Protein AF-A0A5J4Q9H5-F1 (afdb_monomer_lite)

Radius of gyration: 32.53 Å; chains: 1; bounding box: 68×71×104 Å

Sequence (461 aa):
MRQYHINATLLGSYYLGEYFIIEAYRTISYWFKSKKDEALAAFNLYKKLNERIRIIWYEVNTNENSTDLLTRLNMGRIPLTNAELVKALFLSRNNGIDDKKQLEIATEWDIIEKELHNESLWYFITNEDPKLFPTRIELIFNLMANKQQGEREKLFTFFFFDKKIKGSKNKSDIWTDIQRYSQRLKEWYENIELYYKVGYLVASESQRLQELINSSENITKTDFQSSLDELIAKSIDFKKNNKGIDYCELSYENDYGLIKKLLLLFNVETVRQKQDETIRFPFDKHKQENWSLEHIHAQQSQGLSKKEQWGEWLNLHKESLLNLDKETNKELIQEIGDSVIVENLTGEKFSELFEKVTKVLSEEGSIEYTHSLSNMALLRQSDNSALNNSTFDVKRNKILEMDKTSDYIPVCTRRVFLKYYTPSQSNQLHFWGKADRDAYIEAMGTVLRNYLILISKEIKL

Foldseek 3Di:
DDDDDDDPPDDDDDDPPVVVVVVVVVVVVVVLVPDPDSVVVVVVVVCCCVPPDDDDDDDDDPVDDPVVVVCVVCVPDPPCALVNLLLCCLQPDPNPDDPVLSVVLVVLLVVLQVVCVPLQLVLQQALDDCVVPPRSLVVLLCLVLVPDPPDPPRNSSNVSLVVVSVPDPDNSVVSVVSSVSSVVSVVLCLDQLSSLLSSLCRLLVLDHSSVLVVVPPPDDPVVSSVVSLQSLLVLLQDDDPNHGDDLQPDFCVPCFSSLVSLQSNLLSLVQSVVVDSVDHDRSSLVSVFAKGKAQLFALDPPPVPDPVLLLVQLVLLLVVCCVVPCVVCVVLNVLSVVCNPPVVDDPVSSVVSSVVSSVVQEDPPPPVCRGTSLRIHIDGPVVCVSPRRHGNQSVLVVLVVCVVPPHDDRPLRPCLLVVVQADPVPDDNRYCDPRSSVSSVLSSCVSCVSSNVSSPDDSPD

Structure (mmCIF, N/CA/C/O backbone):
data_AF-A0A5J4Q9H5-F1
#
_entry.id   AF-A0A5J4Q9H5-F1
#
loop_
_atom_site.group_PDB
_atom_site.id
_atom_site.type_symbol
_atom_site.label_atom_id
_atom_site.label_alt_id
_atom_site.label_comp_id
_atom_site.label_asym_id
_atom_site.label_entity_id
_atom_site.label_seq_id
_atom_site.pdbx_PDB_ins_code
_atom_site.Cartn_x
_atom_site.Cartn_y
_atom_site.Cartn_z
_atom_site.occupancy
_atom_site.B_iso_or_equiv
_atom_site.auth_seq_id
_atom_site.auth_comp_id
_atom_site.auth_asym_id
_atom_site.auth_atom_id
_atom_site.pdbx_PDB_model_num
ATOM 1 N N . MET A 1 1 ? -1.293 -35.504 62.296 1.00 30.48 1 MET A N 1
ATOM 2 C CA . MET A 1 1 ? -0.760 -34.585 61.266 1.00 30.48 1 MET A CA 1
ATOM 3 C C . MET A 1 1 ? 0.723 -34.861 61.113 1.00 30.48 1 MET A C 1
ATOM 5 O O . MET A 1 1 ? 1.446 -34.677 62.080 1.00 30.48 1 MET A O 1
ATOM 9 N N . ARG A 1 2 ? 1.176 -35.356 59.956 1.00 23.11 2 ARG A N 1
ATOM 10 C CA . ARG A 1 2 ? 2.616 -35.430 59.670 1.00 23.11 2 ARG A CA 1
ATOM 11 C C . ARG A 1 2 ? 3.085 -34.012 59.334 1.00 23.11 2 ARG A C 1
ATOM 13 O O . ARG A 1 2 ? 2.645 -33.452 58.337 1.00 23.11 2 ARG A O 1
ATOM 20 N N . GLN A 1 3 ? 3.895 -33.419 60.206 1.00 25.31 3 GLN A N 1
ATOM 21 C CA . GLN A 1 3 ? 4.592 -32.163 59.935 1.00 25.31 3 GLN A CA 1
ATOM 22 C C . GLN A 1 3 ? 5.692 -32.441 58.910 1.00 25.31 3 GLN A C 1
ATOM 24 O O . GLN A 1 3 ? 6.621 -33.196 59.187 1.00 25.31 3 GLN A O 1
ATOM 29 N N .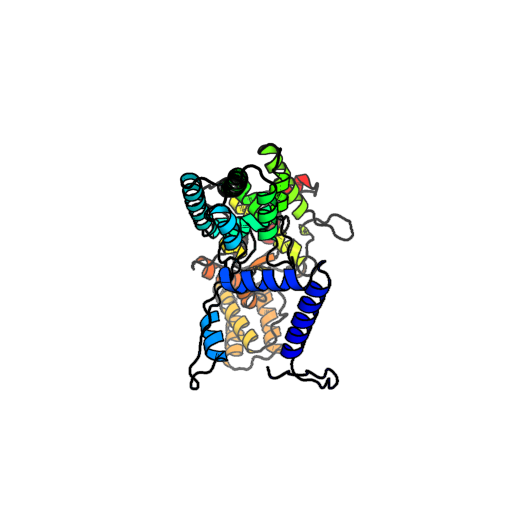 TYR A 1 4 ? 5.584 -31.841 57.728 1.00 29.64 4 TYR A N 1
ATOM 30 C CA . TYR A 1 4 ? 6.696 -31.768 56.789 1.00 29.64 4 TYR A CA 1
ATOM 31 C C . TYR A 1 4 ? 7.508 -30.514 57.120 1.00 29.64 4 TYR A C 1
ATOM 33 O O . TYR A 1 4 ? 7.041 -29.394 56.920 1.00 29.64 4 TYR A O 1
ATOM 41 N N . HIS A 1 5 ? 8.711 -30.703 57.662 1.00 31.00 5 HIS A N 1
ATOM 42 C CA . HIS A 1 5 ? 9.706 -29.641 57.780 1.00 31.00 5 HIS A CA 1
ATOM 43 C C . HIS A 1 5 ? 10.456 -29.522 56.452 1.00 31.00 5 HIS A C 1
ATOM 45 O O . HIS A 1 5 ? 11.206 -30.421 56.078 1.00 31.00 5 HIS A O 1
ATOM 51 N N . ILE A 1 6 ? 10.252 -28.415 55.739 1.00 39.75 6 ILE A N 1
ATOM 52 C CA . ILE A 1 6 ? 11.048 -28.071 54.559 1.00 39.75 6 ILE A CA 1
ATOM 53 C C . ILE A 1 6 ? 12.273 -27.295 55.057 1.00 39.75 6 ILE A C 1
ATOM 55 O O . ILE A 1 6 ? 12.158 -26.140 55.465 1.00 39.75 6 ILE A O 1
ATOM 59 N N . ASN A 1 7 ? 13.436 -27.951 55.076 1.00 31.94 7 ASN A N 1
ATOM 60 C CA . ASN A 1 7 ? 14.718 -27.325 55.407 1.00 31.94 7 ASN A CA 1
ATOM 61 C C . ASN A 1 7 ? 15.246 -26.547 54.192 1.00 31.94 7 ASN A C 1
ATOM 63 O O . ASN A 1 7 ? 15.482 -27.122 53.134 1.00 31.94 7 ASN A O 1
ATOM 67 N N . ALA A 1 8 ? 15.450 -25.241 54.355 1.00 41.00 8 ALA A N 1
ATOM 68 C CA . ALA A 1 8 ? 15.777 -24.298 53.283 1.00 41.00 8 ALA A CA 1
ATOM 69 C C . ALA A 1 8 ? 17.288 -24.152 52.992 1.00 41.00 8 ALA A C 1
ATOM 71 O O . ALA A 1 8 ? 17.732 -23.064 52.630 1.00 41.00 8 ALA A O 1
ATOM 72 N N . THR A 1 9 ? 18.093 -25.209 53.159 1.00 39.62 9 THR A N 1
ATOM 73 C CA . THR A 1 9 ? 19.568 -25.075 53.170 1.00 39.62 9 THR A CA 1
ATOM 74 C C . THR A 1 9 ? 20.324 -25.963 52.182 1.00 39.62 9 THR A C 1
ATOM 76 O O . THR A 1 9 ? 21.485 -26.281 52.416 1.00 39.62 9 THR A O 1
ATOM 79 N N . LEU A 1 10 ? 19.720 -26.334 51.052 1.00 38.84 10 LEU A N 1
ATOM 80 C CA . LEU A 1 10 ? 20.431 -26.983 49.943 1.00 38.84 10 LEU A CA 1
ATOM 81 C C . LEU A 1 10 ? 19.960 -26.386 48.611 1.00 38.84 10 LEU A C 1
ATOM 83 O O . LEU A 1 10 ? 19.045 -26.892 47.974 1.00 38.84 10 LEU A O 1
ATOM 87 N N . LEU A 1 11 ? 20.573 -25.271 48.207 1.00 47.09 11 LEU A N 1
ATOM 88 C CA . LEU A 1 11 ? 20.388 -24.685 46.879 1.00 47.09 11 LEU A CA 1
ATOM 89 C C . LEU A 1 11 ? 21.445 -25.254 45.929 1.00 47.09 11 LEU A C 1
ATOM 91 O O . LEU A 1 11 ? 22.575 -24.772 45.877 1.00 47.09 11 LEU A O 1
ATOM 95 N N . GLY A 1 12 ? 21.052 -26.285 45.181 1.00 36.12 12 GLY A N 1
ATOM 96 C CA . GLY A 1 12 ? 21.785 -26.830 44.043 1.00 36.12 12 GLY A CA 1
ATOM 97 C C . GLY A 1 12 ? 20.862 -26.946 42.830 1.00 36.12 12 GLY A C 1
ATOM 98 O O . GLY A 1 12 ? 20.001 -27.813 42.801 1.00 36.12 12 GLY A O 1
ATOM 99 N N . SER A 1 13 ? 21.032 -26.026 41.878 1.00 44.72 13 SER A N 1
ATOM 100 C CA . SER A 1 13 ? 20.726 -26.064 40.431 1.00 44.72 13 SER A CA 1
ATOM 101 C C . SER A 1 13 ? 19.618 -26.965 39.834 1.00 44.72 13 SER A C 1
ATOM 103 O O . SER A 1 13 ? 19.748 -27.338 38.670 1.00 44.72 13 SER A O 1
ATOM 105 N N . TYR A 1 14 ? 18.521 -27.282 40.520 1.00 46.88 14 TYR A N 1
ATOM 106 C CA . TYR A 1 14 ? 17.343 -27.902 39.902 1.00 46.88 14 TYR A CA 1
ATOM 107 C C . TYR A 1 14 ? 16.046 -27.299 40.467 1.00 46.88 14 TYR A C 1
ATOM 109 O O . TYR A 1 14 ? 15.962 -27.000 41.650 1.00 46.88 14 TYR A O 1
ATOM 117 N N . TYR A 1 15 ? 15.050 -27.143 39.584 1.00 56.56 15 TYR A N 1
ATOM 118 C CA . TYR A 1 15 ? 13.638 -26.799 39.834 1.00 56.56 15 TYR A CA 1
ATOM 119 C C . TYR A 1 15 ? 13.236 -25.314 39.918 1.00 56.56 15 TYR A C 1
ATOM 121 O O . TYR A 1 15 ? 12.848 -24.783 40.955 1.00 56.56 15 TYR A O 1
ATOM 129 N N . LEU A 1 16 ? 13.123 -24.684 38.742 1.00 51.22 16 LEU A N 1
ATOM 130 C CA . LEU A 1 16 ? 12.380 -23.427 38.542 1.00 51.22 16 LEU A CA 1
ATOM 131 C C . LEU A 1 16 ? 10.947 -23.483 39.131 1.00 51.22 16 LEU A C 1
ATOM 133 O O . LEU A 1 16 ? 10.441 -22.487 39.641 1.00 51.22 16 LEU A O 1
ATOM 137 N N . GLY A 1 17 ? 10.300 -24.656 39.105 1.00 52.19 17 GLY A N 1
ATOM 138 C CA . GLY A 1 17 ? 8.980 -24.871 39.710 1.00 52.19 17 GLY A CA 1
ATOM 139 C C . GLY A 1 17 ? 8.976 -24.794 41.241 1.00 52.19 17 GLY A C 1
ATOM 140 O O . GLY A 1 17 ? 8.061 -24.209 41.817 1.00 52.19 17 GLY A O 1
ATOM 141 N N . GLU A 1 18 ? 10.013 -25.308 41.907 1.00 72.12 18 GLU A N 1
ATOM 142 C CA . GLU A 1 18 ? 10.148 -25.204 43.366 1.00 72.12 18 GLU A CA 1
ATOM 143 C C . GLU A 1 18 ? 10.356 -23.753 43.794 1.00 72.12 18 GLU A C 1
ATOM 145 O O . GLU A 1 18 ? 9.743 -23.309 44.763 1.00 72.12 18 GLU A O 1
ATOM 150 N N . TYR A 1 19 ? 11.132 -22.984 43.024 1.00 76.75 19 TYR A N 1
ATOM 151 C CA . TYR A 1 19 ? 11.310 -21.553 43.262 1.00 76.75 19 TYR A CA 1
ATOM 152 C C . TYR A 1 19 ? 9.967 -20.805 43.283 1.00 76.75 19 TYR A C 1
ATOM 154 O O . TYR A 1 19 ? 9.671 -20.107 44.253 1.00 76.75 19 TYR A O 1
ATOM 162 N N . PHE A 1 20 ? 9.111 -20.995 42.271 1.00 71.38 20 PHE A N 1
ATOM 163 C CA . PHE A 1 20 ? 7.808 -20.321 42.225 1.00 71.38 20 PHE A CA 1
ATOM 164 C C . PHE A 1 20 ? 6.848 -20.782 43.326 1.00 71.38 20 PHE A C 1
ATOM 166 O O . PHE A 1 20 ? 6.087 -19.967 43.847 1.00 71.38 20 PHE A O 1
ATOM 173 N N . ILE A 1 21 ? 6.891 -22.057 43.722 1.00 80.69 21 ILE A N 1
ATOM 174 C CA . ILE A 1 21 ? 6.082 -22.566 44.840 1.00 80.69 21 ILE A CA 1
ATOM 175 C C . ILE A 1 21 ? 6.551 -21.953 46.167 1.00 80.69 21 ILE A C 1
ATOM 177 O O . ILE A 1 21 ? 5.723 -21.533 46.978 1.00 80.69 21 ILE A O 1
ATOM 181 N N . ILE A 1 22 ? 7.866 -21.846 46.378 1.00 84.12 22 ILE A N 1
ATOM 182 C CA . ILE A 1 22 ? 8.451 -21.211 47.564 1.00 84.12 22 ILE A CA 1
ATOM 183 C C . ILE A 1 22 ? 8.095 -19.721 47.606 1.00 84.12 22 ILE A C 1
ATOM 185 O O . ILE A 1 22 ? 7.689 -19.222 48.656 1.00 84.12 22 ILE A O 1
ATOM 189 N N . GLU A 1 23 ? 8.188 -19.012 46.481 1.00 86.81 23 GLU A N 1
ATOM 190 C CA . GLU A 1 23 ? 7.813 -17.596 46.401 1.00 86.81 23 GLU A CA 1
ATOM 191 C C . GLU A 1 23 ? 6.309 -17.374 46.604 1.00 86.81 23 GLU A C 1
ATOM 193 O O . GLU A 1 23 ? 5.908 -16.452 47.322 1.00 86.81 23 GLU A O 1
ATOM 198 N N . ALA A 1 24 ? 5.456 -18.256 46.074 1.00 80.69 24 ALA A N 1
ATOM 199 C CA . ALA A 1 24 ? 4.022 -18.226 46.348 1.00 80.69 24 ALA A CA 1
ATOM 200 C C . ALA A 1 24 ? 3.739 -18.431 47.846 1.00 80.69 24 ALA A C 1
ATOM 202 O O . ALA A 1 24 ? 2.994 -17.654 48.448 1.00 80.69 24 ALA A O 1
ATOM 203 N N . TYR A 1 25 ? 4.383 -19.417 48.480 1.00 87.69 25 TYR A N 1
ATOM 204 C CA . TYR A 1 25 ? 4.262 -19.658 49.919 1.00 87.69 25 TYR A CA 1
ATOM 205 C C . TYR A 1 25 ? 4.719 -18.455 50.752 1.00 87.69 25 TYR A C 1
ATOM 207 O O . TYR A 1 25 ? 4.019 -18.044 51.684 1.00 87.69 25 TYR A O 1
ATOM 215 N N . ARG A 1 26 ? 5.870 -17.860 50.412 1.00 90.31 26 ARG A N 1
ATOM 216 C CA . ARG A 1 26 ? 6.386 -16.648 51.066 1.00 90.31 26 ARG A CA 1
ATOM 217 C C . ARG A 1 26 ? 5.389 -15.506 50.945 1.00 90.31 26 ARG A C 1
ATOM 219 O O . ARG A 1 26 ? 5.021 -14.918 51.957 1.00 90.31 26 ARG A O 1
ATOM 226 N N . THR A 1 27 ? 4.894 -15.246 49.738 1.00 90.25 27 THR A N 1
ATOM 227 C CA . THR A 1 27 ? 3.923 -14.179 49.463 1.00 90.25 27 THR A CA 1
ATOM 228 C C . THR A 1 27 ? 2.637 -14.359 50.271 1.00 90.25 27 THR A C 1
ATOM 230 O O . THR A 1 27 ? 2.178 -13.419 50.920 1.00 90.25 27 THR A O 1
ATOM 233 N N . ILE A 1 28 ? 2.081 -15.575 50.297 1.00 86.69 28 ILE A N 1
ATOM 234 C CA . ILE A 1 28 ? 0.876 -15.896 51.075 1.00 86.69 28 ILE A CA 1
ATOM 235 C C . ILE A 1 28 ? 1.144 -15.721 52.575 1.00 86.69 28 ILE A C 1
ATOM 237 O O . ILE A 1 28 ? 0.342 -15.105 53.277 1.00 86.69 28 ILE A O 1
ATOM 241 N N . SER A 1 29 ? 2.295 -16.189 53.062 1.00 89.25 29 SER A N 1
ATOM 242 C CA . SER A 1 29 ? 2.686 -16.060 54.469 1.00 89.25 29 SER A CA 1
ATOM 243 C C . SER A 1 29 ? 2.845 -14.596 54.891 1.00 89.25 29 SER A C 1
ATOM 245 O O . SER A 1 29 ? 2.361 -14.200 55.950 1.00 89.25 29 SER A O 1
ATOM 247 N N . TYR A 1 30 ? 3.483 -13.764 54.064 1.00 92.81 30 TYR A N 1
ATOM 248 C CA . TYR A 1 30 ? 3.589 -12.326 54.318 1.00 92.81 30 TYR A CA 1
ATOM 249 C C . TYR A 1 30 ? 2.220 -11.642 54.294 1.00 92.81 30 TYR A C 1
ATOM 251 O O . TYR A 1 30 ? 1.939 -10.797 55.145 1.00 92.81 30 TYR A O 1
ATOM 259 N N . TRP A 1 31 ? 1.339 -12.033 53.370 1.00 93.62 31 TRP A N 1
ATOM 260 C CA . TRP A 1 31 ? -0.020 -11.506 53.316 1.00 93.62 31 TRP A CA 1
ATOM 261 C C . TRP A 1 31 ? -0.812 -11.822 54.590 1.00 93.62 31 TRP A C 1
ATOM 263 O O . TRP A 1 31 ? -1.478 -10.923 55.104 1.00 93.62 31 TRP A O 1
ATOM 273 N N . PHE A 1 32 ? -0.705 -13.039 55.132 1.00 91.31 32 PHE A N 1
ATOM 274 C CA . PHE A 1 32 ? -1.336 -13.419 56.401 1.00 91.31 32 PHE A CA 1
ATOM 275 C C . PHE A 1 32 ? -0.808 -12.600 57.580 1.00 91.31 32 PHE A C 1
ATOM 277 O O . PHE A 1 32 ? -1.600 -11.969 58.279 1.00 91.31 32 PHE A O 1
ATOM 284 N N . LYS A 1 33 ? 0.520 -12.497 57.718 1.00 90.81 33 LYS A N 1
ATOM 285 C CA . LYS A 1 33 ? 1.180 -11.694 58.765 1.00 90.81 33 LYS A CA 1
ATOM 286 C C . LYS A 1 33 ? 0.851 -10.200 58.691 1.00 90.81 33 LYS A C 1
ATOM 288 O O . LYS A 1 33 ? 0.925 -9.504 59.696 1.00 90.81 33 LYS A O 1
ATOM 293 N N . SER A 1 34 ? 0.488 -9.692 57.510 1.00 91.56 34 SER A N 1
ATOM 294 C CA . SER A 1 34 ? 0.074 -8.293 57.322 1.00 91.56 34 SER A CA 1
ATOM 295 C C . SER A 1 34 ? -1.350 -7.989 57.812 1.00 91.56 34 SER A C 1
ATOM 297 O O . SER A 1 34 ? -1.774 -6.831 57.789 1.00 91.56 34 SER A O 1
ATOM 299 N N . LYS A 1 35 ? -2.138 -9.002 58.205 1.00 91.81 35 LYS A N 1
ATOM 300 C CA . LYS A 1 35 ? -3.512 -8.808 58.690 1.00 91.81 35 LYS A CA 1
ATOM 301 C C . LYS A 1 35 ? -3.525 -8.522 60.185 1.00 91.81 35 LYS A C 1
ATOM 303 O O . LYS A 1 35 ? -2.739 -9.074 60.939 1.00 91.81 35 LYS A O 1
ATOM 308 N N . LYS A 1 36 ? -4.473 -7.679 60.615 1.00 87.06 36 LYS A N 1
ATOM 309 C CA . LYS A 1 36 ? -4.694 -7.366 62.039 1.00 87.06 36 LYS A CA 1
ATOM 310 C C . LYS A 1 36 ? -5.030 -8.606 62.875 1.00 87.06 36 LYS A C 1
ATOM 312 O O . LYS A 1 36 ? -4.696 -8.640 64.050 1.00 87.06 36 LYS A O 1
ATOM 317 N N . ASP A 1 37 ? -5.701 -9.579 62.266 1.00 91.88 37 ASP A N 1
ATOM 318 C CA . ASP A 1 37 ? -6.035 -10.869 62.863 1.00 91.88 37 ASP A CA 1
ATOM 319 C C . ASP A 1 37 ? -5.803 -11.963 61.813 1.00 91.88 37 ASP A C 1
ATOM 321 O O . ASP A 1 37 ? -6.541 -12.086 60.827 1.00 91.88 37 ASP A O 1
ATOM 325 N N . GLU A 1 38 ? -4.722 -12.713 62.003 1.00 89.25 38 GLU A N 1
ATOM 326 C CA . GLU A 1 38 ? -4.296 -13.783 61.105 1.00 89.25 38 GLU A CA 1
ATOM 327 C C . GLU A 1 38 ? -5.277 -14.966 61.122 1.00 89.25 38 GLU A C 1
ATOM 329 O O . GLU A 1 38 ? -5.588 -15.529 60.069 1.00 89.25 38 GLU A O 1
ATOM 334 N N . ALA A 1 39 ? -5.840 -15.295 62.290 1.00 87.56 39 ALA A N 1
ATOM 335 C CA . ALA A 1 39 ? -6.772 -16.407 62.451 1.00 87.56 39 ALA A CA 1
ATOM 336 C C . ALA A 1 39 ? -8.104 -16.123 61.744 1.00 87.56 39 ALA A C 1
ATOM 338 O O . ALA A 1 39 ? -8.620 -16.967 61.005 1.00 87.56 39 ALA A O 1
ATOM 339 N N . LEU A 1 40 ? -8.631 -14.904 61.891 1.00 90.50 40 LEU A N 1
ATOM 340 C CA . LEU A 1 40 ? -9.842 -14.480 61.191 1.00 90.50 40 LEU A CA 1
ATOM 341 C C . LEU A 1 40 ? -9.630 -14.421 59.670 1.00 90.50 40 LEU A C 1
ATOM 343 O O . LEU A 1 40 ? -10.515 -14.801 58.896 1.00 90.50 40 LEU A O 1
ATOM 347 N N . ALA A 1 41 ? -8.457 -13.974 59.212 1.00 89.12 41 ALA A N 1
ATOM 348 C CA . ALA A 1 41 ? -8.110 -13.984 57.793 1.00 89.12 41 ALA A CA 1
ATOM 349 C C . ALA A 1 41 ? -8.052 -15.413 57.227 1.00 89.12 41 ALA A C 1
ATOM 351 O O . ALA A 1 41 ? -8.580 -15.656 56.137 1.00 89.12 41 ALA A O 1
ATOM 352 N N . ALA A 1 42 ? -7.470 -16.358 57.973 1.00 88.44 42 ALA A N 1
ATOM 353 C CA . ALA A 1 42 ? -7.393 -17.766 57.585 1.00 88.44 42 ALA A CA 1
ATOM 354 C C . ALA A 1 42 ? -8.783 -18.400 57.498 1.00 88.44 42 ALA A C 1
ATOM 356 O O . ALA A 1 42 ? -9.107 -19.041 56.496 1.00 88.44 42 ALA A O 1
ATOM 357 N N . PHE A 1 43 ? -9.642 -18.139 58.485 1.00 89.62 43 PHE A N 1
ATOM 358 C CA . PHE A 1 43 ? -11.025 -18.611 58.482 1.00 89.62 43 PHE A CA 1
ATOM 359 C C . PHE A 1 43 ? -11.821 -18.072 57.282 1.00 89.62 43 PHE A C 1
ATOM 361 O O . PHE A 1 43 ? -12.517 -18.821 56.594 1.00 89.62 43 PHE A O 1
ATOM 368 N N . ASN A 1 44 ? -11.671 -16.784 56.963 1.00 89.19 44 ASN A N 1
ATOM 369 C CA . ASN A 1 44 ? -12.325 -16.173 55.805 1.00 89.19 44 ASN A CA 1
ATOM 370 C C . ASN A 1 44 ? -11.814 -16.730 54.470 1.00 89.19 44 ASN A C 1
ATOM 372 O O . ASN A 1 44 ? -12.603 -16.902 53.535 1.00 89.19 44 ASN A O 1
ATOM 376 N N . LEU A 1 45 ? -10.511 -17.009 54.364 1.00 87.31 45 LEU A N 1
ATOM 377 C CA . LEU A 1 45 ? -9.943 -17.636 53.174 1.00 87.31 45 LEU A CA 1
ATOM 378 C C . LEU A 1 45 ? -10.476 -19.061 53.006 1.00 87.31 45 LEU A C 1
ATOM 380 O O . LEU A 1 45 ? -10.932 -19.402 51.917 1.00 87.31 45 LEU A O 1
ATOM 384 N N . TYR A 1 46 ? -10.486 -19.853 54.081 1.00 88.38 46 TYR A N 1
ATOM 385 C CA . TYR A 1 46 ? -11.061 -21.197 54.090 1.00 88.38 46 TYR A CA 1
ATOM 386 C C . TYR A 1 46 ? -12.523 -21.182 53.634 1.00 88.38 46 TYR A C 1
ATOM 388 O O . TYR A 1 46 ? -12.898 -21.925 52.728 1.00 88.38 46 TYR A O 1
ATOM 396 N N . LYS A 1 47 ? -13.334 -20.272 54.186 1.00 91.25 47 LYS A N 1
ATOM 397 C CA . LYS A 1 47 ? -14.737 -20.121 53.795 1.00 91.25 47 LYS A CA 1
ATOM 398 C C . LYS A 1 47 ? -14.885 -19.806 52.304 1.00 91.25 47 LYS A C 1
ATOM 400 O O . LYS A 1 47 ? -15.694 -20.424 51.621 1.00 91.25 47 LYS A O 1
ATOM 405 N N . LYS A 1 48 ? -14.069 -18.892 51.764 1.00 87.56 48 LYS A N 1
ATOM 406 C CA . LYS A 1 48 ? -14.063 -18.587 50.321 1.00 87.56 48 LYS A CA 1
ATOM 407 C C . LYS A 1 48 ? -13.633 -19.785 49.473 1.00 87.56 48 LYS A C 1
ATOM 409 O O . LYS A 1 48 ? -14.265 -20.030 48.449 1.00 87.56 48 LYS A O 1
ATOM 414 N N . LEU A 1 49 ? -12.598 -20.517 49.885 1.00 86.50 49 LEU A N 1
ATOM 415 C CA . LEU A 1 49 ? -12.126 -21.715 49.187 1.00 86.50 49 LEU A CA 1
ATOM 416 C C . LEU A 1 49 ? -13.205 -22.797 49.136 1.00 86.50 49 LEU A C 1
ATOM 418 O O . LEU A 1 49 ? -13.416 -23.386 48.084 1.00 86.50 49 LEU A O 1
ATOM 422 N N . ASN A 1 50 ? -13.916 -23.009 50.242 1.00 86.69 50 ASN A N 1
ATOM 423 C CA . ASN A 1 50 ? -14.918 -24.063 50.343 1.00 86.69 50 ASN A CA 1
ATOM 424 C C . ASN A 1 50 ? -16.244 -23.700 49.648 1.00 86.69 50 ASN A C 1
ATOM 426 O O . ASN A 1 50 ? -16.865 -24.532 48.990 1.00 86.69 50 ASN A O 1
ATOM 430 N N . GLU A 1 51 ? -16.691 -22.449 49.784 1.00 89.56 51 GLU A N 1
ATOM 431 C CA . GLU A 1 51 ? -18.035 -22.046 49.349 1.00 89.56 51 GLU A CA 1
ATOM 432 C C . GLU A 1 51 ? -18.061 -21.364 47.977 1.00 89.56 51 GLU A C 1
ATOM 434 O O . GLU A 1 51 ? -19.089 -21.389 47.302 1.00 89.56 51 GLU A O 1
ATOM 439 N N . ARG A 1 52 ? -16.964 -20.714 47.564 1.00 82.19 52 ARG A N 1
ATOM 440 C CA . ARG A 1 52 ? -16.950 -19.833 46.379 1.00 82.19 52 ARG A CA 1
ATOM 441 C C . ARG A 1 52 ? -15.969 -20.246 45.294 1.00 82.19 52 ARG A C 1
ATOM 443 O O . ARG A 1 52 ? -16.109 -19.777 44.168 1.00 82.19 52 ARG A O 1
ATOM 450 N N . ILE A 1 53 ? -14.985 -21.084 45.611 1.00 82.25 53 ILE A N 1
ATOM 451 C CA . ILE A 1 53 ? -13.987 -21.540 44.645 1.00 82.25 53 ILE A CA 1
ATOM 452 C C . ILE A 1 53 ? -14.361 -22.948 44.187 1.00 82.25 53 ILE A C 1
ATOM 454 O O . ILE A 1 53 ? -14.642 -23.839 44.984 1.00 82.25 53 ILE A O 1
ATOM 458 N N . ARG A 1 54 ? -14.390 -23.141 42.870 1.00 82.38 54 ARG A N 1
ATOM 459 C CA . ARG A 1 54 ? -14.561 -24.446 42.230 1.00 82.38 54 ARG A CA 1
ATOM 460 C C . ARG A 1 54 ? -13.284 -24.752 41.462 1.00 82.38 54 ARG A C 1
ATOM 462 O O . ARG A 1 54 ? -12.786 -23.892 40.742 1.00 82.38 54 ARG A O 1
ATOM 469 N N . ILE A 1 55 ? -12.753 -25.955 41.647 1.00 80.00 55 ILE A N 1
ATOM 470 C CA . ILE A 1 55 ? -11.551 -26.429 40.960 1.00 80.00 55 ILE A CA 1
ATOM 471 C C . ILE A 1 55 ? -12.002 -27.424 39.899 1.00 80.00 55 ILE A C 1
ATOM 473 O O . ILE A 1 55 ? -12.755 -28.347 40.201 1.00 80.00 55 ILE A O 1
ATOM 477 N N . ILE A 1 56 ? -11.545 -27.227 38.665 1.00 74.75 56 ILE A N 1
ATOM 478 C CA . ILE A 1 56 ? -11.676 -28.232 37.612 1.00 74.75 56 ILE A CA 1
ATOM 479 C C . ILE A 1 56 ? -10.415 -29.086 37.682 1.00 74.75 56 ILE A C 1
ATOM 481 O O . ILE A 1 56 ? -9.321 -28.601 37.395 1.00 74.75 56 ILE A O 1
ATOM 485 N N . TRP A 1 57 ? -10.571 -30.331 38.120 1.00 81.94 57 TRP A N 1
ATOM 486 C CA . TRP A 1 57 ? -9.483 -31.291 38.252 1.00 81.94 57 TRP A CA 1
ATOM 487 C C . TRP A 1 57 ? -9.632 -32.371 37.184 1.00 81.94 57 TRP A C 1
ATOM 489 O O . TRP A 1 57 ? -10.639 -33.076 37.160 1.00 81.94 57 TRP A O 1
ATOM 499 N N . TYR A 1 58 ? -8.639 -32.485 36.305 1.00 69.44 58 TYR A N 1
ATOM 500 C CA . TYR A 1 58 ? -8.569 -33.553 35.312 1.00 69.44 58 TYR A CA 1
ATOM 501 C C . TYR A 1 58 ? -7.625 -34.633 35.825 1.00 69.44 58 TYR A C 1
ATOM 503 O O . TYR A 1 58 ? -6.410 -34.443 35.853 1.00 69.44 58 TYR A O 1
ATOM 511 N N . GLU A 1 59 ? -8.194 -35.752 36.259 1.00 77.38 59 GLU A N 1
ATOM 512 C CA . GLU A 1 59 ? -7.427 -36.932 36.637 1.00 77.38 59 GLU A CA 1
ATOM 513 C C . GLU A 1 59 ? -7.102 -37.746 35.381 1.00 77.38 59 GLU A C 1
ATOM 515 O O . GLU A 1 59 ? -7.986 -38.055 34.583 1.00 77.38 59 GLU A O 1
ATOM 520 N N . VAL A 1 60 ? -5.818 -38.042 35.182 1.00 77.75 60 VAL A N 1
ATOM 521 C CA . VAL A 1 60 ? -5.311 -38.744 33.997 1.00 77.75 60 VAL A CA 1
ATOM 522 C C . VAL A 1 60 ? -4.953 -40.173 34.397 1.00 77.75 60 VAL A C 1
ATOM 524 O O . VAL A 1 60 ? -4.330 -40.382 35.437 1.00 77.75 60 VAL A O 1
ATOM 527 N N . ASN A 1 61 ? -5.337 -41.160 33.582 1.00 75.94 61 ASN A N 1
ATOM 528 C CA . ASN A 1 61 ? -4.962 -42.556 33.816 1.00 75.94 61 ASN A CA 1
ATOM 529 C C . ASN A 1 61 ? -3.436 -42.725 33.764 1.00 75.94 61 ASN A C 1
ATOM 531 O O . ASN A 1 61 ? -2.764 -42.089 32.957 1.00 75.94 61 ASN A O 1
ATOM 535 N N . THR A 1 62 ? -2.888 -43.654 34.552 1.00 73.75 62 THR A N 1
ATOM 536 C CA . THR A 1 62 ? -1.433 -43.907 34.658 1.00 73.75 62 THR A CA 1
ATOM 537 C C . THR A 1 62 ? -0.744 -44.248 33.334 1.00 73.75 62 THR A C 1
ATOM 539 O O . THR A 1 62 ? 0.474 -44.145 33.235 1.00 73.75 62 THR A O 1
ATOM 542 N N . ASN A 1 63 ? -1.514 -44.664 32.327 1.00 76.81 63 ASN A N 1
ATOM 543 C CA . ASN A 1 63 ? -1.014 -45.063 31.013 1.00 76.81 63 ASN A CA 1
ATOM 544 C C . ASN A 1 63 ? -0.994 -43.908 29.998 1.00 76.81 63 ASN A C 1
ATOM 546 O O . ASN A 1 63 ? -0.570 -44.111 28.863 1.00 76.81 63 ASN A O 1
ATOM 550 N N . GLU A 1 64 ? -1.471 -42.718 30.368 1.00 73.38 64 GLU A N 1
ATOM 551 C CA . GLU A 1 64 ? -1.533 -41.553 29.489 1.00 73.38 64 GLU A CA 1
ATOM 552 C C . GLU A 1 64 ? -0.598 -40.444 29.996 1.00 73.38 64 GLU A C 1
ATOM 554 O O . GLU A 1 64 ? -0.578 -40.098 31.176 1.00 73.38 64 GLU A O 1
ATOM 559 N N . ASN A 1 65 ? 0.215 -39.882 29.096 1.00 77.06 65 ASN A N 1
ATOM 560 C CA . ASN A 1 65 ? 1.168 -38.829 29.438 1.00 77.06 65 ASN A CA 1
ATOM 561 C C . ASN A 1 65 ? 0.429 -37.506 29.694 1.00 77.06 65 ASN A C 1
ATOM 563 O O . ASN A 1 65 ? -0.119 -36.887 28.777 1.00 77.06 65 ASN A O 1
ATOM 567 N N . SER A 1 66 ? 0.458 -37.042 30.945 1.00 71.81 66 SER A N 1
ATOM 568 C CA . SER A 1 66 ? -0.178 -35.796 31.384 1.00 71.81 66 SER A CA 1
ATOM 569 C C . SER A 1 66 ? 0.301 -34.563 30.609 1.00 71.81 66 SER A C 1
ATOM 571 O O . SER A 1 66 ? -0.471 -33.627 30.407 1.00 71.81 66 SER A O 1
ATOM 573 N N . THR A 1 67 ? 1.553 -34.561 30.145 1.00 68.69 67 THR A N 1
ATOM 574 C CA . THR A 1 67 ? 2.147 -33.453 29.380 1.00 68.69 67 THR A CA 1
ATOM 575 C C . THR A 1 67 ? 1.552 -33.373 27.974 1.00 68.69 67 THR A C 1
ATOM 577 O O . THR A 1 67 ? 1.196 -32.289 27.506 1.00 68.69 67 THR A O 1
ATOM 580 N N . ASP A 1 68 ? 1.354 -34.521 27.324 1.00 74.81 68 ASP A N 1
ATOM 581 C CA . ASP A 1 68 ? 0.794 -34.606 25.970 1.00 74.81 68 ASP A CA 1
ATOM 582 C C . ASP A 1 68 ? -0.716 -34.323 25.975 1.00 74.81 68 ASP A C 1
ATOM 584 O O . ASP A 1 68 ? -1.244 -33.656 25.083 1.00 74.81 68 ASP A O 1
ATOM 588 N N . LEU A 1 69 ? -1.433 -34.767 27.016 1.00 74.44 69 LEU A N 1
ATOM 589 C CA . LEU A 1 69 ? -2.831 -34.394 27.246 1.00 74.44 69 LEU A CA 1
ATOM 590 C C . LEU A 1 69 ? -2.980 -32.881 27.466 1.00 74.44 69 LEU A C 1
ATOM 592 O O . LEU A 1 69 ? -3.822 -32.258 26.822 1.00 74.44 69 LEU A O 1
ATOM 596 N N . LEU A 1 70 ? -2.151 -32.276 28.325 1.00 70.38 70 LEU A N 1
ATOM 597 C CA . LEU A 1 70 ? -2.176 -30.833 28.580 1.00 70.38 70 LEU A CA 1
ATOM 598 C C . LEU A 1 70 ? -1.870 -30.030 27.309 1.00 70.38 70 LEU A C 1
ATOM 600 O O . LEU A 1 70 ? -2.503 -29.005 27.053 1.00 70.38 70 LEU A O 1
ATOM 604 N N . THR A 1 71 ? -0.926 -30.504 26.498 1.00 66.06 71 THR A N 1
ATOM 605 C CA . THR A 1 71 ? -0.575 -29.877 25.219 1.00 66.06 71 THR A CA 1
ATOM 606 C C . THR A 1 71 ? -1.742 -29.966 24.233 1.00 66.06 71 THR A C 1
ATOM 608 O O . THR A 1 71 ? -2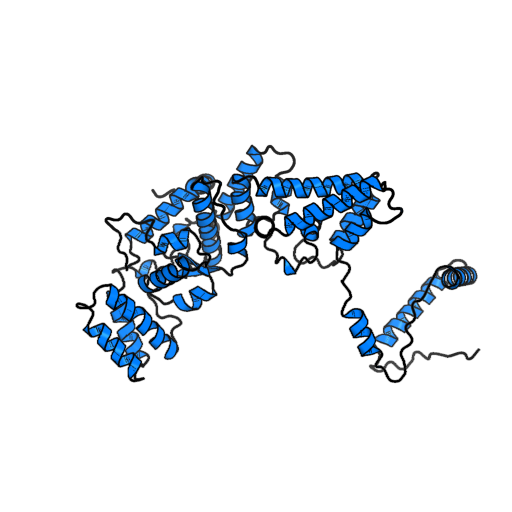.112 -28.948 23.658 1.00 66.06 71 THR A O 1
ATOM 611 N N . ARG A 1 72 ? -2.418 -31.120 24.120 1.00 74.44 72 ARG A N 1
ATOM 612 C CA . ARG A 1 72 ? -3.628 -31.282 23.286 1.00 74.44 72 ARG A CA 1
ATOM 613 C C . ARG A 1 72 ? -4.817 -30.445 23.771 1.00 74.44 72 ARG A C 1
ATOM 615 O O . ARG A 1 72 ? -5.509 -29.848 22.954 1.00 74.44 72 ARG A O 1
ATOM 622 N N . LEU A 1 73 ? -5.032 -30.350 25.085 1.00 69.81 73 LEU A N 1
ATOM 623 C CA . LEU A 1 73 ? -6.065 -29.492 25.684 1.00 69.81 73 LEU A CA 1
ATOM 624 C C . LEU A 1 73 ? -5.827 -28.009 25.373 1.00 69.81 73 LEU A C 1
ATOM 626 O O . LEU A 1 73 ? -6.775 -27.261 25.150 1.00 69.81 73 LEU A O 1
ATOM 630 N N . ASN A 1 74 ? -4.563 -27.580 25.342 1.00 60.19 74 ASN A N 1
ATOM 631 C CA . ASN A 1 74 ? -4.201 -26.200 25.026 1.00 60.19 74 ASN A CA 1
ATOM 632 C C . ASN A 1 74 ? -3.993 -25.943 23.521 1.00 60.19 74 ASN A C 1
ATOM 634 O O . ASN A 1 74 ? -4.007 -24.783 23.118 1.00 60.19 74 ASN A O 1
ATOM 638 N N . MET A 1 75 ? -3.866 -26.981 22.686 1.00 55.59 75 MET A N 1
ATOM 639 C CA . MET A 1 75 ? -3.697 -26.877 21.225 1.00 55.59 75 MET A CA 1
ATOM 640 C C . MET A 1 75 ? -4.882 -26.206 20.515 1.00 55.59 75 MET A C 1
ATOM 642 O O . MET A 1 75 ? -4.717 -25.724 19.400 1.00 55.59 75 MET A O 1
ATOM 646 N N . GLY A 1 76 ? -6.059 -26.158 21.146 1.00 54.47 76 GLY A N 1
ATOM 647 C CA . GLY A 1 76 ? -7.250 -25.469 20.633 1.00 54.47 76 GLY A CA 1
ATOM 648 C C . GLY A 1 76 ? -7.602 -24.181 21.377 1.00 54.47 76 GLY A C 1
ATOM 649 O O . GLY A 1 76 ? -8.695 -23.646 21.192 1.00 54.47 76 GLY A O 1
ATOM 650 N N . ARG A 1 77 ? -6.734 -23.695 22.275 1.00 54.91 77 ARG A N 1
ATOM 651 C CA . ARG A 1 77 ? -7.042 -22.517 23.089 1.00 54.91 77 ARG A CA 1
ATOM 652 C C . ARG A 1 77 ? -6.955 -21.274 22.207 1.00 54.91 77 ARG A C 1
ATOM 654 O O . ARG A 1 77 ? -5.860 -20.839 21.869 1.00 54.91 77 ARG A O 1
ATOM 661 N N . ILE A 1 78 ? -8.103 -20.698 21.859 1.00 55.97 78 ILE A N 1
ATOM 662 C CA . ILE A 1 78 ? -8.161 -19.369 21.245 1.00 55.97 78 ILE A CA 1
ATOM 663 C C . ILE A 1 78 ? -7.699 -18.384 22.327 1.00 55.97 78 ILE A C 1
ATOM 665 O O . ILE A 1 78 ? -8.372 -18.269 23.360 1.00 55.97 78 ILE A O 1
ATOM 669 N N . PRO A 1 79 ? -6.526 -17.742 22.183 1.00 61.47 79 PRO A N 1
ATOM 670 C CA . PRO A 1 79 ? -6.096 -16.748 23.150 1.00 61.47 79 PRO A CA 1
ATOM 671 C C . PRO A 1 79 ? -7.144 -15.635 23.179 1.00 61.47 79 PRO A C 1
ATOM 673 O O . PRO A 1 79 ? -7.598 -15.183 22.133 1.00 61.47 79 PRO A O 1
ATOM 676 N N . LEU A 1 80 ? -7.542 -15.211 24.380 1.00 73.06 80 LEU A N 1
ATOM 677 C CA . LEU A 1 80 ? -8.424 -14.060 24.554 1.00 73.06 80 LEU A CA 1
ATOM 678 C C . LEU A 1 80 ? -7.715 -12.826 23.984 1.00 73.06 80 LEU A C 1
ATOM 680 O O . LEU A 1 80 ? -6.791 -12.298 24.606 1.00 73.06 80 LEU A O 1
ATOM 684 N N . THR A 1 81 ? -8.108 -12.426 22.776 1.00 87.56 81 THR A N 1
ATOM 685 C CA . THR A 1 81 ? -7.585 -11.240 22.092 1.00 87.56 81 THR A CA 1
ATOM 686 C C . THR A 1 81 ? -8.079 -9.975 22.792 1.00 87.56 81 THR A C 1
ATOM 688 O O . THR A 1 81 ? -9.001 -10.024 23.618 1.00 87.56 81 THR A O 1
ATOM 691 N N . ASN A 1 82 ? -7.484 -8.816 22.480 1.00 92.81 82 ASN A N 1
ATOM 692 C CA . ASN A 1 82 ? -8.009 -7.563 23.021 1.00 92.81 82 ASN A CA 1
ATOM 693 C C . ASN A 1 82 ? -9.448 -7.356 22.552 1.00 92.81 82 ASN A C 1
ATOM 695 O O . ASN A 1 82 ? -10.278 -6.945 23.358 1.00 92.81 82 ASN A O 1
ATOM 699 N N . ALA A 1 83 ? -9.756 -7.685 21.293 1.00 94.12 83 ALA A N 1
ATOM 700 C CA . ALA A 1 83 ? -11.119 -7.616 20.785 1.00 94.12 83 ALA A CA 1
ATOM 701 C C . ALA A 1 83 ? -12.095 -8.473 21.603 1.00 94.12 83 ALA A C 1
ATOM 703 O O . ALA A 1 83 ? -13.092 -7.936 22.077 1.00 94.12 83 ALA A O 1
ATOM 704 N N . GLU A 1 84 ? -11.812 -9.754 21.852 1.00 90.69 84 GLU A N 1
ATOM 705 C CA . GLU A 1 84 ? -12.735 -10.613 22.615 1.00 90.69 84 GLU A CA 1
ATOM 706 C C . GLU A 1 84 ? -12.939 -10.126 24.059 1.00 90.69 84 GLU A C 1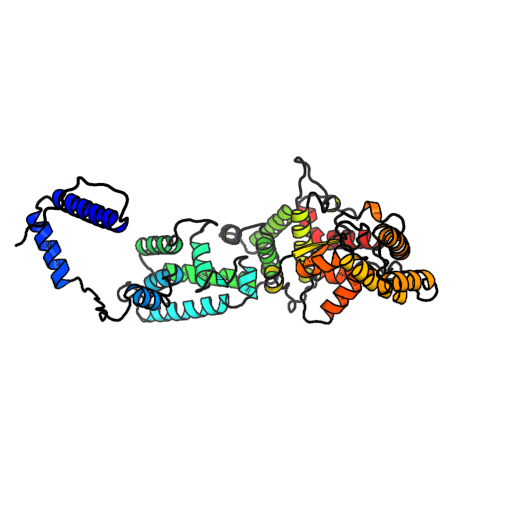
ATOM 708 O O . GLU A 1 84 ? -14.051 -10.154 24.594 1.00 90.69 84 GLU A O 1
ATOM 713 N N . LEU A 1 85 ? -11.886 -9.601 24.692 1.00 91.81 85 LEU A N 1
ATOM 714 C CA . LEU A 1 85 ? -11.996 -9.015 26.028 1.00 91.81 85 LEU A CA 1
ATOM 715 C C . LEU A 1 85 ? -12.807 -7.715 26.024 1.00 91.81 85 LEU A C 1
ATOM 717 O O . LEU A 1 85 ? -13.640 -7.516 26.909 1.00 91.81 85 LEU A O 1
ATOM 721 N N . VAL A 1 86 ? -12.613 -6.846 25.027 1.00 93.31 86 VAL A N 1
ATOM 722 C CA . VAL A 1 86 ? -13.421 -5.629 24.848 1.00 93.31 86 VAL A CA 1
ATOM 723 C C . VAL A 1 86 ? -14.881 -5.997 24.578 1.00 93.31 86 VAL A C 1
ATOM 725 O O . VAL A 1 86 ? -15.772 -5.431 25.209 1.00 93.31 86 VAL A O 1
ATOM 728 N N . LYS A 1 87 ? -15.144 -7.005 23.740 1.00 92.00 87 LYS A N 1
ATOM 729 C CA . LYS A 1 87 ? -16.488 -7.543 23.478 1.00 92.00 87 LYS A CA 1
ATOM 730 C C . LYS A 1 87 ? -17.178 -7.980 24.770 1.00 92.00 87 LYS A C 1
ATOM 732 O O . LYS A 1 87 ? -18.329 -7.617 25.019 1.00 92.00 87 LYS A O 1
ATOM 737 N N . ALA A 1 88 ? -16.460 -8.683 25.646 1.00 90.06 88 ALA A N 1
ATOM 738 C CA . ALA A 1 88 ? -16.983 -9.119 26.939 1.00 90.06 88 ALA A CA 1
ATOM 739 C C . ALA A 1 88 ? -17.380 -7.948 27.864 1.00 90.06 88 ALA A C 1
ATOM 741 O O . ALA A 1 88 ? -18.326 -8.080 28.648 1.00 90.06 88 ALA A O 1
ATOM 742 N N . LEU A 1 89 ? -16.727 -6.782 27.759 1.00 89.19 89 LEU A N 1
ATOM 743 C CA . LEU A 1 89 ? -17.121 -5.590 28.524 1.00 89.19 89 LEU A CA 1
ATOM 744 C C . LEU A 1 89 ? -18.530 -5.095 28.137 1.00 89.19 89 LEU A C 1
ATOM 746 O O . LEU A 1 89 ? -19.266 -4.610 29.003 1.00 89.19 89 LEU A O 1
ATOM 750 N N . PHE A 1 90 ? -18.932 -5.269 26.873 1.00 89.31 90 PHE A N 1
ATOM 751 C CA . PHE A 1 90 ? -20.227 -4.822 26.342 1.00 89.31 90 PHE A CA 1
ATOM 752 C C . PHE A 1 90 ? -21.325 -5.893 26.325 1.00 89.31 90 PHE A C 1
ATOM 754 O O . PHE A 1 90 ? -22.500 -5.533 26.329 1.00 89.31 90 PHE A O 1
ATOM 761 N N . LEU A 1 91 ? -20.977 -7.183 26.351 1.00 86.94 91 LEU A N 1
ATOM 762 C CA . LEU A 1 91 ? -21.950 -8.286 26.244 1.00 86.94 91 LEU A CA 1
ATOM 763 C C . LEU A 1 91 ? -22.081 -9.145 27.516 1.00 86.94 91 LEU A C 1
ATOM 765 O O . LEU A 1 91 ? -22.829 -10.122 27.539 1.00 86.94 91 LEU A O 1
ATOM 769 N N . SER A 1 92 ? -21.352 -8.827 28.590 1.00 80.94 92 SER A N 1
ATOM 770 C CA . SER A 1 92 ? -21.476 -9.565 29.853 1.00 80.94 92 SER A CA 1
ATOM 771 C C . SER A 1 92 ? -22.825 -9.322 30.540 1.00 80.94 92 SER A C 1
ATOM 773 O O . SER A 1 92 ? -23.292 -8.190 30.689 1.00 80.94 92 SER A O 1
ATOM 775 N N . ARG A 1 93 ? -23.433 -10.409 31.039 1.00 65.56 93 ARG A N 1
ATOM 776 C CA . ARG A 1 93 ? -24.624 -10.344 31.899 1.00 65.56 93 ARG A CA 1
ATOM 777 C C . ARG A 1 93 ? -24.270 -9.541 33.158 1.00 65.56 93 ARG A C 1
ATOM 779 O O . ARG A 1 93 ? -23.281 -9.856 33.815 1.00 65.56 93 ARG A O 1
ATOM 786 N N . ASN A 1 94 ? -25.072 -8.527 33.489 1.00 64.62 94 ASN A N 1
ATOM 787 C CA . ASN A 1 94 ? -24.861 -7.546 34.574 1.00 64.62 94 ASN A CA 1
ATOM 788 C C . ASN A 1 94 ? -23.893 -6.387 34.277 1.00 64.62 94 ASN A C 1
ATOM 790 O O . ASN A 1 94 ? -23.368 -5.767 35.203 1.00 64.62 94 ASN A O 1
ATOM 794 N N . ASN A 1 95 ? -23.671 -6.032 33.013 1.00 71.56 95 ASN A N 1
ATOM 795 C CA . ASN A 1 95 ? -22.873 -4.851 32.684 1.00 71.56 95 ASN A CA 1
ATOM 796 C C . ASN A 1 95 ? -23.644 -3.516 32.759 1.00 71.56 95 ASN A C 1
ATOM 798 O O . ASN A 1 95 ? -23.014 -2.472 32.581 1.00 71.56 95 ASN A O 1
ATOM 802 N N . GLY A 1 96 ? -24.946 -3.528 33.057 1.00 75.25 96 GLY A N 1
ATOM 803 C CA . GLY A 1 96 ? -25.783 -2.325 33.150 1.00 75.25 96 GLY A CA 1
ATOM 804 C C . GLY A 1 96 ? -26.275 -1.785 31.802 1.00 75.25 96 GLY A C 1
ATOM 805 O O . GLY A 1 96 ? -26.829 -0.691 31.769 1.00 75.25 96 GLY A O 1
ATOM 806 N N . ILE A 1 97 ? -26.066 -2.526 30.710 1.00 83.31 97 ILE A N 1
ATOM 807 C CA . ILE A 1 97 ? -26.652 -2.271 29.389 1.00 83.31 97 ILE A CA 1
ATOM 808 C C . ILE A 1 97 ? -27.902 -3.148 29.252 1.00 83.31 97 ILE A C 1
ATOM 810 O O . ILE A 1 97 ? -27.861 -4.322 29.615 1.00 83.31 97 ILE A O 1
ATOM 814 N N . ASP A 1 98 ? -28.994 -2.574 28.745 1.00 87.25 98 ASP A N 1
ATOM 815 C CA . ASP A 1 98 ? -30.247 -3.290 28.478 1.00 87.25 98 ASP A CA 1
ATOM 816 C C . ASP A 1 98 ? -30.079 -4.379 27.402 1.00 87.25 98 ASP A C 1
ATOM 818 O O . ASP A 1 98 ? -29.316 -4.198 26.449 1.00 87.25 98 ASP A O 1
ATOM 822 N N . ASP A 1 99 ? -30.824 -5.482 27.521 1.00 86.06 99 ASP A N 1
ATOM 823 C CA . ASP A 1 99 ? -30.722 -6.647 26.631 1.00 86.06 99 ASP A CA 1
ATOM 824 C C . ASP A 1 99 ? -30.939 -6.276 25.155 1.00 86.06 99 ASP A C 1
ATOM 826 O O . ASP A 1 99 ? -30.223 -6.764 24.274 1.00 86.06 99 ASP A O 1
ATOM 830 N N . LYS A 1 100 ? -31.875 -5.360 24.863 1.00 88.38 100 LYS A N 1
ATOM 831 C CA . LYS A 1 100 ? -32.102 -4.886 23.492 1.00 88.38 100 LYS A CA 1
ATOM 832 C C . LYS A 1 100 ? -30.868 -4.161 22.962 1.00 88.38 100 LYS A C 1
ATOM 834 O O . LYS A 1 100 ? -30.463 -4.383 21.822 1.00 88.38 100 LYS A O 1
ATOM 839 N N . LYS A 1 101 ? -30.240 -3.327 23.795 1.00 88.88 101 LYS A N 1
ATOM 840 C CA . LYS A 1 101 ? -29.039 -2.588 23.402 1.00 88.88 101 LYS A CA 1
ATOM 841 C C . LYS A 1 101 ? -27.829 -3.509 23.242 1.00 88.88 101 LYS A C 1
ATOM 843 O O . LYS A 1 101 ? -27.026 -3.289 22.343 1.00 88.88 101 LYS A O 1
ATOM 848 N N . GLN A 1 102 ? -27.710 -4.563 24.047 1.00 89.19 102 GLN A N 1
ATOM 849 C CA . GLN A 1 102 ? -26.676 -5.584 23.850 1.00 89.19 102 GLN A CA 1
ATOM 850 C C . GLN A 1 102 ? -26.836 -6.313 22.507 1.00 89.19 102 GLN A C 1
ATOM 852 O O . GLN A 1 102 ? -25.839 -6.565 21.832 1.00 89.19 102 GLN A O 1
ATOM 857 N N . LEU A 1 103 ? -28.073 -6.607 22.091 1.00 90.06 103 LEU A N 1
ATOM 858 C CA . LEU A 1 103 ? -28.347 -7.208 20.783 1.00 90.06 103 LEU A CA 1
ATOM 859 C C . LEU A 1 103 ? -27.985 -6.264 19.624 1.00 90.06 103 LEU A C 1
ATOM 861 O O . LEU A 1 103 ? -27.403 -6.706 18.631 1.00 90.06 103 LEU A O 1
ATOM 865 N N . GLU A 1 104 ? -28.282 -4.968 19.760 1.00 92.88 104 GLU A N 1
ATOM 866 C CA . GLU A 1 104 ? -27.843 -3.940 18.805 1.00 92.88 104 GLU A CA 1
ATOM 867 C C . GLU A 1 104 ? -26.311 -3.913 18.695 1.00 92.88 104 GLU A C 1
ATOM 869 O O . GLU A 1 104 ? -25.783 -4.017 17.592 1.00 92.88 104 GLU A O 1
ATOM 874 N N . ILE A 1 105 ? -25.598 -3.873 19.829 1.00 94.12 105 ILE A N 1
ATOM 875 C CA . ILE A 1 105 ? -24.126 -3.893 19.878 1.00 94.12 105 ILE A CA 1
ATOM 876 C C . ILE A 1 105 ? -23.564 -5.140 19.189 1.00 94.12 105 ILE A C 1
ATOM 878 O O . ILE A 1 105 ? -22.628 -5.037 18.400 1.00 94.12 105 ILE A O 1
ATOM 882 N N . ALA A 1 106 ? -24.125 -6.319 19.469 1.00 93.50 106 ALA A N 1
ATOM 883 C CA . ALA A 1 106 ? -23.685 -7.564 18.846 1.00 93.50 106 ALA A CA 1
ATOM 884 C C . ALA A 1 106 ? -23.874 -7.536 17.319 1.00 93.50 106 ALA A C 1
ATOM 886 O O . ALA A 1 106 ? -22.981 -7.940 16.582 1.00 93.50 106 ALA A O 1
ATOM 887 N N . THR A 1 107 ? -24.999 -6.994 16.848 1.00 94.75 107 THR A N 1
ATOM 888 C CA . THR A 1 107 ? -25.282 -6.860 15.412 1.00 94.75 107 THR A CA 1
ATOM 889 C C . THR A 1 107 ? -24.325 -5.870 14.742 1.00 94.75 107 THR A C 1
ATOM 891 O O . THR A 1 107 ? -23.775 -6.151 13.681 1.00 94.75 107 THR A O 1
ATOM 894 N N . GLU A 1 108 ? -24.100 -4.710 15.362 1.00 96.06 108 GLU A N 1
ATOM 895 C CA . GLU A 1 108 ? -23.187 -3.683 14.851 1.00 96.06 108 GLU A CA 1
ATOM 896 C C . GLU A 1 108 ? -21.735 -4.168 14.833 1.00 96.06 108 GLU A C 1
ATOM 898 O O . GLU A 1 108 ? -21.012 -3.892 13.878 1.00 96.06 108 GLU A O 1
ATOM 903 N N . TRP A 1 109 ? -21.323 -4.936 15.844 1.00 96.69 109 TRP A N 1
ATOM 904 C CA . TRP A 1 109 ? -20.022 -5.597 15.870 1.00 96.69 109 TRP A CA 1
ATOM 905 C C . TRP A 1 109 ? -19.829 -6.475 14.635 1.00 96.69 109 TRP A C 1
ATOM 907 O O . TRP A 1 109 ? -18.826 -6.340 13.938 1.00 96.69 109 TRP A O 1
ATOM 917 N N . ASP A 1 110 ? -20.791 -7.357 14.353 1.00 96.25 110 ASP A N 1
ATOM 918 C CA . ASP A 1 110 ? -20.702 -8.295 13.233 1.00 96.25 110 ASP A CA 1
ATOM 919 C C . ASP A 1 110 ? -20.676 -7.565 11.880 1.00 96.25 110 ASP A C 1
ATOM 921 O O . ASP A 1 110 ? -19.977 -7.990 10.958 1.00 96.25 110 ASP A O 1
ATOM 925 N N . ILE A 1 111 ? -21.386 -6.435 11.762 1.00 97.12 111 ILE A N 1
ATOM 926 C CA . ILE A 1 111 ? -21.331 -5.567 10.576 1.00 97.12 111 ILE A CA 1
ATOM 927 C C . ILE A 1 111 ? -19.925 -4.988 10.397 1.00 97.12 111 ILE A C 1
ATOM 929 O O . ILE A 1 111 ? -19.354 -5.130 9.317 1.00 97.12 111 ILE A O 1
ATOM 933 N N . ILE A 1 112 ? -19.356 -4.373 11.440 1.00 97.88 112 ILE A N 1
ATOM 934 C CA . ILE A 1 112 ? -18.017 -3.767 11.387 1.00 97.88 112 ILE A CA 1
ATOM 935 C C . ILE A 1 112 ? -16.961 -4.826 11.056 1.00 97.88 112 ILE A C 1
ATOM 937 O O . ILE A 1 112 ? -16.114 -4.615 10.190 1.00 97.88 112 ILE A O 1
ATOM 941 N N . GLU A 1 113 ? -17.031 -5.987 11.707 1.00 97.00 113 GLU A N 1
ATOM 942 C CA . GLU A 1 113 ? -16.108 -7.094 11.462 1.00 97.00 113 GLU A CA 1
ATOM 943 C C . GLU A 1 113 ? -16.178 -7.554 10.000 1.00 97.00 113 GLU A C 1
ATOM 945 O O . GLU A 1 113 ? -15.154 -7.645 9.320 1.00 97.00 113 GLU A O 1
ATOM 950 N N . LYS A 1 114 ? -17.392 -7.763 9.472 1.00 97.25 114 LYS A N 1
ATOM 951 C CA . LYS A 1 114 ? -17.607 -8.140 8.069 1.00 97.25 114 LYS A CA 1
ATOM 952 C C . LYS A 1 114 ? -17.081 -7.085 7.094 1.00 97.25 114 LYS A C 1
ATOM 954 O O . LYS A 1 114 ? -16.519 -7.446 6.062 1.00 97.25 114 LYS A O 1
ATOM 959 N N . GLU A 1 115 ? -17.264 -5.801 7.388 1.00 97.06 115 GLU A N 1
ATOM 960 C CA . GLU A 1 115 ? -16.742 -4.713 6.556 1.00 97.06 115 GLU A CA 1
ATOM 961 C C . GLU A 1 115 ? -15.212 -4.718 6.530 1.00 97.06 115 GLU A C 1
ATOM 963 O O . GLU A 1 115 ? -14.622 -4.668 5.453 1.00 97.06 115 GLU A O 1
ATOM 968 N N . LEU A 1 116 ? -14.560 -4.873 7.684 1.00 97.44 116 LEU A N 1
ATOM 969 C CA . LEU A 1 116 ? -13.100 -4.941 7.778 1.00 97.44 116 LEU A CA 1
ATOM 970 C C . LEU A 1 116 ? -12.512 -6.194 7.115 1.00 97.44 116 LEU A C 1
ATOM 972 O O . LEU A 1 116 ? -11.320 -6.218 6.802 1.00 97.44 116 LEU A O 1
ATOM 976 N N . HIS A 1 117 ? -13.324 -7.226 6.861 1.00 96.62 117 HIS A N 1
ATOM 977 C CA . HIS A 1 117 ? -12.930 -8.374 6.044 1.00 96.62 117 HIS A CA 1
ATOM 978 C C . HIS A 1 117 ? -12.736 -8.041 4.555 1.00 96.62 117 HIS A C 1
ATOM 980 O O . HIS A 1 117 ? -12.035 -8.780 3.861 1.00 96.62 117 HIS A O 1
ATOM 986 N N . ASN A 1 118 ? -13.273 -6.918 4.069 1.00 96.56 118 ASN A N 1
ATOM 987 C CA . ASN A 1 118 ? -12.982 -6.411 2.732 1.00 96.56 118 ASN A CA 1
ATOM 988 C C . ASN A 1 118 ? -11.507 -5.976 2.637 1.00 96.56 118 ASN A C 1
ATOM 990 O O . ASN A 1 118 ? -11.083 -5.035 3.307 1.00 96.56 118 ASN A O 1
ATOM 994 N N . GLU A 1 119 ? -10.722 -6.649 1.790 1.00 96.12 119 GLU A N 1
ATOM 995 C CA . GLU A 1 119 ? -9.287 -6.372 1.641 1.00 96.12 119 GLU A CA 1
ATOM 996 C C . GLU A 1 119 ? -9.001 -4.954 1.139 1.00 96.12 119 GLU A C 1
ATOM 998 O O . GLU A 1 119 ? -8.076 -4.311 1.627 1.00 96.12 119 GLU A O 1
ATOM 1003 N N . SER A 1 120 ? -9.822 -4.428 0.228 1.00 96.12 120 SER A N 1
ATOM 1004 C CA . SER A 1 120 ? -9.667 -3.063 -0.282 1.00 96.12 120 SER A CA 1
ATOM 1005 C C . SER A 1 120 ? -9.838 -2.024 0.829 1.00 96.12 120 SER A C 1
ATOM 1007 O O . SER A 1 120 ? -9.048 -1.083 0.903 1.00 96.12 120 SER A O 1
ATOM 1009 N N . LEU A 1 121 ? -10.806 -2.215 1.735 1.00 97.44 121 LEU A N 1
ATOM 1010 C CA . LEU A 1 121 ? -10.959 -1.355 2.914 1.00 97.44 121 LEU A CA 1
ATOM 1011 C C . LEU A 1 121 ? -9.791 -1.537 3.891 1.00 97.44 121 LEU A C 1
ATOM 1013 O O . LEU A 1 121 ? -9.215 -0.548 4.338 1.00 97.44 121 LEU A O 1
ATOM 1017 N N . TRP A 1 122 ? -9.420 -2.782 4.204 1.00 97.94 122 TRP A N 1
ATOM 1018 C CA . TRP A 1 122 ? -8.339 -3.090 5.144 1.00 97.94 122 TRP A CA 1
ATOM 1019 C C . TRP A 1 122 ? -7.017 -2.440 4.727 1.00 97.94 122 TRP A C 1
ATOM 1021 O O . TRP A 1 122 ? -6.415 -1.679 5.484 1.00 97.94 122 TRP A O 1
ATOM 1031 N N . TYR A 1 123 ? -6.595 -2.680 3.487 1.00 97.25 123 TYR A N 1
ATOM 1032 C CA . TYR A 1 123 ? -5.356 -2.131 2.953 1.00 97.25 123 TYR A CA 1
ATOM 1033 C C . TYR A 1 123 ? -5.455 -0.637 2.634 1.00 97.25 123 TYR A C 1
ATOM 1035 O O . TYR A 1 123 ? -4.426 0.007 2.467 1.00 97.25 123 TYR A O 1
ATOM 1043 N N . PHE A 1 124 ? -6.642 -0.034 2.599 1.00 97.75 124 PHE A N 1
ATOM 1044 C CA . PHE A 1 124 ? -6.765 1.424 2.606 1.00 97.75 124 PHE A CA 1
ATOM 1045 C C . PHE A 1 124 ? -6.389 2.010 3.981 1.00 97.75 124 PHE A C 1
ATOM 1047 O O . PHE A 1 124 ? -5.606 2.959 4.046 1.00 97.75 124 PHE A O 1
ATOM 1054 N N . ILE A 1 125 ? -6.877 1.417 5.078 1.00 96.75 125 ILE A N 1
ATOM 1055 C CA . ILE A 1 125 ? -6.705 1.959 6.439 1.00 96.75 125 ILE A CA 1
ATOM 1056 C C . ILE A 1 125 ? -5.402 1.537 7.139 1.00 96.75 125 ILE A C 1
ATOM 1058 O O . ILE A 1 125 ? -4.961 2.218 8.063 1.00 96.75 125 ILE A O 1
ATOM 1062 N N . THR A 1 126 ? -4.757 0.438 6.739 1.00 95.62 126 THR A N 1
ATOM 1063 C CA . THR A 1 126 ? -3.539 -0.049 7.411 1.00 95.62 126 THR A CA 1
ATOM 1064 C C . THR A 1 126 ? -2.525 -0.690 6.456 1.00 95.62 126 THR A C 1
ATOM 1066 O O . THR A 1 126 ? -2.844 -1.012 5.310 1.00 95.62 126 THR A O 1
ATOM 1069 N N . ASN A 1 127 ? -1.283 -0.841 6.929 1.00 94.62 127 ASN A N 1
ATOM 1070 C CA . ASN A 1 127 ? -0.228 -1.654 6.302 1.00 94.62 127 ASN A CA 1
ATOM 1071 C C . ASN A 1 127 ? -0.021 -2.994 7.034 1.00 94.62 127 ASN A C 1
ATOM 1073 O O . ASN A 1 127 ? 0.833 -3.781 6.642 1.00 94.62 127 ASN A O 1
ATOM 1077 N N . GLU A 1 128 ? -0.777 -3.246 8.105 1.00 93.50 128 GLU A N 1
ATOM 1078 C CA . GLU A 1 128 ? -0.678 -4.476 8.889 1.00 93.50 128 GLU A CA 1
ATOM 1079 C C . GLU A 1 128 ? -1.207 -5.691 8.113 1.00 93.50 128 GLU A C 1
ATOM 1081 O O . GLU A 1 128 ? -2.232 -5.610 7.426 1.00 93.50 128 GLU A O 1
ATOM 1086 N N . ASP A 1 129 ? -0.549 -6.841 8.279 1.00 92.56 129 ASP A N 1
ATOM 1087 C CA . ASP A 1 129 ? -1.018 -8.109 7.715 1.00 92.56 129 ASP A CA 1
ATOM 1088 C C . ASP A 1 129 ? -2.341 -8.518 8.399 1.00 92.56 129 ASP A C 1
ATOM 1090 O O . ASP A 1 129 ? -2.363 -8.690 9.626 1.00 92.56 129 ASP A O 1
ATOM 1094 N N . PRO A 1 130 ? -3.441 -8.723 7.642 1.00 93.19 130 PRO A N 1
ATOM 1095 C CA . PRO A 1 130 ? -4.706 -9.199 8.196 1.00 93.19 130 PRO A CA 1
ATOM 1096 C C . PRO A 1 130 ? -4.580 -10.467 9.053 1.00 93.19 130 PRO A C 1
ATOM 1098 O O . PRO A 1 130 ? -5.378 -10.669 9.964 1.00 93.19 130 PRO A O 1
ATOM 1101 N N . LYS A 1 131 ? -3.584 -11.329 8.800 1.00 91.69 131 LYS A N 1
ATOM 1102 C CA . LYS A 1 131 ? -3.344 -12.564 9.570 1.00 91.69 131 LYS A CA 1
ATOM 1103 C C . LYS A 1 131 ? -2.960 -12.302 11.026 1.00 91.69 131 LYS A C 1
ATOM 1105 O O . LYS A 1 131 ? -3.159 -13.177 11.866 1.00 91.69 131 LYS A O 1
ATOM 1110 N N . LEU A 1 132 ? -2.430 -11.118 11.336 1.00 90.38 132 LEU A N 1
ATOM 1111 C CA . LEU A 1 132 ? -2.120 -10.701 12.706 1.00 90.38 132 LEU A CA 1
ATOM 1112 C C . LEU A 1 132 ? -3.376 -10.301 13.496 1.00 90.38 132 LEU A C 1
ATOM 1114 O O . LEU A 1 132 ? -3.300 -10.128 14.712 1.00 90.38 132 LEU A O 1
ATOM 1118 N N . PHE A 1 133 ? -4.526 -10.191 12.825 1.00 92.56 133 PHE A N 1
ATOM 1119 C CA . PHE A 1 133 ? -5.796 -9.749 13.390 1.00 92.56 133 PHE A CA 1
ATOM 1120 C C . PHE A 1 133 ? -6.881 -10.822 13.200 1.00 92.56 133 PHE A C 1
ATOM 1122 O O . PHE A 1 133 ? -7.697 -10.713 12.284 1.00 92.56 133 PHE A O 1
ATOM 1129 N N . PRO A 1 134 ? -6.940 -11.848 14.078 1.00 89.31 134 PRO A N 1
ATOM 1130 C CA . PRO A 1 134 ? -8.006 -12.854 14.046 1.00 89.31 134 PRO A CA 1
ATOM 1131 C C . PRO A 1 134 ? -9.411 -12.251 14.145 1.00 89.31 134 PRO A C 1
ATOM 1133 O O . PRO A 1 134 ? -10.344 -12.786 13.557 1.00 89.31 134 PRO A O 1
ATOM 1136 N N . THR A 1 135 ? -9.535 -11.138 14.877 1.00 93.25 135 THR A N 1
ATOM 1137 C CA . THR A 1 135 ? -10.734 -10.300 14.942 1.00 93.25 135 THR A CA 1
ATOM 1138 C C . THR A 1 135 ? -10.350 -8.901 14.461 1.00 93.25 135 THR A C 1
ATOM 1140 O O . THR A 1 135 ? -9.630 -8.171 15.151 1.00 93.25 135 THR A O 1
ATOM 1143 N N . ARG A 1 136 ? -10.772 -8.529 13.255 1.00 95.69 136 ARG A N 1
ATOM 1144 C CA . ARG A 1 136 ? -10.294 -7.344 12.530 1.00 95.69 136 ARG A CA 1
ATOM 1145 C C . ARG A 1 136 ? -10.706 -6.027 13.180 1.00 95.69 136 ARG A C 1
ATOM 1147 O O . ARG A 1 136 ? -9.940 -5.065 13.114 1.00 95.69 136 ARG A O 1
ATOM 1154 N N . ILE A 1 137 ? -11.834 -5.980 13.891 1.00 97.00 137 ILE A N 1
ATOM 1155 C CA . ILE A 1 137 ? -12.247 -4.815 14.694 1.00 97.00 137 ILE A CA 1
ATOM 1156 C C . ILE A 1 137 ? -11.221 -4.429 15.774 1.00 97.00 137 ILE A C 1
ATOM 1158 O O . ILE A 1 137 ? -11.190 -3.275 16.204 1.00 97.00 137 ILE A O 1
ATOM 1162 N N . GLU A 1 138 ? -10.309 -5.336 16.160 1.00 96.44 138 GLU A N 1
ATOM 1163 C CA . GLU A 1 138 ? -9.183 -4.997 17.039 1.00 96.44 138 GLU A CA 1
ATOM 1164 C C . GLU A 1 138 ? -8.326 -3.854 16.470 1.00 96.44 138 GLU A C 1
ATOM 1166 O O . GLU A 1 138 ? -7.790 -3.058 17.240 1.00 96.44 138 GLU A O 1
ATOM 1171 N N . LEU A 1 139 ? -8.244 -3.706 15.141 1.00 96.31 139 LEU A N 1
ATOM 1172 C CA . LEU A 1 139 ? -7.569 -2.572 14.511 1.00 96.31 139 LEU A CA 1
ATOM 1173 C C . LEU A 1 139 ? -8.209 -1.239 14.918 1.00 96.31 139 LEU A C 1
ATOM 1175 O O . LEU A 1 139 ? -7.497 -0.324 15.328 1.00 96.31 139 LEU A O 1
ATOM 1179 N N . ILE A 1 140 ? -9.542 -1.141 14.874 1.00 96.94 140 ILE A N 1
ATOM 1180 C CA . ILE A 1 140 ? -10.272 0.065 15.293 1.00 96.94 140 ILE A CA 1
ATOM 1181 C C . ILE A 1 140 ? -9.997 0.356 16.768 1.00 96.94 140 ILE A C 1
ATOM 1183 O O . ILE A 1 140 ? -9.727 1.498 17.135 1.00 96.94 140 ILE A O 1
ATOM 1187 N N . PHE A 1 141 ? -9.997 -0.670 17.618 1.00 96.94 141 PHE A N 1
ATOM 1188 C CA . PHE A 1 141 ? -9.693 -0.494 19.036 1.00 96.94 141 PHE A CA 1
ATOM 1189 C C . PHE A 1 141 ? -8.258 -0.027 19.281 1.00 96.94 141 PHE A C 1
ATOM 1191 O O . PHE A 1 141 ? -8.044 0.863 20.104 1.00 96.94 141 PHE A O 1
ATOM 1198 N N . ASN A 1 142 ? -7.283 -0.587 18.561 1.00 95.81 142 ASN A N 1
ATOM 1199 C CA . ASN A 1 142 ? -5.880 -0.185 18.651 1.00 95.81 142 ASN A CA 1
ATOM 1200 C C . ASN A 1 142 ? -5.691 1.278 18.232 1.00 95.81 142 ASN A C 1
ATOM 1202 O O . ASN A 1 142 ? -4.975 2.014 18.914 1.00 95.81 142 ASN A O 1
ATOM 1206 N N . LEU A 1 143 ? -6.372 1.703 17.164 1.00 95.00 143 LEU A N 1
ATOM 1207 C CA . LEU A 1 143 ? -6.406 3.094 16.714 1.00 95.00 143 LEU A CA 1
ATOM 1208 C C . LEU A 1 143 ? -7.034 3.994 17.793 1.00 95.00 143 LEU A C 1
ATOM 1210 O O . LEU A 1 143 ? -6.394 4.909 18.304 1.00 95.00 143 LEU A O 1
ATOM 1214 N N . MET A 1 144 ? -8.237 3.683 18.279 1.00 95.12 144 MET A N 1
ATOM 1215 C CA . MET A 1 144 ? -8.885 4.469 19.342 1.00 95.12 144 MET A CA 1
ATOM 1216 C C . MET A 1 144 ? -8.054 4.573 20.631 1.00 95.12 144 MET A C 1
ATOM 1218 O O . MET A 1 144 ? -8.093 5.605 21.300 1.00 95.12 144 MET A O 1
ATOM 1222 N N . ALA A 1 145 ? -7.298 3.528 20.975 1.00 95.06 145 ALA A N 1
ATOM 1223 C CA . ALA A 1 145 ? -6.393 3.514 22.123 1.00 95.06 145 ALA A CA 1
ATOM 1224 C C . ALA A 1 145 ? -5.047 4.222 21.857 1.00 95.06 145 ALA A C 1
ATOM 1226 O O . ALA A 1 145 ? -4.241 4.354 22.777 1.00 95.06 145 ALA A O 1
ATOM 1227 N N . ASN A 1 146 ? -4.790 4.668 20.621 1.00 92.44 146 ASN A N 1
ATOM 1228 C CA . ASN A 1 146 ? -3.519 5.224 20.154 1.00 92.44 146 ASN A CA 1
ATOM 1229 C C . ASN A 1 146 ? -2.322 4.301 20.459 1.00 92.44 146 ASN A C 1
ATOM 1231 O O . ASN A 1 146 ? -1.261 4.740 20.923 1.00 92.44 146 ASN A O 1
ATOM 1235 N N . LYS A 1 147 ? -2.512 2.994 20.234 1.00 92.94 147 LYS A N 1
ATOM 1236 C CA . LYS A 1 147 ? -1.498 1.972 20.497 1.00 92.94 147 LYS A CA 1
ATOM 1237 C C . LYS A 1 147 ? -0.289 2.188 19.587 1.00 92.94 147 LYS A C 1
ATOM 1239 O O . LYS A 1 147 ? -0.408 2.175 18.365 1.00 92.94 147 LYS A O 1
ATOM 1244 N N . GLN A 1 148 ? 0.882 2.375 20.191 1.00 89.38 148 GLN A N 1
ATOM 1245 C CA . GLN A 1 148 ? 2.125 2.582 19.453 1.00 89.38 148 GLN A CA 1
ATOM 1246 C C . GLN A 1 148 ? 2.674 1.261 18.905 1.00 89.38 148 GLN A C 1
ATOM 1248 O O . GLN A 1 148 ? 2.497 0.192 19.495 1.00 89.38 148 GLN A O 1
ATOM 1253 N N . GLN A 1 149 ? 3.395 1.345 17.788 1.00 83.25 149 GLN A N 1
ATOM 1254 C CA . GLN A 1 149 ? 4.134 0.206 17.254 1.00 83.25 149 GLN A CA 1
ATOM 1255 C C . GLN A 1 149 ? 5.199 -0.238 18.270 1.00 83.25 149 GLN A C 1
ATOM 1257 O O . GLN A 1 149 ? 5.939 0.586 18.804 1.00 83.25 149 GLN A O 1
ATOM 1262 N N . GLY A 1 150 ? 5.262 -1.540 18.555 1.00 84.38 150 GLY A N 1
ATOM 1263 C CA . GLY A 1 150 ? 6.178 -2.091 19.558 1.00 84.38 150 GLY A CA 1
ATOM 1264 C C . GLY A 1 150 ? 5.709 -1.968 21.015 1.00 84.38 150 GLY A C 1
ATOM 1265 O O . GLY A 1 150 ? 6.507 -2.228 21.918 1.00 84.38 150 GLY A O 1
ATOM 1266 N N . GLU A 1 151 ? 4.444 -1.600 21.263 1.00 90.06 151 GLU A N 1
ATOM 1267 C CA . GLU A 1 151 ? 3.842 -1.654 22.603 1.00 90.06 151 GLU A CA 1
ATOM 1268 C C . GLU A 1 151 ? 4.030 -3.047 23.234 1.00 90.06 151 GLU A C 1
ATOM 1270 O O . GLU A 1 151 ? 3.708 -4.073 22.629 1.00 90.06 151 GLU A O 1
ATOM 1275 N N . ARG A 1 152 ? 4.572 -3.077 24.457 1.00 87.62 152 ARG A N 1
ATOM 1276 C CA . ARG A 1 152 ? 4.941 -4.309 25.170 1.00 87.62 152 ARG A CA 1
ATOM 1277 C C . ARG A 1 152 ? 3.761 -4.914 25.917 1.00 87.62 152 ARG A C 1
ATOM 1279 O O . ARG A 1 152 ? 3.724 -6.130 26.108 1.00 87.62 152 ARG A O 1
ATOM 1286 N N . GLU A 1 153 ? 2.824 -4.080 26.361 1.00 90.44 153 GLU A N 1
ATOM 1287 C CA . GLU A 1 153 ? 1.630 -4.535 27.058 1.00 90.44 153 GLU A CA 1
ATOM 1288 C C . GLU A 1 153 ? 0.659 -5.194 26.067 1.00 90.44 153 GLU A C 1
ATOM 1290 O O . GLU A 1 153 ? 0.015 -4.545 25.238 1.00 90.44 153 GLU A O 1
ATOM 1295 N N . LYS A 1 154 ? 0.545 -6.523 26.155 1.00 87.94 154 LYS A N 1
ATOM 1296 C CA . LYS A 1 154 ? -0.299 -7.324 25.260 1.00 87.94 154 LYS A CA 1
ATOM 1297 C C . LYS A 1 154 ? -1.774 -6.945 25.377 1.00 87.94 154 LYS A C 1
ATOM 1299 O O . LYS A 1 154 ? -2.472 -6.964 24.365 1.00 87.94 154 LYS A O 1
ATOM 1304 N N . LEU A 1 155 ? -2.227 -6.582 26.579 1.00 91.06 155 LEU A N 1
ATOM 1305 C CA . LEU A 1 155 ? -3.612 -6.214 26.880 1.00 91.06 155 LEU A CA 1
ATOM 1306 C C . LEU A 1 155 ? -3.847 -4.693 26.893 1.00 91.06 155 LEU A C 1
ATOM 1308 O O . LEU A 1 155 ? -4.823 -4.222 27.477 1.00 91.06 155 LEU A O 1
ATOM 1312 N N . PHE A 1 156 ? -2.959 -3.910 26.266 1.00 94.62 156 PHE A N 1
ATOM 1313 C CA . PHE A 1 156 ? -2.987 -2.442 26.301 1.00 94.62 156 PHE A CA 1
ATOM 1314 C C . PHE A 1 156 ? -4.356 -1.883 25.905 1.00 94.62 156 PHE A C 1
ATOM 1316 O O . PHE A 1 156 ? -4.952 -1.068 26.611 1.00 94.62 156 PHE A O 1
ATOM 1323 N N . THR A 1 157 ? -4.876 -2.380 24.786 1.00 95.44 157 THR A N 1
ATOM 1324 C CA . THR A 1 157 ? -6.146 -1.949 24.207 1.00 95.44 157 THR A CA 1
ATOM 1325 C C . THR A 1 157 ? -7.313 -2.312 25.116 1.00 95.44 157 THR A C 1
ATOM 1327 O O . THR A 1 157 ? -8.171 -1.473 25.383 1.00 95.44 157 THR A O 1
ATOM 1330 N N . PHE A 1 158 ? -7.317 -3.523 25.677 1.00 95.06 158 PHE A N 1
ATOM 1331 C CA . PHE A 1 158 ? -8.311 -3.907 26.673 1.00 95.06 158 PHE A CA 1
ATOM 1332 C C . PHE A 1 158 ? -8.281 -2.984 27.900 1.00 95.06 158 PHE A C 1
ATOM 1334 O O . PHE A 1 158 ? -9.328 -2.478 28.300 1.00 95.06 158 PHE A O 1
ATOM 1341 N N . PHE A 1 159 ? -7.104 -2.712 28.476 1.00 93.69 159 PHE A N 1
ATOM 1342 C CA . PHE A 1 159 ? -6.990 -1.841 29.650 1.00 93.69 159 PHE A CA 1
ATOM 1343 C C . PHE A 1 159 ? -7.448 -0.407 29.372 1.00 93.69 159 PHE A C 1
ATOM 1345 O O . PHE A 1 159 ? -8.056 0.221 30.243 1.00 93.69 159 PHE A O 1
ATOM 1352 N N . PHE A 1 160 ? -7.212 0.101 28.161 1.00 96.12 160 PHE A N 1
ATOM 1353 C CA . PHE A 1 160 ? -7.745 1.389 27.727 1.00 96.12 160 PHE A CA 1
ATOM 1354 C C . PHE A 1 160 ? -9.281 1.414 27.788 1.00 96.12 160 PHE A C 1
ATOM 1356 O O . PHE A 1 160 ? -9.859 2.298 28.430 1.00 96.12 160 PHE A O 1
ATOM 1363 N N . PHE A 1 161 ? -9.951 0.425 27.187 1.00 95.12 161 PHE A N 1
ATOM 1364 C CA . PHE A 1 161 ? -11.416 0.354 27.185 1.00 95.12 161 PHE A CA 1
ATOM 1365 C C . PHE A 1 161 ? -12.000 0.041 28.564 1.00 95.12 161 PHE A C 1
ATOM 1367 O O . PHE A 1 161 ? -12.997 0.652 28.942 1.00 95.12 161 PHE A O 1
ATOM 1374 N N . ASP A 1 162 ? -11.371 -0.832 29.351 1.00 92.56 162 ASP A N 1
ATOM 1375 C CA . ASP A 1 162 ? -11.772 -1.117 30.733 1.00 92.56 162 ASP A CA 1
ATOM 1376 C C . ASP A 1 162 ? -11.739 0.158 31.592 1.00 92.56 162 ASP A C 1
ATOM 1378 O O . ASP A 1 162 ? -12.709 0.472 32.288 1.00 92.56 162 ASP A O 1
ATOM 1382 N N . LYS A 1 163 ? -10.675 0.965 31.473 1.00 93.31 163 LYS A N 1
ATOM 1383 C CA . LYS A 1 163 ? -10.584 2.268 32.142 1.00 93.31 163 LYS A CA 1
ATOM 1384 C C . LYS A 1 163 ? -11.654 3.243 31.643 1.00 93.31 163 LYS A C 1
ATOM 1386 O O . LYS A 1 163 ? -12.300 3.892 32.468 1.00 93.31 163 LYS A O 1
ATOM 1391 N N . LYS A 1 164 ? -11.868 3.340 30.323 1.00 93.31 164 LYS A N 1
ATOM 1392 C CA . LYS A 1 164 ? -12.880 4.232 29.723 1.00 93.31 164 LYS A CA 1
ATOM 1393 C C . LYS A 1 164 ? -14.292 3.863 30.196 1.00 93.31 164 LYS A C 1
ATOM 1395 O O . LYS A 1 164 ? -15.055 4.739 30.592 1.00 93.31 164 LYS A O 1
ATOM 1400 N N . ILE A 1 165 ? -14.606 2.569 30.246 1.00 89.94 165 ILE A N 1
ATOM 1401 C CA . ILE A 1 165 ? -15.887 2.033 30.722 1.00 89.94 165 ILE A CA 1
ATOM 1402 C C . ILE A 1 165 ? -16.092 2.292 32.212 1.00 89.94 165 ILE A C 1
ATOM 1404 O O . ILE A 1 165 ? -17.168 2.741 32.598 1.00 89.94 165 ILE A O 1
ATOM 1408 N N . LYS A 1 166 ? -15.077 2.056 33.051 1.00 87.06 166 LYS A N 1
ATOM 1409 C CA . LYS A 1 166 ? -15.153 2.331 34.497 1.00 87.06 166 LYS A CA 1
ATOM 1410 C C . LYS A 1 166 ? -15.330 3.817 34.812 1.00 87.06 166 LYS A C 1
ATOM 1412 O O . LYS A 1 166 ? -15.925 4.147 35.833 1.00 87.06 166 LYS A O 1
ATOM 1417 N N . GLY A 1 167 ? -14.808 4.698 33.958 1.00 85.94 167 GLY A N 1
ATOM 1418 C CA . GLY A 1 167 ? -14.950 6.148 34.089 1.00 85.94 167 GLY A CA 1
ATOM 1419 C C . GLY A 1 167 ? -16.248 6.726 33.511 1.00 85.94 167 GLY A C 1
ATOM 1420 O O . GLY A 1 167 ? -16.560 7.880 33.796 1.00 85.94 167 GLY A O 1
ATOM 1421 N N . SER A 1 168 ? -17.002 5.965 32.711 1.00 85.38 168 SER A N 1
ATOM 1422 C CA . SER A 1 168 ? -18.229 6.450 32.068 1.00 85.38 168 SER A CA 1
ATOM 1423 C C . SER A 1 168 ? -19.477 6.159 32.901 1.00 85.38 168 SER A C 1
ATOM 1425 O O . SER A 1 168 ? -19.612 5.096 33.504 1.00 85.38 168 SER A O 1
ATOM 1427 N N . LYS A 1 169 ? -20.438 7.092 32.878 1.00 81.12 169 LYS A N 1
ATOM 1428 C CA . LYS A 1 169 ? -21.779 6.884 33.450 1.00 81.12 169 LYS A CA 1
ATOM 1429 C C . LYS A 1 169 ? -22.631 5.948 32.592 1.00 81.12 169 LYS A C 1
ATOM 1431 O O . LYS A 1 169 ? -23.444 5.209 33.136 1.00 81.12 169 LYS A O 1
ATOM 1436 N N . ASN A 1 170 ? -22.441 5.978 31.272 1.00 85.38 170 ASN A N 1
ATOM 1437 C CA . ASN A 1 170 ? -23.175 5.155 30.320 1.00 85.38 170 ASN A CA 1
ATOM 1438 C C . ASN A 1 170 ? -22.194 4.439 29.386 1.00 85.38 170 ASN A C 1
ATOM 1440 O O . ASN A 1 170 ? -21.471 5.051 28.600 1.00 85.38 170 ASN A O 1
ATOM 1444 N N . LYS A 1 171 ? -22.163 3.110 29.480 1.00 86.94 171 LYS A N 1
ATOM 1445 C CA . LYS A 1 171 ? -21.272 2.276 28.664 1.00 86.94 171 LYS A CA 1
ATOM 1446 C C . LYS A 1 171 ? -21.662 2.293 27.186 1.00 86.94 171 LYS A C 1
ATOM 1448 O O . LYS A 1 171 ? -20.787 2.175 26.335 1.00 86.94 171 LYS A O 1
ATOM 1453 N N . SER A 1 172 ? -22.946 2.488 26.887 1.00 86.88 172 SER A N 1
ATOM 1454 C CA . SER A 1 172 ? -23.471 2.524 25.516 1.00 86.88 172 SER A CA 1
ATOM 1455 C C . SER A 1 172 ? -22.917 3.702 24.707 1.00 86.88 172 SER A C 1
ATOM 1457 O O . SER A 1 172 ? -22.774 3.598 23.489 1.00 86.88 172 SER A O 1
ATOM 1459 N N . ASP A 1 173 ? -22.539 4.797 25.371 1.00 90.50 173 ASP A N 1
ATOM 1460 C CA . ASP A 1 173 ? -21.939 5.961 24.708 1.00 90.50 173 ASP A CA 1
ATOM 1461 C C . ASP A 1 173 ? -20.555 5.611 24.142 1.00 90.50 173 ASP A C 1
ATOM 1463 O O . ASP A 1 173 ? -20.209 6.009 23.036 1.00 90.50 173 ASP A O 1
ATOM 1467 N N . ILE A 1 174 ? -19.791 4.763 24.841 1.00 93.62 174 ILE A N 1
ATOM 1468 C CA . ILE A 1 174 ? -18.473 4.306 24.372 1.00 93.62 174 ILE A CA 1
ATOM 1469 C C . ILE A 1 174 ? -18.616 3.430 23.127 1.00 93.62 174 ILE A C 1
ATOM 1471 O O . ILE A 1 174 ? -17.785 3.507 22.225 1.00 93.62 174 ILE A O 1
ATOM 1475 N N . TRP A 1 175 ? -19.666 2.611 23.058 1.00 95.00 175 TRP A N 1
ATOM 1476 C CA . TRP A 1 175 ? -19.958 1.854 21.845 1.00 95.00 175 TRP A CA 1
ATOM 1477 C C . TRP A 1 175 ? -20.363 2.769 20.685 1.00 95.00 175 TRP A C 1
ATOM 1479 O O . TRP A 1 175 ? -19.899 2.592 19.562 1.00 95.00 175 TRP A O 1
ATOM 1489 N N . THR A 1 176 ? -21.148 3.808 20.971 1.00 94.12 176 THR A N 1
ATOM 1490 C CA . THR A 1 176 ? -21.497 4.834 19.978 1.00 94.12 176 THR A CA 1
ATOM 1491 C C . THR A 1 176 ? -20.241 5.522 19.426 1.00 94.12 176 THR A C 1
ATOM 1493 O O . THR A 1 176 ? -20.162 5.770 18.223 1.00 94.12 176 THR A O 1
ATOM 1496 N N . ASP A 1 177 ? -19.225 5.775 20.261 1.00 94.56 177 ASP A N 1
ATOM 1497 C CA . ASP A 1 177 ? -17.926 6.288 19.799 1.00 94.56 177 ASP A CA 1
ATOM 1498 C C . ASP A 1 177 ? -17.229 5.307 18.844 1.00 94.56 177 ASP A C 1
ATOM 1500 O O . ASP A 1 177 ? -16.722 5.730 17.807 1.00 94.56 177 ASP A O 1
ATOM 1504 N N . ILE A 1 178 ? -17.206 4.007 19.173 1.00 96.56 178 ILE A N 1
ATOM 1505 C CA . ILE A 1 178 ? -16.620 2.954 18.320 1.00 96.56 178 ILE A CA 1
ATOM 1506 C C . ILE A 1 178 ? -17.315 2.937 16.955 1.00 96.56 178 ILE A C 1
ATOM 1508 O O . ILE A 1 178 ? -16.655 2.946 15.914 1.00 96.56 178 ILE A O 1
ATOM 1512 N N . GLN A 1 179 ? -18.647 2.967 16.954 1.00 95.88 179 GLN A N 1
ATOM 1513 C CA . GLN A 1 179 ? -19.452 2.972 15.738 1.00 95.88 179 GLN A CA 1
ATOM 1514 C C . GLN A 1 179 ? -19.167 4.207 14.875 1.00 95.88 179 GLN A C 1
ATOM 1516 O O . GLN A 1 179 ? -18.914 4.070 13.678 1.00 95.88 179 GLN A O 1
ATOM 1521 N N . ARG A 1 180 ? -19.142 5.406 15.473 1.00 95.06 180 ARG A N 1
ATOM 1522 C CA . ARG A 1 180 ? -18.789 6.655 14.772 1.00 95.06 180 ARG A CA 1
ATOM 1523 C C . ARG A 1 180 ? -17.379 6.604 14.196 1.00 95.06 180 ARG A C 1
ATOM 1525 O O . ARG A 1 180 ? -17.148 7.085 13.090 1.00 95.06 180 ARG A O 1
ATOM 1532 N N . TYR A 1 181 ? -16.443 6.006 14.929 1.00 95.44 181 TYR A N 1
ATOM 1533 C CA . TYR A 1 181 ? -15.069 5.841 14.471 1.00 95.44 181 TYR A CA 1
ATOM 1534 C C . TYR A 1 181 ? -15.004 4.948 13.225 1.00 95.44 181 TYR A C 1
ATOM 1536 O O . TYR A 1 181 ? -14.372 5.328 12.240 1.00 95.44 181 TYR A O 1
ATOM 1544 N N . SER A 1 182 ? -15.710 3.810 13.237 1.00 96.81 182 SER A N 1
ATOM 1545 C CA . SER A 1 182 ? -15.821 2.902 12.085 1.00 96.81 182 SER A CA 1
ATOM 1546 C C . SER A 1 182 ? -16.488 3.577 10.884 1.00 96.81 182 SER A C 1
ATOM 1548 O O . SER A 1 182 ? -15.979 3.506 9.767 1.00 96.81 182 SER A O 1
ATOM 1550 N N . GLN A 1 183 ? -17.597 4.287 11.113 1.00 95.62 183 GLN A N 1
ATOM 1551 C CA . GLN A 1 183 ? -18.316 5.016 10.064 1.00 95.62 183 GLN A CA 1
ATOM 1552 C C . GLN A 1 183 ? -17.439 6.083 9.407 1.00 95.62 183 GLN A C 1
ATOM 1554 O O . GLN A 1 183 ? -17.406 6.153 8.185 1.00 95.62 183 GLN A O 1
ATOM 1559 N N . ARG A 1 184 ? -16.655 6.848 10.181 1.00 95.06 184 ARG A N 1
ATOM 1560 C CA . ARG A 1 184 ? -15.711 7.831 9.624 1.00 95.06 184 ARG A CA 1
ATOM 1561 C C . ARG A 1 184 ? -14.697 7.187 8.673 1.00 95.06 184 ARG A C 1
ATOM 1563 O O . ARG A 1 184 ? -14.445 7.727 7.601 1.00 95.06 184 ARG A O 1
ATOM 1570 N N . LEU A 1 185 ? -14.127 6.036 9.040 1.00 96.81 185 LEU A N 1
ATOM 1571 C CA . LEU A 1 185 ? -13.186 5.316 8.170 1.00 96.81 185 LEU A CA 1
ATOM 1572 C C . LEU A 1 185 ? -13.853 4.838 6.880 1.00 96.81 185 LEU A C 1
ATOM 1574 O O . LEU A 1 185 ? -13.272 4.958 5.801 1.00 96.81 185 LEU A O 1
ATOM 1578 N N . LYS A 1 186 ? -15.085 4.337 6.989 1.00 96.44 186 LYS A N 1
ATOM 1579 C CA . LYS A 1 186 ? -15.890 3.930 5.839 1.00 96.44 186 LYS A CA 1
ATOM 1580 C C . LYS A 1 186 ? -16.216 5.112 4.924 1.00 96.44 186 LYS A C 1
ATOM 1582 O O . LYS A 1 186 ? -16.041 4.996 3.719 1.00 96.44 186 LYS A O 1
ATOM 1587 N N . GLU A 1 187 ? -16.591 6.264 5.477 1.00 95.69 187 GLU A N 1
ATOM 1588 C CA . GLU A 1 187 ? -16.825 7.488 4.701 1.00 95.69 187 GLU A CA 1
ATOM 1589 C C . GLU A 1 187 ? -15.576 7.923 3.922 1.00 95.69 187 GLU A C 1
ATOM 1591 O O . GLU A 1 187 ? -15.677 8.332 2.765 1.00 95.69 187 GLU A O 1
ATOM 1596 N N . TRP A 1 188 ? -14.388 7.823 4.529 1.00 96.75 188 TRP A N 1
ATOM 1597 C CA . TRP A 1 188 ? -13.128 8.140 3.848 1.00 96.75 188 TRP A CA 1
ATOM 1598 C C . TRP A 1 188 ? -12.803 7.147 2.739 1.00 96.75 188 TRP A C 1
ATOM 1600 O O . TRP A 1 188 ? -12.302 7.548 1.694 1.00 96.75 188 TRP A O 1
ATOM 1610 N N . TYR A 1 189 ? -13.097 5.867 2.960 1.00 97.06 189 TYR A N 1
ATOM 1611 C CA . TYR A 1 189 ? -12.940 4.835 1.945 1.00 97.06 189 TYR A CA 1
ATOM 1612 C C . TYR A 1 189 ? -13.909 5.038 0.776 1.00 97.06 189 TYR A C 1
ATOM 1614 O O . TYR A 1 189 ? -13.532 4.869 -0.380 1.00 97.06 189 TYR A O 1
ATOM 1622 N N . GLU A 1 190 ? -15.164 5.391 1.045 1.00 94.88 190 GLU A N 1
ATOM 1623 C CA . GLU A 1 190 ? -16.186 5.570 0.013 1.00 94.88 190 GLU A CA 1
ATOM 1624 C C . GLU A 1 190 ? -15.968 6.852 -0.797 1.00 94.88 190 GLU A C 1
ATOM 1626 O O . GLU A 1 190 ? -16.162 6.835 -2.014 1.00 94.88 190 GLU A O 1
ATOM 1631 N N . ASN A 1 191 ? -15.503 7.932 -0.160 1.00 94.44 191 ASN A N 1
ATOM 1632 C CA . ASN A 1 191 ? -15.178 9.182 -0.835 1.00 94.44 191 ASN A CA 1
ATOM 1633 C C . ASN A 1 191 ? -13.918 9.041 -1.705 1.00 94.44 191 ASN A C 1
ATOM 1635 O O . ASN A 1 191 ? -12.825 8.815 -1.195 1.00 94.44 191 ASN A O 1
ATOM 1639 N N . ILE A 1 192 ? -14.064 9.237 -3.017 1.00 91.81 192 ILE A N 1
ATOM 1640 C CA . ILE A 1 192 ? -12.995 8.991 -3.991 1.00 91.81 192 ILE A CA 1
ATOM 1641 C C . ILE A 1 192 ? -11.732 9.836 -3.732 1.00 91.81 192 ILE A C 1
ATOM 1643 O O . ILE A 1 192 ? -10.625 9.308 -3.775 1.00 91.81 192 ILE A O 1
ATOM 1647 N N . GLU A 1 193 ? -11.876 11.117 -3.385 1.00 92.06 193 GLU A N 1
ATOM 1648 C CA . GLU A 1 193 ? -10.735 12.006 -3.124 1.00 92.06 193 GLU A CA 1
ATOM 1649 C C . GLU A 1 193 ? -10.000 11.615 -1.837 1.00 92.06 193 GLU A C 1
ATOM 1651 O O . GLU A 1 193 ? -8.771 11.520 -1.821 1.00 92.06 193 GLU A O 1
ATOM 1656 N N . LEU A 1 194 ? -10.741 11.332 -0.761 1.00 95.94 194 LEU A N 1
ATOM 1657 C CA . LEU A 1 194 ? -10.148 10.879 0.499 1.00 95.94 194 LEU A CA 1
ATOM 1658 C C . LEU A 1 194 ? -9.503 9.500 0.352 1.00 95.94 194 LEU A C 1
ATOM 1660 O O . LEU A 1 194 ? -8.416 9.295 0.889 1.00 95.94 194 LEU A O 1
ATOM 1664 N N . TYR A 1 195 ? -10.113 8.598 -0.421 1.00 97.00 195 TYR A N 1
ATOM 1665 C CA . TYR A 1 195 ? -9.574 7.273 -0.707 1.00 97.00 195 TYR A CA 1
ATOM 1666 C C . TYR A 1 195 ? -8.147 7.357 -1.258 1.00 97.00 195 TYR A C 1
ATOM 1668 O O . TYR A 1 195 ? -7.234 6.713 -0.738 1.00 97.00 195 TYR A O 1
ATOM 1676 N N . TYR A 1 196 ? -7.928 8.190 -2.278 1.00 97.12 196 TYR A N 1
ATOM 1677 C CA . TYR A 1 196 ? -6.608 8.343 -2.884 1.00 97.12 196 TYR A CA 1
ATOM 1678 C C . TYR A 1 196 ? -5.611 9.031 -1.948 1.00 97.12 196 TYR A C 1
ATOM 1680 O O . TYR A 1 196 ? -4.503 8.522 -1.761 1.00 97.12 196 TYR A O 1
ATOM 1688 N N . LYS A 1 197 ? -6.004 10.147 -1.320 1.00 97.56 197 LYS A N 1
ATOM 1689 C CA . LYS A 1 197 ? -5.104 10.951 -0.479 1.00 97.56 197 LYS A CA 1
ATOM 1690 C C . LYS A 1 197 ? -4.708 10.227 0.810 1.00 97.56 197 LYS A C 1
ATOM 1692 O O . LYS A 1 197 ? -3.520 10.058 1.088 1.00 97.56 197 LYS A O 1
ATOM 1697 N N . VAL A 1 198 ? -5.690 9.754 1.581 1.00 98.25 198 VAL A N 1
ATOM 1698 C CA . VAL A 1 198 ? -5.450 8.998 2.823 1.00 98.25 198 VAL A CA 1
ATOM 1699 C C . VAL A 1 198 ? -4.760 7.676 2.502 1.00 98.25 198 VAL A C 1
ATOM 1701 O O . VAL A 1 198 ? -3.766 7.338 3.143 1.00 98.25 198 VAL A O 1
ATOM 1704 N N . GLY A 1 199 ? -5.230 6.963 1.473 1.00 98.12 199 GLY A N 1
ATOM 1705 C CA . GLY A 1 199 ? -4.669 5.676 1.080 1.00 98.12 199 GLY A CA 1
ATOM 1706 C C . GLY A 1 199 ? -3.191 5.779 0.714 1.00 98.12 199 GLY A C 1
ATOM 1707 O O . GLY A 1 199 ? -2.395 4.970 1.189 1.00 98.12 199 GLY A O 1
ATOM 1708 N N . TYR A 1 200 ? -2.790 6.812 -0.039 1.00 98.50 200 TYR A N 1
ATOM 1709 C CA . TYR A 1 200 ? -1.381 7.082 -0.336 1.00 98.50 200 TYR A CA 1
ATOM 1710 C C . TYR A 1 200 ? -0.566 7.397 0.922 1.00 98.50 200 TYR A C 1
ATOM 1712 O O . TYR A 1 200 ? 0.520 6.841 1.105 1.00 98.50 200 TYR A O 1
ATOM 1720 N N . LEU A 1 201 ? -1.059 8.281 1.795 1.00 98.50 201 LEU A N 1
ATOM 1721 C CA . LEU A 1 201 ? -0.325 8.689 2.996 1.00 98.50 201 LEU A CA 1
ATOM 1722 C C . LEU A 1 201 ? -0.066 7.506 3.937 1.00 98.50 201 LEU A C 1
ATOM 1724 O O . LEU A 1 201 ? 1.043 7.385 4.460 1.00 98.50 201 LEU A O 1
ATOM 1728 N N . VAL A 1 202 ? -1.049 6.611 4.081 1.00 97.81 202 VAL A N 1
ATOM 1729 C CA . VAL A 1 202 ? -0.905 5.359 4.835 1.00 97.81 202 VAL A CA 1
ATOM 1730 C C . VAL A 1 202 ? 0.026 4.391 4.096 1.00 97.81 202 VAL A C 1
ATOM 1732 O O . VAL A 1 202 ? 0.966 3.872 4.692 1.00 97.81 202 VAL A O 1
ATOM 1735 N N . ALA A 1 203 ? -0.182 4.162 2.794 1.00 97.38 203 ALA A N 1
ATOM 1736 C CA . ALA A 1 203 ? 0.607 3.209 2.005 1.00 97.38 203 ALA A CA 1
ATOM 1737 C C . ALA A 1 203 ? 2.094 3.563 1.906 1.00 97.38 203 ALA A C 1
ATOM 1739 O O . ALA A 1 203 ? 2.940 2.678 1.889 1.00 97.38 203 ALA A O 1
ATOM 1740 N N . SER A 1 204 ? 2.408 4.855 1.847 1.00 96.31 204 SER A N 1
ATOM 1741 C CA . SER A 1 204 ? 3.780 5.364 1.788 1.00 96.31 204 SER A CA 1
ATOM 1742 C C . SER A 1 204 ? 4.445 5.509 3.160 1.00 96.31 204 SER A C 1
ATOM 1744 O O . SER A 1 204 ? 5.574 6.003 3.224 1.00 96.31 204 SER A O 1
ATOM 1746 N N . GLU A 1 205 ? 3.733 5.160 4.239 1.00 95.06 205 GLU A N 1
ATOM 1747 C CA . GLU A 1 205 ? 4.140 5.372 5.637 1.00 95.06 205 GLU A CA 1
ATOM 1748 C C . GLU A 1 205 ? 4.503 6.833 5.945 1.00 95.06 205 GLU A C 1
ATOM 1750 O O . GLU A 1 205 ? 5.257 7.136 6.868 1.00 95.06 205 GLU A O 1
ATOM 1755 N N . SER A 1 206 ? 3.972 7.771 5.157 1.00 95.31 206 SER A N 1
ATOM 1756 C CA . SER A 1 206 ? 4.248 9.193 5.343 1.00 95.31 206 SER A CA 1
ATOM 1757 C C . SER A 1 206 ? 3.468 9.767 6.518 1.00 95.31 206 SER A C 1
ATOM 1759 O O . SER A 1 206 ? 3.932 10.736 7.114 1.00 95.31 206 SER A O 1
ATOM 1761 N N . GLN A 1 207 ? 2.309 9.188 6.848 1.00 95.81 207 GLN A N 1
ATOM 1762 C CA . GLN A 1 207 ? 1.498 9.525 8.019 1.00 95.81 207 GLN A CA 1
ATOM 1763 C C . GLN A 1 207 ? 0.855 8.267 8.598 1.00 95.81 207 GLN A C 1
ATOM 1765 O O . GLN A 1 207 ? 0.469 7.356 7.860 1.00 95.81 207 GLN A O 1
ATOM 1770 N N . ARG A 1 208 ? 0.681 8.233 9.921 1.00 93.25 208 ARG A N 1
ATOM 1771 C CA . ARG A 1 208 ? -0.120 7.184 10.561 1.00 93.25 208 ARG A CA 1
ATOM 1772 C C . ARG A 1 208 ? -1.595 7.524 10.421 1.00 93.25 208 ARG A C 1
ATOM 1774 O O . ARG A 1 208 ? -1.985 8.673 10.606 1.00 93.25 208 ARG A O 1
ATOM 1781 N N . LEU A 1 209 ? -2.441 6.517 10.202 1.00 95.06 209 LEU A N 1
ATOM 1782 C CA . LEU A 1 209 ? -3.887 6.738 10.118 1.00 95.06 209 LEU A CA 1
ATOM 1783 C C . LEU A 1 209 ? -4.434 7.457 11.365 1.00 95.06 209 LEU A C 1
ATOM 1785 O O . LEU A 1 209 ? -5.291 8.327 11.247 1.00 95.06 209 LEU A O 1
ATOM 1789 N N . GLN A 1 210 ? -3.889 7.153 12.546 1.00 92.56 210 GLN A N 1
ATOM 1790 C CA . GLN A 1 210 ? -4.263 7.829 13.786 1.00 92.56 210 GLN A CA 1
ATOM 1791 C C . GLN A 1 210 ? -4.021 9.343 13.750 1.00 92.56 210 GLN A C 1
ATOM 1793 O O . GLN A 1 210 ? -4.832 10.113 14.257 1.00 92.56 210 GLN A O 1
ATOM 1798 N N . GLU A 1 211 ? -2.905 9.776 13.165 1.00 93.31 211 GLU A N 1
ATOM 1799 C CA . GLU A 1 211 ? -2.547 11.193 13.065 1.00 93.31 211 GLU A CA 1
ATOM 1800 C C . GLU A 1 211 ? -3.515 11.917 12.129 1.00 93.31 211 GLU A C 1
ATOM 1802 O O . GLU A 1 211 ? -3.989 12.998 12.468 1.00 93.31 211 GLU A O 1
ATOM 1807 N N . LEU A 1 212 ? -3.886 11.273 11.016 1.00 96.12 212 LEU A N 1
ATOM 1808 C CA . LEU A 1 212 ? -4.893 11.778 10.077 1.00 96.12 212 LEU A CA 1
ATOM 1809 C C . LEU A 1 212 ? -6.275 11.880 10.728 1.00 96.12 212 LEU A C 1
ATOM 1811 O O . LEU A 1 212 ? -7.016 12.836 10.522 1.00 96.12 212 LEU A O 1
ATOM 1815 N N . ILE A 1 213 ? -6.630 10.886 11.537 1.00 93.62 213 ILE A N 1
ATOM 1816 C CA . ILE A 1 213 ? -7.873 10.885 12.302 1.00 93.62 213 ILE A CA 1
ATOM 1817 C C . ILE A 1 213 ? -7.905 12.063 13.267 1.00 93.62 213 ILE A C 1
ATOM 1819 O O . ILE A 1 213 ? -8.879 12.811 13.254 1.00 93.62 213 ILE A O 1
ATOM 1823 N N . ASN A 1 214 ? -6.847 12.256 14.051 1.00 91.62 214 ASN A N 1
ATOM 1824 C CA . ASN A 1 214 ? -6.767 13.357 15.003 1.00 91.62 214 ASN A CA 1
ATOM 1825 C C . ASN A 1 214 ? -6.784 14.720 14.289 1.00 91.62 214 ASN A C 1
ATOM 1827 O O . ASN A 1 214 ? -7.432 15.645 14.768 1.00 91.62 214 ASN A O 1
ATOM 1831 N N . SER A 1 215 ? -6.113 14.852 13.136 1.00 92.06 215 SER A N 1
ATOM 1832 C CA . SER A 1 215 ? -6.109 16.104 12.367 1.00 92.06 215 SER A CA 1
ATOM 1833 C C . SER A 1 215 ? -7.452 16.410 11.705 1.00 92.06 215 SER A C 1
ATOM 1835 O O . SER A 1 215 ? -7.739 17.571 11.444 1.00 92.06 215 SER A O 1
ATOM 1837 N N . SER A 1 216 ? -8.298 15.401 11.476 1.00 92.81 216 SER A N 1
ATOM 1838 C CA . SER A 1 216 ? -9.654 15.586 10.944 1.00 92.81 216 SER A CA 1
ATOM 1839 C C . SER A 1 216 ? -10.671 16.109 11.965 1.00 92.81 216 SER A C 1
ATOM 1841 O O . SER A 1 216 ? -11.791 16.468 11.597 1.00 92.81 216 SER A O 1
ATOM 1843 N N . GLU A 1 217 ? -10.332 16.115 13.256 1.00 89.50 217 GLU A N 1
ATOM 1844 C CA . GLU A 1 217 ? -11.271 16.493 14.310 1.00 89.50 217 GLU A CA 1
ATOM 1845 C C . GLU A 1 217 ? -11.458 18.011 14.382 1.00 89.50 217 GLU A C 1
ATOM 1847 O O . GLU A 1 217 ? -10.501 18.779 14.397 1.00 89.50 217 GLU A O 1
ATOM 1852 N N . ASN A 1 218 ? -12.717 18.447 14.494 1.00 89.38 218 ASN A N 1
ATOM 1853 C CA . ASN A 1 218 ? -13.111 19.853 14.657 1.00 89.38 218 ASN A CA 1
ATOM 1854 C C . ASN A 1 218 ? -12.729 20.795 13.499 1.00 89.38 218 ASN A C 1
ATOM 1856 O O . ASN A 1 218 ? -12.719 22.011 13.689 1.00 89.38 218 ASN A O 1
ATOM 1860 N N . ILE A 1 219 ? -12.472 20.262 12.303 1.00 93.38 219 ILE A N 1
ATOM 1861 C CA . ILE A 1 219 ? -12.240 21.054 11.088 1.00 93.38 219 ILE A CA 1
ATOM 1862 C C . ILE A 1 219 ? -13.275 20.736 10.008 1.00 93.38 219 ILE A C 1
ATOM 1864 O O . ILE A 1 219 ? -13.994 19.735 10.080 1.00 93.38 219 ILE A O 1
ATOM 1868 N N . THR A 1 220 ? -13.391 21.605 9.002 1.00 92.06 220 THR A N 1
ATOM 1869 C CA . THR A 1 220 ? -14.309 21.350 7.889 1.00 92.06 220 THR A CA 1
ATOM 1870 C C . THR A 1 220 ? -13.763 20.257 6.966 1.00 92.06 220 THR A C 1
ATOM 1872 O O . THR A 1 220 ? -12.562 19.986 6.925 1.00 92.06 220 THR A O 1
ATOM 1875 N N . LYS A 1 221 ? -14.645 19.638 6.168 1.00 89.69 221 LYS A N 1
ATOM 1876 C CA . LYS A 1 221 ? -14.232 18.647 5.158 1.00 89.69 221 LYS A CA 1
ATOM 1877 C C . LYS A 1 221 ? -13.236 19.235 4.150 1.00 89.69 221 LYS A C 1
ATOM 1879 O O . LYS A 1 221 ? -12.329 18.528 3.722 1.00 89.69 221 LYS A O 1
ATOM 1884 N N . THR A 1 222 ? -13.401 20.507 3.791 1.00 92.75 222 THR A N 1
ATOM 1885 C CA . THR A 1 222 ? -12.514 21.216 2.861 1.00 92.75 222 THR A CA 1
ATOM 1886 C C . THR A 1 222 ? -11.143 21.449 3.483 1.00 92.75 222 THR A C 1
ATOM 1888 O O . THR A 1 222 ? -10.140 21.116 2.861 1.00 92.75 222 THR A O 1
ATOM 1891 N N . ASP A 1 223 ? -11.091 21.932 4.727 1.00 94.81 223 ASP A N 1
ATOM 1892 C CA . ASP A 1 223 ? -9.820 22.152 5.431 1.00 94.81 223 ASP A CA 1
ATOM 1893 C C . ASP A 1 223 ? -9.060 20.838 5.623 1.00 94.81 223 ASP A C 1
ATOM 1895 O O . ASP A 1 223 ? -7.844 20.789 5.441 1.00 94.81 223 ASP A O 1
ATOM 1899 N N . PHE A 1 224 ? -9.779 19.748 5.918 1.00 95.75 224 PHE A N 1
ATOM 1900 C CA . PHE A 1 224 ? -9.166 18.429 6.020 1.00 95.75 224 PHE A CA 1
ATOM 1901 C C . PHE A 1 224 ? -8.533 18.008 4.691 1.00 95.75 224 PHE A C 1
ATOM 1903 O O . PHE A 1 224 ? -7.366 17.622 4.666 1.00 95.75 224 PHE A O 1
ATOM 1910 N N . GLN A 1 225 ? -9.246 18.144 3.570 1.00 95.19 225 GLN A N 1
ATOM 1911 C CA . GLN A 1 225 ? -8.675 17.839 2.256 1.00 95.19 225 GLN A CA 1
ATOM 1912 C C . GLN A 1 225 ? -7.441 18.689 1.928 1.00 95.19 225 GLN A C 1
ATOM 1914 O O . GLN A 1 225 ? -6.461 18.129 1.439 1.00 95.19 225 GLN A O 1
ATOM 1919 N N . SER A 1 226 ? -7.456 19.987 2.243 1.00 95.12 226 SER A N 1
ATOM 1920 C CA . SER A 1 226 ? -6.294 20.867 2.063 1.00 95.12 226 SER A CA 1
ATOM 1921 C C . SER A 1 226 ? -5.102 20.412 2.910 1.00 95.12 226 SER A C 1
ATOM 1923 O O . SER A 1 226 ? -3.986 20.318 2.407 1.00 95.12 226 SER A O 1
ATOM 1925 N N . SER A 1 227 ? -5.333 20.036 4.173 1.00 96.69 227 SER A N 1
ATOM 1926 C CA . SER A 1 227 ? -4.269 19.505 5.036 1.00 96.69 227 SER A CA 1
ATOM 1927 C C . SER A 1 227 ? -3.677 18.191 4.511 1.00 96.69 227 SER A C 1
ATOM 1929 O O . SER A 1 227 ? -2.473 17.969 4.621 1.00 96.69 227 SER A O 1
ATOM 1931 N N . LEU A 1 228 ? -4.491 17.327 3.890 1.00 97.88 228 LEU A N 1
ATOM 1932 C CA . LEU A 1 228 ? -3.992 16.122 3.228 1.00 97.88 228 LEU A CA 1
ATOM 1933 C C . LEU A 1 228 ? -3.090 16.485 2.043 1.00 97.88 228 LEU A C 1
ATOM 1935 O O . LEU A 1 228 ? -2.043 15.864 1.879 1.00 97.88 228 LEU A O 1
ATOM 1939 N N . ASP A 1 229 ? -3.450 17.502 1.254 1.00 97.19 229 ASP A N 1
ATOM 1940 C CA . ASP A 1 229 ? -2.624 17.963 0.133 1.00 97.19 229 ASP A CA 1
ATOM 1941 C C . ASP A 1 229 ? -1.270 18.512 0.604 1.00 97.19 229 ASP A C 1
ATOM 1943 O O . ASP A 1 229 ? -0.236 18.186 0.018 1.00 97.19 229 ASP A O 1
ATOM 1947 N N . GLU A 1 230 ? -1.246 19.260 1.709 1.00 96.12 230 GLU A N 1
ATOM 1948 C CA . GLU A 1 230 ? -0.007 19.726 2.343 1.00 96.12 230 GLU A CA 1
ATOM 1949 C C . GLU A 1 230 ? 0.863 18.564 2.846 1.00 96.12 230 GLU A C 1
ATOM 1951 O O . GLU A 1 230 ? 2.082 18.566 2.656 1.00 96.12 230 GLU A O 1
ATOM 1956 N N . LEU A 1 231 ? 0.256 17.541 3.457 1.00 97.56 231 LEU A N 1
ATOM 1957 C CA . LEU A 1 231 ? 0.965 16.344 3.921 1.00 97.56 231 LEU A CA 1
ATOM 1958 C C . LEU A 1 231 ? 1.551 15.542 2.752 1.00 97.56 231 LEU A C 1
ATOM 1960 O O . LEU A 1 231 ? 2.687 15.064 2.843 1.00 97.56 231 LEU A O 1
ATOM 1964 N N . ILE A 1 232 ? 0.816 15.425 1.643 1.00 97.94 232 ILE A N 1
ATOM 1965 C CA . ILE A 1 232 ? 1.300 14.787 0.413 1.00 97.94 232 ILE A CA 1
ATOM 1966 C C . ILE A 1 232 ? 2.465 15.586 -0.166 1.00 97.94 232 ILE A C 1
ATOM 1968 O O . ILE A 1 232 ? 3.518 15.006 -0.436 1.00 97.94 232 ILE A O 1
ATOM 1972 N N . ALA A 1 233 ? 2.326 16.905 -0.289 1.00 95.88 233 ALA A N 1
ATOM 1973 C CA . ALA A 1 233 ? 3.384 17.770 -0.796 1.00 95.88 233 ALA A CA 1
ATOM 1974 C C . ALA A 1 233 ? 4.651 17.674 0.067 1.00 95.88 233 ALA A C 1
ATOM 1976 O O . ALA A 1 233 ? 5.747 17.442 -0.443 1.00 95.88 233 ALA A O 1
ATOM 1977 N N . LYS A 1 234 ? 4.503 17.711 1.395 1.00 94.44 234 LYS A N 1
ATOM 1978 C CA . LYS A 1 234 ? 5.607 17.507 2.340 1.00 94.44 234 LYS A CA 1
ATOM 1979 C C . LYS A 1 234 ? 6.262 16.131 2.196 1.00 94.44 234 LYS A C 1
ATOM 1981 O O . LYS A 1 234 ? 7.472 16.017 2.378 1.00 94.44 234 LYS A O 1
ATOM 1986 N N . SER A 1 235 ? 5.501 15.087 1.853 1.00 94.75 235 SER A N 1
ATOM 1987 C CA . SER A 1 235 ? 6.042 13.732 1.661 1.00 94.75 235 SER A CA 1
ATOM 1988 C C . SER A 1 235 ? 7.032 13.625 0.491 1.00 94.75 235 SER A C 1
ATOM 1990 O O . SER A 1 235 ? 7.867 12.717 0.494 1.00 94.75 235 SER A O 1
ATOM 1992 N N . ILE A 1 236 ? 6.964 14.565 -0.460 1.00 92.62 236 ILE A N 1
ATOM 1993 C CA . ILE A 1 236 ? 7.851 14.675 -1.629 1.00 92.62 236 ILE A CA 1
ATOM 1994 C C . ILE A 1 236 ? 8.756 15.926 -1.591 1.00 92.62 236 ILE A C 1
ATOM 1996 O O . ILE A 1 236 ? 9.487 16.221 -2.544 1.00 92.62 236 ILE A O 1
ATOM 2000 N N . ASP A 1 237 ? 8.771 16.653 -0.468 1.00 90.56 237 ASP A N 1
ATOM 2001 C CA . ASP A 1 237 ? 9.715 17.744 -0.201 1.00 90.56 237 ASP A CA 1
ATOM 2002 C C . ASP A 1 237 ? 11.087 17.186 0.211 1.00 90.56 237 ASP A C 1
ATOM 2004 O O . ASP A 1 237 ? 11.518 17.250 1.365 1.00 90.56 237 ASP A O 1
ATOM 2008 N N . PHE A 1 238 ? 11.765 16.563 -0.753 1.00 87.19 238 PHE A N 1
ATOM 2009 C CA . PHE A 1 238 ? 13.076 15.955 -0.546 1.00 87.19 238 PHE A CA 1
ATOM 2010 C C . PHE A 1 238 ? 14.156 16.997 -0.243 1.00 87.19 238 PHE A C 1
ATOM 2012 O O . PHE A 1 238 ? 14.260 18.024 -0.921 1.00 87.19 238 PHE A O 1
ATOM 2019 N N . LYS A 1 239 ? 14.985 16.698 0.764 1.00 80.88 239 LYS A N 1
ATOM 2020 C CA . LYS A 1 239 ? 16.094 17.541 1.223 1.00 80.88 239 LYS A CA 1
ATOM 2021 C C . LYS A 1 239 ? 17.364 16.716 1.352 1.00 80.88 239 LYS A C 1
ATOM 2023 O O . LYS A 1 239 ? 17.340 15.634 1.933 1.00 80.88 239 LYS A O 1
ATOM 2028 N N . LYS A 1 240 ? 18.482 17.267 0.885 1.00 73.56 240 LYS A N 1
ATOM 2029 C CA . LYS A 1 240 ? 19.826 16.698 1.025 1.00 73.56 240 LYS A CA 1
ATOM 2030 C C . LYS A 1 240 ? 20.734 17.746 1.656 1.00 73.56 240 LYS A C 1
ATOM 2032 O O . LYS A 1 240 ? 20.791 18.879 1.188 1.00 73.56 240 LYS A O 1
ATOM 2037 N N . ASN A 1 241 ? 21.412 17.403 2.753 1.00 72.94 241 ASN A N 1
ATOM 2038 C CA . ASN A 1 241 ? 22.266 18.336 3.508 1.00 72.94 241 ASN A CA 1
ATOM 2039 C C . ASN A 1 241 ? 21.565 19.668 3.861 1.00 72.94 241 ASN A C 1
ATOM 2041 O O . ASN A 1 241 ? 22.140 20.744 3.698 1.00 72.94 241 ASN A O 1
ATOM 2045 N N . ASN A 1 242 ? 20.305 19.599 4.310 1.00 72.62 242 ASN A N 1
ATOM 2046 C CA . ASN A 1 242 ? 19.444 20.751 4.628 1.00 72.62 242 ASN A CA 1
ATOM 2047 C C . ASN A 1 242 ? 19.142 21.703 3.454 1.00 72.62 242 ASN A C 1
ATOM 2049 O O . ASN A 1 242 ? 18.617 22.793 3.675 1.00 72.62 242 ASN A O 1
ATOM 2053 N N . LYS A 1 243 ? 19.417 21.295 2.211 1.00 74.19 243 LYS A N 1
ATOM 2054 C CA . LYS A 1 243 ? 19.003 22.001 0.994 1.00 74.19 243 LYS A CA 1
ATOM 2055 C C . LYS A 1 243 ? 17.903 21.210 0.295 1.00 74.19 243 LYS A C 1
ATOM 2057 O O . LYS A 1 243 ? 17.968 19.982 0.250 1.00 74.19 243 LYS A O 1
ATOM 2062 N N . GLY A 1 244 ? 16.886 21.901 -0.215 1.00 75.38 244 GLY A N 1
ATOM 2063 C CA . GLY A 1 244 ? 15.886 21.277 -1.081 1.00 75.38 244 GLY A CA 1
ATOM 2064 C C . GLY A 1 244 ? 16.558 20.754 -2.348 1.00 75.38 244 GLY A C 1
ATOM 2065 O O . GLY A 1 244 ? 17.412 21.443 -2.900 1.00 75.38 244 GLY A O 1
ATOM 2066 N N . ILE A 1 245 ? 16.196 19.542 -2.762 1.00 79.81 245 ILE A N 1
ATOM 2067 C CA . ILE A 1 245 ? 16.624 18.965 -4.041 1.00 79.81 245 ILE A CA 1
ATOM 2068 C C . ILE A 1 245 ? 15.411 18.782 -4.946 1.00 79.81 245 ILE A C 1
ATOM 2070 O O . ILE A 1 245 ? 14.310 18.468 -4.469 1.00 79.81 245 ILE A O 1
ATOM 2074 N N . ASP A 1 246 ? 15.599 18.980 -6.246 1.00 80.69 246 ASP A N 1
ATOM 2075 C CA . ASP A 1 246 ? 14.588 18.607 -7.231 1.00 80.69 246 ASP A CA 1
ATOM 2076 C C . ASP A 1 246 ? 14.422 17.077 -7.218 1.00 80.69 246 ASP A C 1
ATOM 2078 O O . ASP A 1 246 ? 15.377 16.327 -7.016 1.00 80.69 246 ASP A O 1
ATOM 2082 N N . TYR A 1 247 ? 13.198 16.592 -7.411 1.00 82.12 247 TYR A N 1
ATOM 2083 C CA . TYR A 1 247 ? 12.952 15.158 -7.522 1.00 82.12 247 TYR A CA 1
ATOM 2084 C C . TYR A 1 247 ? 13.662 14.550 -8.745 1.00 82.12 247 TYR A C 1
ATOM 2086 O O . TYR A 1 247 ? 13.995 13.366 -8.730 1.00 82.12 247 TYR A O 1
ATOM 2094 N N . CYS A 1 248 ? 13.966 15.357 -9.767 1.00 82.75 248 CYS A N 1
ATOM 2095 C CA . CYS A 1 248 ? 14.766 14.940 -10.920 1.00 82.75 248 CYS A CA 1
ATOM 2096 C C . CYS A 1 248 ? 16.217 14.574 -10.550 1.00 82.75 248 CYS A C 1
ATOM 2098 O O . CYS A 1 248 ? 16.870 13.844 -11.293 1.00 82.75 248 CYS A O 1
ATOM 2100 N N . GLU A 1 249 ? 16.720 15.053 -9.407 1.00 84.88 249 GLU A N 1
ATOM 2101 C CA . GLU A 1 249 ? 18.082 14.788 -8.919 1.00 84.88 249 GLU A CA 1
ATOM 2102 C C . GLU A 1 249 ? 18.190 13.495 -8.094 1.00 84.88 249 GLU A C 1
ATOM 2104 O O . GLU A 1 249 ? 19.283 13.128 -7.656 1.00 84.88 249 GLU A O 1
ATOM 2109 N N . LEU A 1 250 ? 17.073 12.797 -7.856 1.00 88.44 250 LEU A N 1
ATOM 2110 C CA . LEU A 1 250 ? 17.080 11.552 -7.095 1.00 88.44 250 LEU A CA 1
ATOM 2111 C C . LEU A 1 250 ? 17.830 10.447 -7.844 1.00 88.44 250 LEU A C 1
ATOM 2113 O O . LEU A 1 250 ? 17.641 10.229 -9.046 1.00 88.44 250 LEU A O 1
ATOM 2117 N N . SER A 1 251 ? 18.631 9.702 -7.086 1.00 88.75 251 SER A N 1
ATOM 2118 C CA . SER A 1 251 ? 19.458 8.607 -7.585 1.00 88.75 251 SER A CA 1
ATOM 2119 C C . SER A 1 251 ? 19.099 7.276 -6.927 1.00 88.75 251 SER A C 1
ATOM 2121 O O . SER A 1 251 ? 18.833 7.216 -5.727 1.00 88.75 251 SER A O 1
ATOM 2123 N N . TYR A 1 252 ? 19.133 6.188 -7.699 1.00 87.44 252 TYR A N 1
ATOM 2124 C CA . TYR A 1 252 ? 18.868 4.829 -7.215 1.00 87.44 252 TYR A CA 1
ATOM 2125 C C . TYR A 1 252 ? 19.712 4.467 -5.980 1.00 87.44 252 TYR A C 1
ATOM 2127 O O . TYR A 1 252 ? 19.198 3.887 -5.028 1.00 87.44 252 TYR A O 1
ATOM 2135 N N . GLU A 1 253 ? 20.995 4.837 -5.985 1.00 86.00 253 GLU A N 1
ATOM 2136 C CA . GLU A 1 253 ? 21.960 4.445 -4.951 1.00 86.00 253 GLU A CA 1
ATOM 2137 C C . GLU A 1 253 ? 21.725 5.144 -3.609 1.00 86.00 253 GLU A C 1
ATOM 2139 O O . GLU A 1 253 ? 21.831 4.517 -2.558 1.00 86.00 253 GLU A O 1
ATOM 2144 N N . ASN A 1 254 ? 21.400 6.440 -3.635 1.00 87.31 254 ASN A N 1
ATOM 2145 C CA . ASN A 1 254 ? 21.315 7.246 -2.416 1.00 87.31 254 ASN A CA 1
ATOM 2146 C C . ASN A 1 254 ? 19.876 7.462 -1.942 1.00 87.31 254 ASN A C 1
ATOM 2148 O O . ASN A 1 254 ? 19.648 7.703 -0.758 1.00 87.31 254 ASN A O 1
ATOM 2152 N N . ASP A 1 255 ? 18.905 7.382 -2.853 1.00 91.50 255 ASP A N 1
ATOM 2153 C CA . ASP A 1 255 ? 17.555 7.904 -2.642 1.00 91.50 255 ASP A CA 1
ATOM 2154 C C . ASP A 1 255 ? 16.466 6.843 -2.889 1.00 91.50 255 ASP A C 1
ATOM 2156 O O . ASP A 1 255 ? 15.301 7.174 -3.116 1.00 91.50 255 ASP A O 1
ATOM 2160 N N . TYR A 1 256 ? 16.821 5.555 -2.806 1.00 91.62 256 TYR A N 1
ATOM 2161 C CA . TYR A 1 256 ? 15.953 4.406 -3.108 1.00 91.62 256 TYR A CA 1
ATOM 2162 C C . TYR A 1 256 ? 14.543 4.509 -2.495 1.00 91.62 256 TYR A C 1
ATOM 2164 O O . TYR A 1 256 ? 13.529 4.356 -3.179 1.00 91.62 256 TYR A O 1
ATOM 2172 N N . GLY A 1 257 ? 14.456 4.809 -1.194 1.00 93.06 257 GLY A N 1
ATOM 2173 C CA . GLY A 1 257 ? 13.173 4.956 -0.497 1.00 93.06 257 GLY A CA 1
ATOM 2174 C C . GLY A 1 257 ? 12.357 6.169 -0.961 1.00 93.06 257 GLY A C 1
ATOM 2175 O O . GLY A 1 257 ? 11.130 6.091 -1.042 1.00 93.06 257 GLY A O 1
ATOM 2176 N N . LEU A 1 258 ? 13.027 7.272 -1.311 1.00 93.94 258 LEU A N 1
ATOM 2177 C CA . LEU A 1 258 ? 12.387 8.498 -1.799 1.00 93.94 258 LEU A CA 1
ATOM 2178 C C . LEU A 1 258 ? 11.814 8.293 -3.203 1.00 93.94 258 LEU A C 1
ATOM 2180 O O . LEU A 1 258 ? 10.668 8.663 -3.455 1.00 93.94 258 LEU A O 1
ATOM 2184 N N . ILE A 1 259 ? 12.565 7.623 -4.083 1.00 95.12 259 ILE A N 1
ATOM 2185 C CA . ILE A 1 259 ? 12.106 7.259 -5.428 1.00 95.12 259 ILE A CA 1
ATOM 2186 C C . ILE A 1 259 ? 10.893 6.330 -5.338 1.00 95.12 259 ILE A C 1
ATOM 2188 O O . ILE A 1 259 ? 9.882 6.593 -5.985 1.00 95.12 259 ILE A O 1
ATOM 2192 N N . LYS A 1 260 ? 10.933 5.286 -4.494 1.00 95.44 260 LYS A N 1
ATOM 2193 C CA . LYS A 1 260 ? 9.774 4.392 -4.303 1.00 95.44 260 LYS A CA 1
ATOM 2194 C C . LYS A 1 260 ? 8.522 5.157 -3.878 1.00 95.44 260 LYS A C 1
ATOM 2196 O O . LYS A 1 260 ? 7.445 4.916 -4.421 1.00 95.44 260 LYS A O 1
ATOM 2201 N N . LYS A 1 261 ? 8.667 6.084 -2.929 1.00 95.75 261 LYS A N 1
ATOM 2202 C CA . LYS A 1 261 ? 7.571 6.930 -2.446 1.00 95.75 261 LYS A CA 1
ATOM 2203 C C . LYS A 1 261 ? 7.005 7.822 -3.555 1.00 95.75 261 LYS A C 1
ATOM 2205 O O . LYS A 1 261 ? 5.792 7.845 -3.750 1.00 95.75 261 LYS A O 1
ATOM 2210 N N . LEU A 1 262 ? 7.872 8.502 -4.304 1.00 96.69 262 LEU A N 1
ATOM 2211 C CA . LEU A 1 262 ? 7.475 9.360 -5.421 1.00 96.69 262 LEU A CA 1
ATOM 2212 C C . LEU A 1 262 ? 6.748 8.569 -6.515 1.00 96.69 262 LEU A C 1
ATOM 2214 O O . LEU A 1 262 ? 5.687 8.981 -6.976 1.00 96.69 262 LEU A O 1
ATOM 2218 N N . LEU A 1 263 ? 7.288 7.411 -6.905 1.00 97.56 263 LEU A N 1
ATOM 2219 C CA . LEU A 1 263 ? 6.677 6.557 -7.922 1.00 97.56 263 LEU A CA 1
ATOM 2220 C C . LEU A 1 263 ? 5.328 5.995 -7.457 1.00 97.56 263 LEU A C 1
ATOM 2222 O O . LEU A 1 263 ? 4.414 5.874 -8.273 1.00 97.56 263 LEU A O 1
ATOM 2226 N N . LEU A 1 264 ? 5.165 5.682 -6.166 1.00 98.00 264 LEU A N 1
ATOM 2227 C CA . LEU A 1 264 ? 3.863 5.310 -5.612 1.00 98.00 264 LEU A CA 1
ATOM 2228 C C . LEU A 1 264 ? 2.864 6.462 -5.762 1.00 98.00 264 LEU A C 1
ATOM 2230 O O . LEU A 1 264 ? 1.782 6.243 -6.305 1.00 98.00 264 LEU A O 1
ATOM 2234 N N . LEU A 1 265 ? 3.236 7.685 -5.364 1.00 98.25 265 LEU A N 1
ATOM 2235 C CA . LEU A 1 265 ? 2.374 8.859 -5.532 1.00 98.25 265 LEU A CA 1
ATOM 2236 C C . LEU A 1 265 ? 1.987 9.057 -6.999 1.00 98.25 265 LEU A C 1
ATOM 2238 O O . LEU A 1 265 ? 0.812 9.231 -7.309 1.00 98.25 265 LEU A O 1
ATOM 2242 N N . PHE A 1 266 ? 2.961 8.967 -7.906 1.00 98.00 266 PHE A N 1
ATOM 2243 C CA . PHE A 1 266 ? 2.728 9.124 -9.336 1.00 98.00 266 PHE A CA 1
ATOM 2244 C C . PHE A 1 266 ? 1.737 8.090 -9.882 1.00 98.00 266 PHE A C 1
ATOM 2246 O O . PHE A 1 266 ? 0.864 8.436 -10.677 1.00 98.00 266 PHE A O 1
ATOM 2253 N N . ASN A 1 267 ? 1.819 6.837 -9.427 1.00 97.81 267 ASN A N 1
ATOM 2254 C CA . ASN A 1 267 ? 0.856 5.800 -9.789 1.00 97.81 267 ASN A CA 1
ATOM 2255 C C . ASN A 1 267 ? -0.547 6.090 -9.242 1.00 97.81 267 ASN A C 1
ATOM 2257 O O . ASN A 1 267 ? -1.518 5.973 -9.989 1.00 97.81 267 ASN A O 1
ATOM 2261 N N . VAL A 1 268 ? -0.659 6.477 -7.969 1.00 97.69 268 VAL A N 1
ATOM 2262 C CA . VAL A 1 268 ? -1.943 6.798 -7.324 1.00 97.69 268 VAL A CA 1
ATOM 2263 C C . VAL A 1 268 ? -2.620 7.972 -8.037 1.00 97.69 268 VAL A C 1
ATOM 2265 O O . VAL A 1 268 ? -3.765 7.852 -8.475 1.00 97.69 268 VAL A O 1
ATOM 2268 N N . GLU A 1 269 ? -1.893 9.070 -8.240 1.00 97.12 269 GLU A N 1
ATOM 2269 C CA . GLU A 1 269 ? -2.408 10.280 -8.885 1.00 97.12 269 GLU A CA 1
ATOM 2270 C C . GLU A 1 269 ? -2.744 10.069 -10.358 1.00 97.12 269 GLU A C 1
ATOM 2272 O O . GLU A 1 269 ? -3.745 10.589 -10.850 1.00 97.12 269 GLU A O 1
ATOM 2277 N N . THR A 1 270 ? -1.974 9.234 -11.057 1.00 96.38 270 THR A N 1
ATOM 2278 C CA . THR A 1 270 ? -2.283 8.853 -12.438 1.00 96.38 270 THR A CA 1
ATOM 2279 C C . THR A 1 270 ? -3.630 8.139 -12.552 1.00 96.38 270 THR A C 1
ATOM 2281 O O . THR A 1 270 ? -4.311 8.290 -13.568 1.00 96.38 270 THR A O 1
ATOM 2284 N N . VAL A 1 271 ? -4.027 7.343 -11.552 1.00 95.50 271 VAL A N 1
ATOM 2285 C CA . VAL A 1 271 ? -5.365 6.734 -11.532 1.00 95.50 271 VAL A CA 1
ATOM 2286 C C . VAL A 1 271 ? -6.413 7.770 -11.135 1.00 95.50 271 VAL A C 1
ATOM 2288 O O . VAL A 1 271 ? -7.405 7.903 -11.849 1.00 95.50 271 VAL A O 1
ATOM 2291 N N . ARG A 1 272 ? -6.175 8.550 -10.071 1.00 94.25 272 ARG A N 1
ATOM 2292 C CA . ARG A 1 272 ? -7.114 9.575 -9.585 1.00 94.25 272 ARG A CA 1
ATOM 2293 C C . ARG A 1 272 ? -7.511 10.571 -10.676 1.00 94.25 272 ARG A C 1
ATOM 2295 O O . ARG A 1 272 ? -8.692 10.843 -10.874 1.00 94.25 272 ARG A O 1
ATOM 2302 N N . GLN A 1 273 ? -6.539 11.074 -11.433 1.00 93.44 273 GLN A N 1
ATOM 2303 C CA . GLN A 1 273 ? -6.760 12.111 -12.445 1.00 93.44 273 GLN A CA 1
ATOM 2304 C C . GLN A 1 273 ? -7.462 11.617 -13.714 1.00 93.44 273 GLN A C 1
ATOM 2306 O O . GLN A 1 273 ? -7.856 12.438 -14.538 1.00 93.44 273 GLN A O 1
ATOM 2311 N N . LYS A 1 274 ? -7.684 10.304 -13.876 1.00 87.12 274 LYS A N 1
ATOM 2312 C CA . LYS A 1 274 ? -8.562 9.798 -14.944 1.00 87.12 274 LYS A CA 1
ATOM 2313 C C . LYS A 1 274 ? -10.028 10.172 -14.736 1.00 87.12 274 LYS A C 1
ATOM 2315 O O . LYS A 1 274 ? -10.781 10.093 -15.698 1.00 87.12 274 LYS A O 1
ATOM 2320 N N . GLN A 1 275 ? -10.415 10.546 -13.510 1.00 78.62 275 GLN A N 1
ATOM 2321 C CA . GLN A 1 275 ? -11.788 10.909 -13.139 1.00 78.62 275 GLN A CA 1
ATOM 2322 C C . GLN A 1 275 ? -12.825 9.810 -13.445 1.00 78.62 275 GLN A C 1
ATOM 2324 O O . GLN A 1 275 ? -14.011 10.090 -13.588 1.00 78.62 275 GLN A O 1
ATOM 2329 N N . ASP A 1 276 ? -12.386 8.552 -13.527 1.00 82.00 276 ASP A N 1
ATOM 2330 C CA . ASP A 1 276 ? -13.267 7.397 -13.676 1.00 82.00 276 ASP A CA 1
ATOM 2331 C C . ASP A 1 276 ? -13.566 6.814 -12.292 1.00 82.00 276 ASP A C 1
ATOM 2333 O O . ASP A 1 276 ? -12.722 6.154 -11.683 1.00 82.00 276 ASP A O 1
ATOM 2337 N N . GLU A 1 277 ? -14.774 7.066 -11.790 1.00 75.12 277 GLU A N 1
ATOM 2338 C CA . GLU A 1 277 ? -15.217 6.622 -10.462 1.00 75.12 277 GLU A CA 1
ATOM 2339 C C . GLU A 1 277 ? -15.305 5.093 -10.329 1.00 75.12 277 GLU A C 1
ATOM 2341 O O . GLU A 1 277 ? -15.328 4.568 -9.212 1.00 75.12 277 GLU A O 1
ATOM 2346 N N . THR A 1 278 ? -15.319 4.362 -11.449 1.00 82.12 278 THR A N 1
ATOM 2347 C CA . THR A 1 278 ? -15.346 2.893 -11.455 1.00 82.12 278 THR A CA 1
ATOM 2348 C C . THR A 1 278 ? -13.963 2.280 -11.243 1.00 82.12 278 THR A C 1
ATOM 2350 O O . THR A 1 278 ? -13.851 1.112 -10.865 1.00 82.12 278 THR A O 1
ATOM 2353 N N . ILE A 1 279 ? -12.900 3.065 -11.439 1.00 84.50 279 ILE A N 1
ATOM 2354 C CA . ILE A 1 279 ? -11.517 2.612 -11.330 1.00 84.50 279 ILE A CA 1
ATOM 2355 C C . ILE A 1 279 ? -10.901 3.211 -10.070 1.00 84.50 279 ILE A C 1
ATOM 2357 O O . ILE A 1 279 ? -10.727 4.421 -9.953 1.00 84.50 279 ILE A O 1
ATOM 2361 N N . ARG A 1 280 ? -10.506 2.342 -9.136 1.00 91.94 280 ARG A N 1
ATOM 2362 C CA . ARG A 1 280 ? -9.748 2.715 -7.934 1.00 91.94 280 ARG A CA 1
ATOM 2363 C C . ARG A 1 280 ? -8.321 2.205 -8.018 1.00 91.94 280 ARG A C 1
ATOM 2365 O O . ARG A 1 280 ? -8.073 1.122 -8.546 1.00 91.94 280 ARG A O 1
ATOM 2372 N N . PHE A 1 281 ? -7.378 2.962 -7.458 1.00 95.31 281 PHE A N 1
ATOM 2373 C CA . PHE A 1 281 ? -6.031 2.439 -7.239 1.00 95.31 281 PHE A CA 1
ATOM 2374 C C . PHE A 1 281 ? -6.117 1.271 -6.240 1.00 95.31 281 PHE A C 1
ATOM 2376 O O . PHE A 1 281 ? -6.632 1.479 -5.140 1.00 95.31 281 PHE A O 1
ATOM 2383 N N . PRO A 1 282 ? -5.664 0.056 -6.586 1.00 95.62 282 PRO A N 1
ATOM 2384 C CA . PRO A 1 282 ? -5.858 -1.121 -5.744 1.00 95.62 282 PRO A CA 1
ATOM 2385 C C . PRO A 1 282 ? -4.779 -1.186 -4.652 1.00 95.62 282 PRO A C 1
ATOM 2387 O O . PRO A 1 282 ? -3.739 -1.830 -4.817 1.00 95.62 282 PRO A O 1
ATOM 2390 N N . PHE A 1 283 ? -4.996 -0.480 -3.534 1.00 97.25 283 PHE A N 1
ATOM 2391 C CA . PHE A 1 283 ? -4.067 -0.496 -2.394 1.00 97.25 283 PHE A CA 1
ATOM 2392 C C . PHE A 1 283 ? -3.882 -1.899 -1.812 1.00 97.25 283 PHE A C 1
ATOM 2394 O O . PHE A 1 283 ? -2.789 -2.215 -1.360 1.00 97.25 283 PHE A O 1
ATOM 2401 N N . ASP A 1 284 ? -4.911 -2.740 -1.874 1.00 96.00 284 ASP A N 1
ATOM 2402 C CA . ASP A 1 284 ? -4.864 -4.166 -1.553 1.00 96.00 284 ASP A CA 1
ATOM 2403 C C . ASP A 1 284 ? -3.797 -4.891 -2.373 1.00 96.00 284 ASP A C 1
ATOM 2405 O O . ASP A 1 284 ? -2.838 -5.417 -1.810 1.00 96.00 284 ASP A O 1
ATOM 2409 N N . LYS A 1 285 ? -3.884 -4.819 -3.704 1.00 94.62 285 LYS A N 1
ATOM 2410 C CA . LYS A 1 285 ? -2.901 -5.460 -4.586 1.00 94.62 285 LYS A CA 1
ATOM 2411 C C . LYS A 1 285 ? -1.520 -4.826 -4.474 1.00 94.62 285 LYS A C 1
ATOM 2413 O O . LYS A 1 285 ? -0.522 -5.500 -4.682 1.00 94.62 285 LYS A O 1
ATOM 2418 N N . HIS A 1 286 ? -1.437 -3.530 -4.177 1.00 95.12 286 HIS A N 1
ATOM 2419 C CA . HIS A 1 286 ? -0.151 -2.866 -3.996 1.00 95.12 286 HIS A CA 1
ATOM 2420 C C . HIS A 1 286 ? 0.529 -3.285 -2.686 1.00 95.12 286 HIS A C 1
ATOM 2422 O O . HIS A 1 286 ? 1.701 -3.632 -2.701 1.00 95.12 286 HIS A O 1
ATOM 2428 N N . LYS A 1 287 ? -0.174 -3.283 -1.552 1.00 95.19 287 LYS A N 1
ATOM 2429 C CA . LYS A 1 287 ? 0.431 -3.548 -0.235 1.00 95.19 287 LYS A CA 1
ATOM 2430 C C . LYS A 1 287 ? 0.698 -5.026 0.042 1.00 95.19 287 LYS A C 1
ATOM 2432 O O . LYS A 1 287 ? 1.489 -5.333 0.926 1.00 95.19 287 LYS A O 1
ATOM 2437 N N . GLN A 1 288 ? 0.063 -5.931 -0.700 1.00 92.75 288 GLN A N 1
ATOM 2438 C CA . GLN A 1 288 ? 0.345 -7.369 -0.633 1.00 92.75 288 GLN A CA 1
ATOM 2439 C C . GLN A 1 288 ? 1.660 -7.763 -1.331 1.00 92.75 288 GLN A C 1
ATOM 2441 O O . GLN A 1 288 ? 2.124 -8.888 -1.167 1.00 92.75 288 GLN A O 1
ATOM 2446 N N . GLU A 1 289 ? 2.271 -6.851 -2.091 1.00 91.19 289 GLU A N 1
ATOM 2447 C CA . GLU A 1 289 ? 3.461 -7.117 -2.899 1.00 91.19 289 GLU A CA 1
ATOM 2448 C C . GLU A 1 289 ? 4.703 -6.410 -2.344 1.00 91.19 289 GLU A C 1
ATOM 2450 O O . GLU A 1 289 ? 4.646 -5.283 -1.846 1.00 91.19 289 GLU A O 1
ATOM 2455 N N . ASN A 1 290 ? 5.867 -7.038 -2.513 1.00 90.62 290 ASN A N 1
ATOM 2456 C CA . ASN A 1 290 ? 7.151 -6.419 -2.191 1.00 90.62 290 ASN A CA 1
ATOM 2457 C C . ASN A 1 290 ? 7.687 -5.663 -3.407 1.00 90.62 290 ASN A C 1
ATOM 2459 O O . ASN A 1 290 ? 8.244 -6.256 -4.331 1.00 90.62 290 ASN A O 1
ATOM 2463 N N . TRP A 1 291 ? 7.529 -4.340 -3.411 1.00 92.69 291 TRP A N 1
ATOM 2464 C CA . TRP A 1 291 ? 8.008 -3.501 -4.511 1.00 92.69 291 TRP A CA 1
ATOM 2465 C C . TRP A 1 291 ? 9.496 -3.191 -4.407 1.00 92.69 291 TRP A C 1
ATOM 2467 O O . TRP A 1 291 ? 10.017 -2.864 -3.339 1.00 92.69 291 TRP A O 1
ATOM 2477 N N . SER A 1 292 ? 10.152 -3.183 -5.556 1.00 92.25 292 SER A N 1
ATOM 2478 C CA . SER A 1 292 ? 11.539 -2.781 -5.753 1.00 92.25 292 SER A CA 1
ATOM 2479 C C . SER A 1 292 ? 11.637 -1.775 -6.902 1.00 92.25 292 SER A C 1
ATOM 2481 O O . SER A 1 292 ? 10.687 -1.619 -7.675 1.00 92.25 292 SER A O 1
ATOM 2483 N N . LEU A 1 293 ? 12.758 -1.061 -6.982 1.00 92.06 293 LEU A N 1
ATOM 2484 C CA . LEU A 1 293 ? 13.070 -0.223 -8.137 1.00 92.06 293 LEU A CA 1
ATOM 2485 C C . LEU A 1 293 ? 13.707 -1.073 -9.231 1.00 92.06 293 LEU A C 1
ATOM 2487 O O . LEU A 1 293 ? 14.704 -1.748 -8.984 1.00 92.06 293 LEU A O 1
ATOM 2491 N N . GLU A 1 294 ? 13.110 -1.018 -10.411 1.00 90.56 294 GLU A N 1
ATOM 2492 C CA . GLU A 1 294 ? 13.602 -1.617 -11.644 1.00 90.56 294 GLU A CA 1
ATOM 2493 C C . GLU A 1 294 ? 14.209 -0.522 -12.518 1.00 90.56 294 GLU A C 1
ATOM 2495 O O . GLU A 1 294 ? 13.560 0.500 -12.776 1.00 90.56 294 GLU A O 1
ATOM 2500 N N . HIS A 1 295 ? 15.424 -0.753 -13.014 1.00 89.31 295 HIS A N 1
ATOM 2501 C CA . HIS A 1 295 ? 16.009 0.070 -14.065 1.00 89.31 295 HIS A CA 1
ATOM 2502 C C . HIS A 1 295 ? 15.254 -0.183 -15.367 1.00 89.31 295 HIS A C 1
ATOM 2504 O O . HIS A 1 295 ? 15.279 -1.290 -15.889 1.00 89.31 295 HIS A O 1
ATOM 2510 N N . ILE A 1 296 ? 14.603 0.825 -15.940 1.00 88.44 296 ILE A N 1
ATOM 2511 C CA . ILE A 1 296 ? 13.821 0.661 -17.179 1.00 88.44 296 ILE A CA 1
ATOM 2512 C C . ILE A 1 296 ? 14.716 0.137 -18.312 1.00 88.44 296 ILE A C 1
ATOM 2514 O O . ILE A 1 296 ? 14.321 -0.741 -19.081 1.00 88.44 296 ILE A O 1
ATOM 2518 N N . HIS A 1 297 ? 15.953 0.624 -18.361 1.00 82.69 297 HIS A N 1
ATOM 2519 C CA . HIS A 1 297 ? 16.998 0.138 -19.243 1.00 82.69 297 HIS A CA 1
ATOM 2520 C C . HIS A 1 297 ? 18.298 -0.056 -18.459 1.00 82.69 297 HIS A C 1
ATOM 2522 O O . HIS A 1 297 ? 18.838 0.898 -17.895 1.00 82.69 297 HIS A O 1
ATOM 2528 N N . ALA A 1 298 ? 18.785 -1.297 -18.401 1.00 71.50 298 ALA A N 1
ATOM 2529 C CA . ALA A 1 298 ? 20.054 -1.628 -17.764 1.00 71.50 298 ALA A CA 1
ATOM 2530 C C . ALA A 1 298 ? 21.159 -1.773 -18.814 1.00 71.50 298 ALA A C 1
ATOM 2532 O O . ALA A 1 298 ? 20.942 -2.362 -19.870 1.00 71.50 298 ALA A O 1
ATOM 2533 N N . GLN A 1 299 ? 22.340 -1.236 -18.503 1.00 61.28 299 GLN A N 1
ATOM 2534 C CA . GLN A 1 299 ? 23.516 -1.262 -19.388 1.00 61.28 299 GLN A CA 1
ATOM 2535 C C . GLN A 1 299 ? 24.762 -1.842 -18.725 1.00 61.28 299 GLN A C 1
ATOM 2537 O O . GLN A 1 299 ? 25.842 -1.821 -19.305 1.00 61.28 299 GLN A O 1
ATOM 2542 N N . GLN A 1 300 ? 24.634 -2.343 -17.498 1.00 63.69 300 GLN A N 1
ATOM 2543 C CA . GLN A 1 300 ? 25.737 -2.971 -16.786 1.00 63.69 300 GLN A CA 1
ATOM 2544 C C . GLN A 1 300 ? 25.421 -4.440 -16.536 1.00 63.69 300 GLN A C 1
ATOM 2546 O O . GLN A 1 300 ? 24.296 -4.799 -16.203 1.00 63.69 300 GLN A O 1
ATOM 2551 N N . SER A 1 301 ? 26.437 -5.288 -16.654 1.00 56.69 301 SER A N 1
ATOM 2552 C CA . SER A 1 301 ? 26.352 -6.724 -16.372 1.00 56.69 301 SER A CA 1
ATOM 2553 C C . SER A 1 301 ? 26.455 -7.056 -14.873 1.00 56.69 301 SER A C 1
ATOM 2555 O O . SER A 1 301 ? 26.567 -8.229 -14.506 1.00 56.69 301 SER A O 1
ATOM 2557 N N . GLN A 1 302 ? 26.438 -6.048 -13.987 1.00 58.81 302 GLN A N 1
ATOM 2558 C CA . GLN A 1 302 ? 26.651 -6.227 -12.548 1.00 58.81 302 GLN A CA 1
ATOM 2559 C C . GLN A 1 302 ? 25.665 -7.251 -11.962 1.00 58.81 302 GLN A C 1
ATOM 2561 O O . GLN A 1 302 ? 24.454 -7.070 -11.984 1.00 58.81 302 GLN A O 1
ATOM 2566 N N . GLY A 1 303 ? 26.189 -8.354 -11.421 1.00 57.94 303 GLY A N 1
ATOM 2567 C CA . GLY A 1 303 ? 25.392 -9.442 -10.835 1.00 57.94 303 GLY A CA 1
ATOM 2568 C C . GLY A 1 303 ? 25.232 -10.687 -11.718 1.00 57.94 303 GLY A C 1
ATOM 2569 O O . GLY A 1 303 ? 24.855 -11.738 -11.198 1.00 57.94 303 GLY A O 1
ATOM 2570 N N . LEU A 1 304 ? 25.593 -10.627 -13.007 1.00 70.25 304 LEU A N 1
ATOM 2571 C CA . LEU A 1 304 ? 25.712 -11.806 -13.875 1.00 70.25 304 LEU A CA 1
ATOM 2572 C C . LEU A 1 304 ? 27.080 -12.468 -13.659 1.00 70.25 304 LEU A C 1
ATOM 2574 O O . LEU A 1 304 ? 28.054 -12.167 -14.345 1.00 70.25 304 LEU A O 1
ATOM 2578 N N . SER A 1 305 ? 27.164 -13.359 -12.671 1.00 69.38 305 SER A N 1
ATOM 2579 C CA . SER A 1 305 ? 28.430 -13.990 -12.250 1.00 69.38 305 SER A CA 1
ATOM 2580 C C . SER A 1 305 ? 28.518 -15.480 -12.575 1.00 69.38 305 SER A C 1
ATOM 2582 O O . SER A 1 305 ? 29.601 -16.058 -12.496 1.00 69.38 305 SER A O 1
ATOM 2584 N N . LYS A 1 306 ? 27.392 -16.106 -12.930 1.00 78.75 306 LYS A N 1
ATOM 2585 C CA . LYS A 1 306 ? 27.298 -17.543 -13.195 1.00 78.75 306 LYS A CA 1
ATOM 2586 C C . LYS A 1 306 ? 27.003 -17.821 -14.664 1.00 78.75 306 LYS A C 1
ATOM 2588 O O . LYS A 1 306 ? 26.255 -17.088 -15.308 1.00 78.75 306 LYS A O 1
ATOM 2593 N N . LYS A 1 307 ? 27.540 -18.932 -15.167 1.00 79.44 307 LYS A N 1
ATOM 2594 C CA . LYS A 1 307 ? 27.416 -19.351 -16.569 1.00 79.44 307 LYS A CA 1
ATOM 2595 C C . LYS A 1 307 ? 25.964 -19.588 -16.988 1.00 79.44 307 LYS A C 1
ATOM 2597 O O . LYS A 1 307 ? 25.595 -19.250 -18.108 1.00 79.44 307 LYS A O 1
ATOM 2602 N N . GLU A 1 308 ? 25.134 -20.107 -16.085 1.00 78.38 308 GLU A N 1
ATOM 2603 C CA . GLU A 1 308 ? 23.703 -20.302 -16.329 1.00 78.38 308 GLU A CA 1
ATOM 2604 C C . GLU A 1 308 ? 23.000 -18.962 -16.587 1.00 78.38 308 GLU A C 1
ATOM 2606 O O . GLU A 1 308 ? 22.236 -18.840 -17.542 1.00 78.38 308 GLU A O 1
ATOM 2611 N N . GLN A 1 309 ? 23.333 -17.933 -15.798 1.00 74.38 309 GLN A N 1
ATOM 2612 C CA . GLN A 1 309 ? 22.773 -16.586 -15.946 1.00 74.38 309 GLN A CA 1
ATOM 2613 C C . GLN A 1 309 ? 23.202 -15.941 -17.267 1.00 74.38 309 GLN A C 1
ATOM 2615 O O . GLN A 1 309 ? 22.412 -15.250 -17.903 1.00 74.38 309 GLN A O 1
ATOM 2620 N N . TRP A 1 310 ? 24.445 -16.172 -17.701 1.00 81.25 310 TRP A N 1
ATOM 2621 C CA . TRP A 1 310 ? 24.938 -15.688 -18.992 1.00 81.25 310 TRP A CA 1
ATOM 2622 C C . TRP A 1 310 ? 24.181 -16.316 -20.164 1.00 81.25 310 TRP A C 1
ATOM 2624 O O 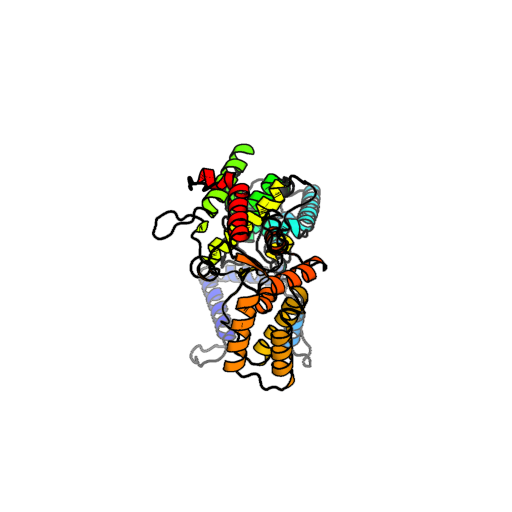. TRP A 1 310 ? 23.778 -15.607 -21.083 1.00 81.25 310 TRP A O 1
ATOM 2634 N N . GLY A 1 311 ? 23.969 -17.636 -20.128 1.00 80.56 311 GLY A N 1
ATOM 2635 C CA . GLY A 1 311 ? 23.228 -18.350 -21.168 1.00 80.56 311 GLY A CA 1
ATOM 2636 C C . GLY A 1 311 ? 21.767 -17.905 -21.252 1.00 80.56 311 GLY A C 1
ATOM 2637 O O . GLY A 1 311 ? 21.265 -17.643 -22.343 1.00 80.56 311 GLY A O 1
ATOM 2638 N N . GLU A 1 312 ? 21.102 -17.761 -20.104 1.00 79.81 312 GLU A N 1
ATOM 2639 C CA . GLU A 1 312 ? 19.732 -17.245 -20.026 1.00 79.81 312 GLU A CA 1
ATOM 2640 C C . GLU A 1 312 ? 19.633 -15.815 -20.572 1.00 79.81 312 GLU A C 1
ATOM 2642 O O . GLU A 1 312 ? 18.795 -15.541 -21.432 1.00 79.81 312 GLU A O 1
ATOM 2647 N N . TRP A 1 313 ? 20.542 -14.927 -20.157 1.00 81.44 313 TRP A N 1
ATOM 2648 C CA . TRP A 1 313 ? 20.591 -13.550 -20.644 1.00 81.44 313 TRP A CA 1
ATOM 2649 C C . TRP A 1 313 ? 20.755 -13.499 -22.167 1.00 81.44 313 TRP A C 1
ATOM 2651 O O . TRP A 1 313 ? 19.977 -12.833 -22.848 1.00 81.44 313 TRP A O 1
ATOM 2661 N N . LEU A 1 314 ? 21.715 -14.241 -22.724 1.00 83.62 314 LEU A N 1
ATOM 2662 C CA . LEU A 1 314 ? 21.957 -14.270 -24.167 1.00 83.62 314 LEU A CA 1
ATOM 2663 C C . LEU A 1 314 ? 20.752 -14.809 -24.950 1.00 83.62 314 LEU A C 1
ATOM 2665 O O . LEU A 1 314 ? 20.418 -14.262 -26.000 1.00 83.62 314 LEU A O 1
ATOM 2669 N N . ASN A 1 315 ? 20.069 -15.833 -24.433 1.00 83.06 315 ASN A N 1
ATOM 2670 C CA . ASN A 1 315 ? 18.858 -16.371 -25.055 1.00 83.06 315 ASN A CA 1
ATOM 2671 C C . ASN A 1 315 ? 17.712 -15.352 -25.072 1.00 83.06 315 ASN A C 1
ATOM 2673 O O . ASN A 1 315 ? 17.078 -15.181 -26.111 1.00 83.06 315 ASN A O 1
ATOM 2677 N N . LEU A 1 316 ? 17.477 -14.638 -23.966 1.00 80.50 316 LEU A N 1
ATOM 2678 C CA . LEU A 1 316 ? 16.455 -13.587 -23.907 1.00 80.50 316 LEU A CA 1
ATOM 2679 C C . LEU A 1 316 ? 16.727 -12.474 -24.930 1.00 80.50 316 LEU A C 1
ATOM 2681 O O . LEU A 1 316 ? 15.820 -12.038 -25.635 1.00 80.50 316 LEU A O 1
ATOM 2685 N N . HIS A 1 317 ? 17.985 -12.047 -25.057 1.00 82.12 317 HIS A N 1
ATOM 2686 C CA . HIS A 1 317 ? 18.361 -10.960 -25.964 1.00 82.12 317 HIS A CA 1
ATOM 2687 C C . HIS A 1 317 ? 18.434 -11.402 -27.431 1.00 82.12 317 HIS A C 1
ATOM 2689 O O . HIS A 1 317 ? 18.243 -10.582 -28.330 1.00 82.12 317 HIS A O 1
ATOM 2695 N N . LYS A 1 318 ? 18.650 -12.694 -27.699 1.00 83.81 318 LYS A N 1
ATOM 2696 C CA . LYS A 1 318 ? 18.560 -13.268 -29.047 1.00 83.81 318 LYS A CA 1
ATOM 2697 C C . LYS A 1 318 ? 17.166 -13.075 -29.650 1.00 83.81 318 LYS A C 1
ATOM 2699 O O . LYS A 1 318 ? 17.066 -12.697 -30.815 1.00 83.81 318 LYS A O 1
ATOM 2704 N N . GLU A 1 319 ? 16.110 -13.285 -28.862 1.00 80.62 319 GLU A N 1
ATOM 2705 C CA . GLU A 1 319 ? 14.726 -13.040 -29.294 1.00 80.62 319 GLU A CA 1
ATOM 2706 C C . GLU A 1 319 ? 14.491 -11.554 -29.614 1.00 80.62 319 GLU A C 1
ATOM 2708 O O . GLU A 1 319 ? 13.899 -11.224 -30.642 1.00 80.62 319 GLU A O 1
ATOM 2713 N N . SER A 1 320 ? 15.030 -10.638 -28.803 1.00 80.06 320 SER A N 1
ATOM 2714 C CA . SER A 1 320 ? 14.974 -9.195 -29.080 1.00 80.06 320 SER A CA 1
ATOM 2715 C C . SER A 1 320 ? 15.676 -8.809 -30.388 1.00 80.06 320 SER A C 1
ATOM 2717 O O . SER A 1 320 ? 15.124 -8.046 -31.179 1.00 80.06 320 SER A O 1
ATOM 2719 N N . LEU A 1 321 ? 16.861 -9.367 -30.666 1.00 82.12 321 LEU A N 1
ATOM 2720 C CA . LEU A 1 321 ? 17.586 -9.123 -31.922 1.00 82.12 321 LEU A CA 1
ATOM 2721 C C . LEU A 1 321 ? 16.824 -9.641 -33.150 1.00 82.12 321 LEU A C 1
ATOM 2723 O O . LEU A 1 321 ? 16.826 -8.985 -34.193 1.00 82.12 321 LEU A O 1
ATOM 2727 N N . LEU A 1 322 ? 16.162 -10.799 -33.023 1.00 82.56 322 LEU A N 1
ATOM 2728 C CA . LEU A 1 322 ? 15.309 -11.364 -34.073 1.00 82.56 322 LEU A CA 1
ATOM 2729 C C . LEU A 1 322 ? 14.124 -10.448 -34.400 1.00 82.56 322 LEU A C 1
ATOM 2731 O O . LEU A 1 322 ? 13.785 -10.299 -35.574 1.00 82.56 322 LEU A O 1
ATOM 2735 N N . ASN A 1 323 ? 13.515 -9.846 -33.376 1.00 79.12 323 ASN A N 1
ATOM 2736 C CA . ASN A 1 323 ? 12.360 -8.961 -33.522 1.00 79.12 323 ASN A CA 1
ATOM 2737 C C . ASN A 1 323 ? 12.725 -7.567 -34.048 1.00 79.12 323 ASN A C 1
ATOM 2739 O O . ASN A 1 323 ? 11.904 -6.959 -34.732 1.00 79.12 323 ASN A O 1
ATOM 2743 N N . LEU A 1 324 ? 13.926 -7.067 -33.738 1.00 79.19 324 LEU A N 1
ATOM 2744 C CA . LEU A 1 324 ? 14.400 -5.762 -34.202 1.00 79.19 324 LEU A CA 1
ATOM 2745 C C . LEU A 1 324 ? 14.701 -5.778 -35.708 1.00 79.19 324 LEU A C 1
ATOM 2747 O O . LEU A 1 324 ? 14.111 -5.019 -36.470 1.00 79.19 324 LEU A O 1
ATOM 2751 N N . ASP A 1 325 ? 15.632 -6.640 -36.123 1.00 79.69 325 ASP A N 1
ATOM 2752 C CA . ASP A 1 325 ? 15.971 -6.883 -37.527 1.00 79.69 325 ASP A CA 1
ATOM 2753 C C . ASP A 1 325 ? 16.818 -8.157 -37.628 1.00 79.69 325 ASP A C 1
ATOM 2755 O O . ASP A 1 325 ? 18.018 -8.171 -37.330 1.00 79.69 325 ASP A O 1
ATOM 2759 N N . LYS A 1 326 ? 16.180 -9.248 -38.053 1.00 79.75 326 LYS A N 1
ATOM 2760 C CA . LYS A 1 326 ? 16.822 -10.556 -38.185 1.00 79.75 326 LYS A CA 1
ATOM 2761 C C . LYS A 1 326 ? 17.961 -10.569 -39.204 1.00 79.75 326 LYS A C 1
ATOM 2763 O O . LYS A 1 326 ? 18.940 -11.279 -38.982 1.00 79.75 326 LYS A O 1
ATOM 2768 N N . GLU A 1 327 ? 17.829 -9.858 -40.322 1.00 79.12 327 GLU A N 1
ATOM 2769 C CA . GLU A 1 327 ? 18.809 -9.944 -41.409 1.00 79.12 327 GLU A CA 1
ATOM 2770 C C . GLU A 1 327 ? 20.064 -9.141 -41.069 1.00 79.12 327 GLU A C 1
ATOM 2772 O O . GLU A 1 327 ? 21.173 -9.645 -41.240 1.00 79.12 327 GLU A O 1
ATOM 2777 N N . THR A 1 328 ? 19.900 -7.954 -40.481 1.00 80.50 328 THR A N 1
ATOM 2778 C CA . THR A 1 328 ? 21.030 -7.120 -40.044 1.00 80.50 328 THR A CA 1
ATOM 2779 C C . THR A 1 328 ? 21.796 -7.745 -38.869 1.00 80.50 328 THR A C 1
ATOM 2781 O O . THR A 1 328 ? 23.018 -7.634 -38.802 1.00 80.50 328 THR A O 1
ATOM 2784 N N . ASN A 1 329 ? 21.114 -8.464 -37.968 1.00 84.88 329 ASN A N 1
ATOM 2785 C CA . ASN A 1 329 ? 21.728 -9.053 -36.768 1.00 84.88 329 ASN A CA 1
ATOM 2786 C C . ASN A 1 329 ? 22.087 -10.542 -36.901 1.00 84.88 329 ASN A C 1
ATOM 2788 O O . ASN A 1 329 ? 22.453 -11.181 -35.913 1.00 84.88 329 ASN A O 1
ATOM 2792 N N . LYS A 1 330 ? 21.980 -11.119 -38.103 1.00 85.38 330 LYS A N 1
ATOM 2793 C CA . LYS A 1 330 ? 22.099 -12.566 -38.339 1.00 85.38 330 LYS A CA 1
ATOM 2794 C C . LYS A 1 330 ? 23.402 -13.172 -37.812 1.00 85.38 330 LYS A C 1
ATOM 2796 O O . LYS A 1 330 ? 23.366 -14.233 -37.192 1.00 85.38 330 LYS A O 1
ATOM 2801 N N . GLU A 1 331 ? 24.527 -12.492 -38.028 1.00 86.19 331 GLU A N 1
ATOM 2802 C CA . GLU A 1 331 ? 25.848 -12.939 -37.565 1.00 86.19 331 GLU A CA 1
ATOM 2803 C C . GLU A 1 331 ? 25.927 -12.976 -36.035 1.00 86.19 331 GLU A C 1
ATOM 2805 O O . GLU A 1 331 ? 26.355 -13.976 -35.464 1.00 86.19 331 GLU A O 1
ATOM 2810 N N . LEU A 1 332 ? 25.429 -11.933 -35.361 1.00 86.56 332 LEU A N 1
ATOM 2811 C CA . LEU A 1 332 ? 25.397 -11.859 -33.900 1.00 86.56 332 LEU A CA 1
ATOM 2812 C C . LEU A 1 332 ? 24.449 -12.910 -33.301 1.00 86.56 332 LEU A C 1
ATOM 2814 O O . LEU A 1 332 ? 24.789 -13.567 -32.322 1.00 86.56 332 LEU A O 1
ATOM 2818 N N . ILE A 1 333 ? 23.280 -13.121 -33.914 1.00 87.50 333 ILE A N 1
ATOM 2819 C CA . ILE A 1 333 ? 22.307 -14.149 -33.506 1.00 87.50 333 ILE A CA 1
ATOM 2820 C C . ILE A 1 333 ? 22.914 -15.555 -33.611 1.00 87.50 333 ILE A C 1
ATOM 2822 O O . ILE A 1 333 ? 22.668 -16.402 -32.744 1.00 87.50 333 ILE A O 1
ATOM 2826 N N . GLN A 1 334 ? 23.694 -15.811 -34.665 1.00 86.00 334 GLN A N 1
ATOM 2827 C CA . GLN A 1 334 ? 24.399 -17.075 -34.851 1.00 86.00 334 GLN A CA 1
ATOM 2828 C C . GLN A 1 334 ? 25.533 -17.234 -33.829 1.00 86.00 334 GLN A C 1
ATOM 2830 O O . GLN A 1 334 ? 25.600 -18.267 -33.170 1.00 86.00 334 GLN A O 1
ATOM 2835 N N . GLU A 1 335 ? 26.344 -16.193 -33.612 1.00 85.56 335 GLU A N 1
ATOM 2836 C CA . GLU A 1 335 ? 27.427 -16.185 -32.617 1.00 85.56 335 GLU A CA 1
ATOM 2837 C C . GLU A 1 335 ? 26.899 -16.467 -31.198 1.00 85.56 335 GLU A C 1
ATOM 2839 O O . GLU A 1 335 ? 27.504 -17.234 -30.442 1.00 85.56 335 GLU A O 1
ATOM 2844 N N . ILE A 1 336 ? 25.733 -15.908 -30.850 1.00 85.75 336 ILE A N 1
ATOM 2845 C CA . ILE A 1 336 ? 25.025 -16.205 -29.600 1.00 85.75 336 ILE A CA 1
ATOM 2846 C C . ILE A 1 336 ? 24.592 -17.676 -29.555 1.00 85.75 336 ILE A C 1
ATOM 2848 O O . ILE A 1 336 ? 24.854 -18.362 -28.568 1.00 85.75 336 ILE A O 1
ATOM 2852 N N . GLY A 1 337 ? 23.941 -18.170 -30.615 1.00 83.19 337 GLY A N 1
ATOM 2853 C CA . GLY A 1 337 ? 23.460 -19.551 -30.689 1.00 83.19 337 GLY A CA 1
ATOM 2854 C C . GLY A 1 337 ? 24.577 -20.579 -30.510 1.00 83.19 337 GLY A C 1
ATOM 2855 O O . GLY A 1 337 ? 24.452 -21.484 -29.686 1.00 83.19 337 GLY A O 1
ATOM 2856 N N . ASP A 1 338 ? 25.689 -20.390 -31.215 1.00 82.56 338 ASP A N 1
ATOM 2857 C CA . ASP A 1 338 ? 26.845 -21.284 -31.156 1.00 82.56 338 ASP A CA 1
ATOM 2858 C C . ASP A 1 338 ? 27.515 -21.241 -29.769 1.00 82.56 338 ASP A C 1
ATOM 2860 O O . ASP A 1 338 ? 27.928 -22.270 -29.233 1.00 82.56 338 ASP A O 1
ATOM 2864 N N . SER A 1 339 ? 27.557 -20.068 -29.129 1.00 77.81 339 SER A N 1
ATOM 2865 C CA . SER A 1 339 ? 28.164 -19.902 -27.799 1.00 77.81 339 SER A CA 1
ATOM 2866 C C . SER A 1 339 ? 27.341 -20.538 -26.671 1.00 77.81 339 SER A C 1
ATOM 2868 O O . SER A 1 339 ? 27.915 -21.054 -25.710 1.00 77.81 339 SER A O 1
ATOM 2870 N N . VAL A 1 340 ? 26.007 -20.521 -26.776 1.00 74.25 340 VAL A N 1
ATOM 2871 C CA . VAL A 1 340 ? 25.102 -21.099 -25.765 1.00 74.25 340 VAL A CA 1
ATOM 2872 C C . VAL A 1 340 ? 25.020 -22.627 -25.881 1.00 74.25 340 VAL A C 1
ATOM 2874 O O . VAL A 1 340 ? 24.948 -23.309 -24.862 1.00 74.25 340 VAL A O 1
ATOM 2877 N N . ILE A 1 341 ? 25.072 -23.182 -27.098 1.00 69.06 341 ILE A N 1
ATOM 2878 C CA . ILE A 1 341 ? 24.911 -24.627 -27.347 1.00 69.06 341 ILE A CA 1
ATOM 2879 C C . ILE A 1 341 ? 26.175 -25.429 -26.999 1.00 69.06 341 ILE A C 1
ATOM 2881 O O . ILE A 1 341 ? 26.074 -26.557 -26.524 1.00 69.06 341 ILE A O 1
ATOM 2885 N N . VAL A 1 342 ? 27.368 -24.874 -27.227 1.00 60.59 342 VAL A N 1
ATOM 2886 C CA . VAL A 1 342 ? 28.631 -25.641 -27.174 1.00 60.59 342 VAL A CA 1
ATOM 2887 C C . VAL A 1 342 ? 29.230 -25.713 -25.755 1.00 60.59 342 VAL A C 1
ATOM 2889 O O . VAL A 1 342 ? 30.335 -26.205 -25.572 1.00 60.59 342 VAL A O 1
ATOM 2892 N N . GLU A 1 343 ? 28.546 -25.201 -24.726 1.00 63.34 343 GLU A N 1
ATOM 2893 C CA . GLU A 1 343 ? 29.110 -25.012 -23.374 1.00 63.34 343 GLU A CA 1
ATOM 2894 C C . GLU A 1 343 ? 30.452 -24.234 -23.354 1.00 63.34 343 GLU A C 1
ATOM 2896 O O . GLU A 1 343 ? 31.132 -24.188 -22.330 1.00 63.34 343 GLU A O 1
ATOM 2901 N N . ASN A 1 344 ? 30.818 -23.537 -24.433 1.00 67.25 344 ASN A N 1
ATOM 2902 C CA . ASN A 1 344 ? 32.051 -22.745 -24.545 1.00 67.25 344 ASN A CA 1
ATOM 2903 C C . ASN A 1 344 ? 31.903 -21.310 -24.010 1.00 67.25 344 ASN A C 1
ATOM 2905 O O . ASN A 1 344 ? 32.751 -20.453 -24.253 1.00 67.25 344 ASN A O 1
ATOM 2909 N N . LEU A 1 345 ? 30.824 -21.031 -23.277 1.00 77.31 345 LEU A N 1
ATOM 2910 C CA . LEU A 1 345 ? 30.557 -19.712 -22.721 1.00 77.31 345 LEU A CA 1
ATOM 2911 C C . LEU A 1 345 ? 31.511 -19.404 -21.553 1.00 77.31 345 LEU A C 1
ATOM 2913 O O . LEU A 1 345 ? 31.284 -19.827 -20.417 1.00 77.31 345 LEU A O 1
ATOM 2917 N N . THR A 1 346 ? 32.593 -18.687 -21.853 1.00 82.75 346 THR A N 1
ATOM 2918 C CA . THR A 1 346 ? 33.523 -18.106 -20.873 1.00 82.75 346 THR A CA 1
ATOM 2919 C C . THR A 1 346 ? 33.099 -16.685 -20.502 1.00 82.75 346 THR A C 1
ATOM 2921 O O . THR A 1 346 ? 32.362 -16.039 -21.246 1.00 82.75 346 THR A O 1
ATOM 2924 N N . GLY A 1 347 ? 33.585 -16.167 -19.370 1.00 80.62 347 GLY A N 1
ATOM 2925 C CA . GLY A 1 347 ? 33.277 -14.792 -18.953 1.00 80.62 347 GLY A CA 1
ATOM 2926 C C . GLY A 1 347 ? 33.762 -13.737 -19.954 1.00 80.62 347 GLY A C 1
ATOM 2927 O O . GLY A 1 347 ? 33.069 -12.749 -20.187 1.00 80.62 347 GLY A O 1
ATOM 2928 N N . GLU A 1 348 ? 34.906 -13.976 -20.603 1.00 83.81 348 GLU A N 1
ATOM 2929 C CA . GLU A 1 348 ? 35.436 -13.115 -21.670 1.00 83.81 348 GLU A CA 1
ATOM 2930 C C . GLU A 1 348 ? 34.512 -13.125 -22.890 1.00 83.81 348 GLU A C 1
ATOM 2932 O O . GLU A 1 348 ? 34.092 -12.066 -23.353 1.00 83.81 348 GLU A O 1
ATOM 2937 N N . LYS A 1 349 ? 34.105 -14.317 -23.352 1.00 84.44 349 LYS A N 1
ATOM 2938 C CA . LYS A 1 349 ? 33.199 -14.447 -24.499 1.00 84.44 349 LYS A CA 1
ATOM 2939 C C . LYS A 1 349 ? 31.829 -13.837 -24.217 1.00 84.44 349 LYS A C 1
ATOM 2941 O O . LYS A 1 349 ? 31.263 -13.169 -25.079 1.00 84.44 349 LYS A O 1
ATOM 2946 N N . PHE A 1 350 ? 31.309 -14.038 -23.007 1.00 84.69 350 PHE A N 1
ATOM 2947 C CA . PHE A 1 350 ? 30.087 -13.383 -22.561 1.00 84.69 350 PHE A CA 1
ATOM 2948 C C . PHE A 1 350 ? 30.236 -11.860 -22.572 1.00 84.69 350 PHE A C 1
ATOM 2950 O O . PHE A 1 350 ? 29.358 -11.190 -23.096 1.00 84.69 350 PHE A O 1
ATOM 2957 N N . SER A 1 351 ? 31.344 -11.314 -22.064 1.00 83.38 351 SER A N 1
ATOM 2958 C CA . SER A 1 351 ? 31.579 -9.863 -22.048 1.00 83.38 351 SER A CA 1
ATOM 2959 C C . SER A 1 351 ? 31.632 -9.276 -23.463 1.00 83.38 351 SER A C 1
ATOM 2961 O O . SER A 1 351 ? 31.007 -8.252 -23.721 1.00 83.38 351 SER A O 1
ATOM 2963 N N . GLU A 1 352 ? 32.291 -9.950 -24.412 1.00 86.38 352 GLU A N 1
ATOM 2964 C CA . GLU A 1 352 ? 32.291 -9.537 -25.824 1.00 86.38 352 GLU A CA 1
ATOM 2965 C C . GLU A 1 352 ? 30.879 -9.507 -26.424 1.00 86.38 352 GLU A C 1
ATOM 2967 O O . GLU A 1 352 ? 30.495 -8.542 -27.087 1.00 86.38 352 GLU A O 1
ATOM 2972 N N . LEU A 1 353 ? 30.105 -10.577 -26.212 1.00 85.62 353 LEU A N 1
ATOM 2973 C CA . LEU A 1 353 ? 28.735 -10.676 -26.711 1.00 85.62 353 LEU A CA 1
ATOM 2974 C C . LEU A 1 353 ? 27.822 -9.652 -26.036 1.00 85.62 353 LEU A C 1
ATOM 2976 O O . LEU A 1 353 ? 27.009 -9.033 -26.713 1.00 85.62 353 LEU A O 1
ATOM 2980 N N . PHE A 1 354 ? 27.984 -9.434 -24.733 1.00 82.88 354 PHE A N 1
ATOM 2981 C CA . PHE A 1 354 ? 27.245 -8.442 -23.961 1.00 82.88 354 PHE A CA 1
ATOM 2982 C C . PHE A 1 354 ? 27.444 -7.036 -24.533 1.00 82.88 354 PHE A C 1
ATOM 2984 O O . PHE A 1 354 ? 26.460 -6.347 -24.791 1.00 82.88 354 PHE A O 1
ATOM 2991 N N . GLU A 1 355 ? 28.687 -6.632 -24.805 1.00 81.69 355 GLU A N 1
ATOM 2992 C CA . GLU A 1 355 ? 28.996 -5.330 -25.411 1.00 81.69 355 GLU A CA 1
ATOM 2993 C C . GLU A 1 355 ? 28.386 -5.194 -26.813 1.00 81.69 355 GLU A C 1
ATOM 2995 O O . GLU A 1 355 ? 27.734 -4.193 -27.120 1.00 81.69 355 GLU A O 1
ATOM 3000 N N . LYS A 1 356 ? 28.524 -6.224 -27.662 1.00 85.38 356 LYS A N 1
ATOM 3001 C CA . LYS A 1 356 ? 27.930 -6.235 -29.012 1.00 85.38 356 LYS A CA 1
ATOM 3002 C C . LYS A 1 356 ? 26.405 -6.102 -28.965 1.00 85.38 356 LYS A C 1
ATOM 3004 O O . LYS A 1 356 ? 25.842 -5.273 -29.675 1.00 85.38 356 LYS A O 1
ATOM 3009 N N . VAL A 1 357 ? 25.743 -6.900 -28.127 1.00 82.69 357 VAL A N 1
ATOM 3010 C CA . VAL A 1 357 ? 24.282 -6.900 -27.961 1.00 82.69 357 VAL A CA 1
ATOM 3011 C C . VAL A 1 357 ? 23.804 -5.565 -27.398 1.00 82.69 357 VAL A C 1
ATOM 3013 O O . VAL A 1 357 ? 22.867 -4.976 -27.932 1.00 82.69 357 VAL A O 1
ATOM 3016 N N . THR A 1 358 ? 24.468 -5.051 -26.361 1.00 77.88 358 THR A N 1
ATOM 3017 C CA . THR A 1 358 ? 24.106 -3.778 -25.724 1.00 77.88 358 THR A CA 1
ATOM 3018 C C . THR A 1 358 ? 24.249 -2.621 -26.702 1.00 77.88 358 THR A C 1
ATOM 3020 O O . THR A 1 358 ? 23.359 -1.778 -26.759 1.00 77.88 358 THR A O 1
ATOM 3023 N N . LYS A 1 359 ? 25.297 -2.610 -27.534 1.00 81.25 359 LYS A N 1
ATOM 3024 C CA . LYS A 1 359 ? 25.488 -1.595 -28.578 1.00 81.25 359 LYS A CA 1
ATOM 3025 C C . LYS A 1 359 ? 24.367 -1.590 -29.620 1.00 81.25 359 LYS A C 1
ATOM 3027 O O . LYS A 1 359 ? 23.989 -0.525 -30.089 1.00 81.25 359 LYS A O 1
ATOM 3032 N N . VAL A 1 360 ? 23.844 -2.759 -29.991 1.00 80.75 360 VAL A N 1
ATOM 3033 C CA . VAL A 1 360 ? 22.726 -2.866 -30.947 1.00 80.75 360 VAL A CA 1
ATOM 3034 C C . VAL A 1 360 ? 21.396 -2.473 -30.303 1.00 80.75 360 VAL A C 1
ATOM 3036 O O . VAL A 1 360 ? 20.545 -1.894 -30.969 1.00 80.75 360 VAL A O 1
ATOM 3039 N N . LEU A 1 361 ? 21.214 -2.787 -29.017 1.00 76.31 361 LEU A N 1
ATOM 3040 C CA . LEU A 1 361 ? 19.959 -2.618 -28.275 1.00 76.31 361 LEU A CA 1
ATOM 3041 C C . LEU A 1 361 ? 19.911 -1.350 -27.397 1.00 76.31 361 LEU A C 1
ATOM 3043 O O . LEU A 1 361 ? 19.016 -1.223 -26.559 1.00 76.31 361 LEU A O 1
ATOM 3047 N N . SER A 1 362 ? 20.830 -0.398 -27.597 1.00 72.31 362 SER A N 1
ATOM 3048 C CA . SER A 1 362 ? 20.893 0.868 -26.851 1.00 72.31 362 SER A CA 1
ATOM 3049 C C . SER A 1 362 ? 21.127 2.081 -27.753 1.00 72.31 362 SER A C 1
ATOM 3051 O O . SER A 1 362 ? 21.837 1.987 -28.749 1.00 72.31 362 SER A O 1
ATOM 3053 N N . GLU A 1 363 ? 20.589 3.242 -27.366 1.00 69.06 363 GLU A N 1
ATOM 3054 C CA . GLU A 1 363 ? 20.963 4.533 -27.968 1.00 69.06 363 GLU A CA 1
ATOM 3055 C C . GLU A 1 363 ? 22.342 5.010 -27.469 1.00 69.06 363 GLU A C 1
ATOM 3057 O O . GLU A 1 363 ? 22.715 4.765 -26.320 1.00 69.06 363 GLU A O 1
ATOM 3062 N N . GLU A 1 364 ? 23.088 5.753 -28.295 1.00 58.66 364 GLU A N 1
ATOM 3063 C CA . GLU A 1 364 ? 24.353 6.384 -27.887 1.00 58.66 364 GLU A CA 1
ATOM 3064 C C . GLU A 1 364 ? 24.140 7.415 -26.752 1.00 58.66 364 GLU A C 1
ATOM 3066 O O . GLU A 1 364 ? 23.247 8.259 -26.818 1.00 58.66 364 GLU A O 1
ATOM 3071 N N . GLY A 1 365 ? 24.976 7.378 -25.702 1.00 55.84 365 GLY A N 1
ATOM 3072 C CA . GLY A 1 365 ? 24.958 8.360 -24.595 1.00 55.84 365 GLY A CA 1
ATOM 3073 C C . GLY A 1 365 ? 24.024 8.039 -23.414 1.00 55.84 365 GLY A C 1
ATOM 3074 O O . GLY A 1 365 ? 23.853 8.843 -22.502 1.00 55.84 365 GLY A O 1
ATOM 3075 N N . SER A 1 366 ? 23.432 6.851 -23.388 1.00 56.50 366 SER A N 1
ATOM 3076 C CA . SER A 1 366 ? 22.514 6.338 -22.356 1.00 56.50 366 SER A CA 1
ATOM 3077 C C . SER A 1 366 ? 23.121 6.090 -20.961 1.00 56.50 366 SER A C 1
ATOM 3079 O O . SER A 1 366 ? 22.383 6.057 -19.976 1.00 56.50 366 SER A O 1
ATOM 3081 N N . ILE A 1 367 ? 24.447 5.944 -20.854 1.00 55.53 367 ILE A N 1
ATOM 3082 C CA . ILE A 1 367 ? 25.144 5.526 -19.619 1.00 55.53 367 ILE A CA 1
ATOM 3083 C C . ILE A 1 367 ? 25.003 6.571 -18.497 1.00 55.53 367 ILE A C 1
ATOM 3085 O O . ILE A 1 367 ? 24.870 6.209 -17.326 1.00 55.53 367 ILE A O 1
ATOM 3089 N N . GLU A 1 368 ? 24.962 7.860 -18.850 1.00 56.75 368 GLU A N 1
ATOM 3090 C CA . GLU A 1 368 ? 24.978 8.996 -17.912 1.00 56.75 368 GLU A CA 1
ATOM 3091 C C . GLU A 1 368 ? 23.730 9.061 -17.006 1.00 56.75 368 GLU A C 1
ATOM 3093 O O . GLU A 1 368 ? 23.772 9.623 -15.914 1.00 56.75 368 GLU A O 1
ATOM 3098 N N . TYR A 1 369 ? 22.631 8.410 -17.405 1.00 61.28 369 TYR A N 1
ATOM 3099 C CA . TYR A 1 369 ? 21.331 8.496 -16.725 1.00 61.28 369 TYR A CA 1
ATOM 3100 C C . TYR A 1 369 ? 20.884 7.194 -16.061 1.00 61.28 369 TYR A C 1
ATOM 3102 O O . TYR A 1 369 ? 19.774 7.137 -15.524 1.00 61.28 369 TYR A O 1
ATOM 3110 N N . THR A 1 370 ? 21.737 6.164 -16.068 1.00 70.44 370 THR A N 1
ATOM 3111 C CA . THR A 1 370 ? 21.396 4.795 -15.650 1.00 70.44 370 THR A CA 1
ATOM 3112 C C . THR A 1 370 ? 20.726 4.753 -14.276 1.00 70.44 370 THR A C 1
ATOM 3114 O O . THR A 1 370 ? 19.704 4.093 -14.115 1.00 70.44 370 THR A O 1
ATOM 3117 N N . HIS A 1 371 ? 21.244 5.506 -13.303 1.00 78.31 371 HIS A N 1
ATOM 3118 C CA . HIS A 1 371 ? 20.747 5.514 -11.922 1.00 78.31 371 HIS A CA 1
ATOM 3119 C C . HIS A 1 371 ? 19.791 6.673 -11.605 1.00 78.31 371 HIS A C 1
ATOM 3121 O O . HIS A 1 371 ? 19.426 6.848 -10.444 1.00 78.31 371 HIS A O 1
ATOM 3127 N N . SER A 1 372 ? 19.395 7.473 -12.598 1.00 85.44 372 SER A N 1
ATOM 3128 C CA . SER A 1 372 ? 18.487 8.609 -12.396 1.00 85.44 372 SER A CA 1
ATOM 3129 C C . SER A 1 372 ? 17.025 8.165 -12.309 1.00 85.44 372 SER A C 1
ATOM 3131 O O . SER A 1 372 ? 16.648 7.142 -12.883 1.00 85.44 372 SER A O 1
ATOM 3133 N N . LEU A 1 373 ? 16.175 8.971 -11.665 1.00 89.44 373 LEU A N 1
ATOM 3134 C CA . LEU A 1 373 ? 14.722 8.752 -11.598 1.00 89.44 373 LEU A CA 1
ATOM 3135 C C . LEU A 1 373 ? 14.074 8.478 -12.970 1.00 89.44 373 LEU A C 1
ATOM 3137 O O . LEU A 1 373 ? 13.172 7.647 -13.067 1.00 89.44 373 LEU A O 1
ATOM 3141 N N . SER A 1 374 ? 14.545 9.141 -14.030 1.00 90.06 374 SER A N 1
ATOM 3142 C CA . SER A 1 374 ? 14.005 8.990 -15.392 1.00 90.06 374 SER A CA 1
ATOM 3143 C C . SER A 1 374 ? 14.185 7.583 -15.986 1.00 90.06 374 SER A C 1
ATOM 3145 O O . SER A 1 374 ? 13.572 7.246 -16.999 1.00 90.06 374 SER A O 1
ATOM 3147 N N . ASN A 1 375 ? 15.006 6.748 -15.343 1.00 90.81 375 ASN A N 1
ATOM 3148 C CA . ASN A 1 375 ? 15.237 5.354 -15.694 1.00 90.81 375 ASN A CA 1
ATOM 3149 C C . ASN A 1 375 ? 14.708 4.380 -14.623 1.00 90.81 375 ASN A C 1
ATOM 3151 O O . ASN A 1 375 ? 15.153 3.239 -14.579 1.00 90.81 375 ASN A O 1
ATOM 3155 N N . MET A 1 376 ? 13.779 4.802 -13.755 1.00 93.31 376 MET A N 1
ATOM 3156 C CA . MET A 1 376 ? 13.250 3.972 -12.664 1.00 93.31 376 MET A CA 1
ATOM 3157 C C . MET A 1 376 ? 11.751 3.700 -12.803 1.00 93.31 376 MET A C 1
ATOM 3159 O O . MET A 1 376 ? 10.944 4.602 -13.050 1.00 93.31 376 MET A O 1
ATOM 3163 N N . ALA A 1 377 ? 11.365 2.454 -12.542 1.00 94.75 377 ALA A N 1
ATOM 3164 C CA . ALA A 1 377 ? 9.976 2.031 -12.411 1.00 94.75 377 ALA A CA 1
ATOM 3165 C C . ALA A 1 377 ? 9.776 1.140 -11.175 1.00 94.75 377 ALA A C 1
ATOM 3167 O O . ALA A 1 377 ? 10.725 0.580 -10.628 1.00 94.75 377 ALA A O 1
ATOM 3168 N N . LEU A 1 378 ? 8.526 1.007 -10.720 1.00 94.69 378 LEU A N 1
ATOM 3169 C CA . LEU A 1 378 ? 8.177 0.064 -9.654 1.00 94.69 378 LEU A CA 1
ATOM 3170 C C . LEU A 1 378 ? 7.908 -1.314 -10.251 1.00 94.69 378 LEU A C 1
ATOM 3172 O O . LEU A 1 378 ? 7.020 -1.451 -11.095 1.00 94.69 378 LEU A O 1
ATOM 3176 N N . LEU A 1 379 ? 8.610 -2.331 -9.757 1.00 92.31 379 LEU A N 1
ATOM 3177 C CA . LEU A 1 379 ? 8.374 -3.727 -10.117 1.00 92.31 379 LEU A CA 1
ATOM 3178 C C . LEU A 1 379 ? 8.440 -4.630 -8.882 1.00 92.31 379 LEU A C 1
ATOM 3180 O O . LEU A 1 379 ? 9.138 -4.324 -7.908 1.00 92.31 379 LEU A O 1
ATOM 3184 N N . ARG A 1 380 ? 7.691 -5.736 -8.895 1.00 90.25 380 ARG A N 1
ATOM 3185 C CA . ARG A 1 380 ? 7.722 -6.728 -7.815 1.00 90.25 380 ARG A CA 1
ATOM 3186 C C . ARG A 1 380 ? 9.131 -7.298 -7.693 1.00 90.25 380 ARG A C 1
ATOM 3188 O O . ARG A 1 380 ? 9.795 -7.543 -8.695 1.00 90.25 380 ARG A O 1
ATOM 3195 N N . GLN A 1 381 ? 9.588 -7.521 -6.467 1.00 86.12 381 GLN A N 1
ATOM 3196 C CA . GLN A 1 381 ? 10.944 -7.998 -6.198 1.00 86.12 381 GLN A CA 1
ATOM 3197 C C . GLN A 1 381 ? 11.226 -9.369 -6.834 1.00 86.12 381 GLN A C 1
ATOM 3199 O O . GLN A 1 381 ? 12.341 -9.600 -7.301 1.00 86.12 381 GLN A O 1
ATOM 3204 N N . SER A 1 382 ? 10.223 -10.255 -6.884 1.00 82.25 382 SER A N 1
ATOM 3205 C CA . SER A 1 382 ? 10.318 -11.549 -7.572 1.00 82.25 382 SER A CA 1
ATOM 3206 C C . SER A 1 382 ? 10.655 -11.375 -9.051 1.00 82.25 382 SER A C 1
ATOM 3208 O O . SER A 1 382 ? 11.550 -12.045 -9.559 1.00 82.25 382 SER A O 1
ATOM 3210 N N . ASP A 1 383 ? 9.996 -10.425 -9.711 1.00 80.44 383 ASP A N 1
ATOM 3211 C CA . ASP A 1 383 ? 10.105 -10.217 -11.155 1.00 80.44 383 ASP A CA 1
ATOM 3212 C C . ASP A 1 383 ? 11.370 -9.420 -11.503 1.00 80.44 383 ASP A C 1
ATOM 3214 O O . ASP A 1 383 ? 12.054 -9.734 -12.475 1.00 80.44 383 ASP A O 1
ATOM 3218 N N . ASN A 1 384 ? 11.740 -8.449 -10.659 1.00 76.94 384 ASN A N 1
ATOM 3219 C CA . ASN A 1 384 ? 12.976 -7.676 -10.800 1.00 76.94 384 ASN A CA 1
ATOM 3220 C C . ASN A 1 384 ? 14.218 -8.575 -10.696 1.00 76.94 384 ASN A C 1
ATOM 3222 O O . ASN A 1 384 ? 15.166 -8.418 -11.456 1.00 76.94 384 ASN A O 1
ATOM 3226 N N . SER A 1 385 ? 14.208 -9.599 -9.834 1.00 67.62 385 SER A N 1
ATOM 3227 C CA . SER A 1 385 ? 15.361 -10.506 -9.702 1.00 67.62 385 SER A CA 1
ATOM 3228 C C . SER A 1 385 ? 15.769 -11.195 -11.016 1.00 67.62 385 SER A C 1
ATOM 3230 O O . SER A 1 385 ? 16.956 -11.446 -11.223 1.00 67.62 385 SER A O 1
ATOM 3232 N N . ALA A 1 386 ? 14.809 -11.438 -11.916 1.00 62.50 386 ALA A N 1
ATOM 3233 C CA . ALA A 1 386 ? 15.046 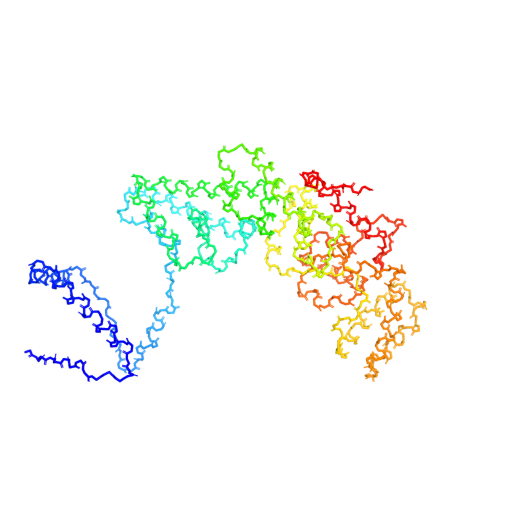-11.998 -13.245 1.00 62.50 386 ALA A CA 1
ATOM 3234 C C . ALA A 1 386 ? 15.356 -10.922 -14.304 1.00 62.50 386 ALA A C 1
ATOM 3236 O O . ALA A 1 386 ? 16.040 -11.200 -15.287 1.00 62.50 386 ALA A O 1
ATOM 3237 N N . LEU A 1 387 ? 14.863 -9.693 -14.117 1.00 70.19 387 LEU A N 1
ATOM 3238 C CA . LEU A 1 387 ? 14.916 -8.636 -15.126 1.00 70.19 387 LEU A CA 1
ATOM 3239 C C . LEU A 1 387 ? 16.029 -7.609 -14.932 1.00 70.19 387 LEU A C 1
ATOM 3241 O O . LEU A 1 387 ? 16.436 -7.032 -15.935 1.00 70.19 387 LEU A O 1
ATOM 3245 N N . ASN A 1 388 ? 16.554 -7.412 -13.722 1.00 69.12 388 ASN A N 1
ATOM 3246 C CA . ASN A 1 388 ? 17.395 -6.269 -13.338 1.00 69.12 388 ASN A CA 1
ATOM 3247 C C . ASN A 1 388 ? 18.480 -5.901 -14.377 1.00 69.12 388 ASN A C 1
ATOM 3249 O O . ASN A 1 388 ? 18.622 -4.740 -14.752 1.00 69.12 388 ASN A O 1
ATOM 3253 N N . ASN A 1 389 ? 19.158 -6.898 -14.958 1.00 72.88 389 ASN A N 1
ATOM 3254 C CA . ASN A 1 389 ? 20.265 -6.710 -15.911 1.00 72.88 389 ASN A CA 1
ATOM 3255 C C . ASN A 1 389 ? 19.877 -6.801 -17.397 1.00 72.88 389 ASN A C 1
ATOM 3257 O O . ASN A 1 389 ? 20.747 -6.934 -18.256 1.00 72.88 389 ASN A O 1
ATOM 3261 N N . SER A 1 390 ? 18.586 -6.790 -17.719 1.00 76.75 390 SER A N 1
ATOM 3262 C CA . SER A 1 390 ? 18.094 -6.931 -19.093 1.00 76.75 390 SER A CA 1
ATOM 3263 C C . SER A 1 390 ? 17.918 -5.584 -19.799 1.00 76.75 390 SER A C 1
ATOM 3265 O O . SER A 1 390 ? 17.691 -4.547 -19.166 1.00 76.75 390 SER A O 1
ATOM 3267 N N . THR A 1 391 ? 17.975 -5.598 -21.130 1.00 78.69 391 THR A N 1
ATOM 3268 C CA . THR A 1 391 ? 17.637 -4.424 -21.945 1.00 78.69 391 THR A CA 1
ATOM 3269 C C . THR A 1 391 ? 16.143 -4.094 -21.860 1.00 78.69 391 THR A C 1
ATOM 3271 O O . THR A 1 391 ? 15.320 -4.883 -21.386 1.00 78.69 391 THR A O 1
ATOM 3274 N N . PHE A 1 392 ? 15.784 -2.901 -22.340 1.00 85.25 392 PHE A N 1
ATOM 3275 C CA . PHE A 1 392 ? 14.400 -2.425 -22.333 1.00 85.25 392 PHE A CA 1
ATOM 3276 C C . PHE A 1 392 ? 13.452 -3.366 -23.091 1.00 85.25 392 PHE A C 1
ATOM 3278 O O . PHE A 1 392 ? 12.372 -3.659 -22.586 1.00 85.25 392 PHE A O 1
ATOM 3285 N N . ASP A 1 393 ? 13.846 -3.864 -24.268 1.00 81.94 393 ASP A N 1
ATOM 3286 C CA . ASP A 1 393 ? 12.991 -4.727 -25.093 1.00 81.94 393 ASP A CA 1
ATOM 3287 C C . ASP A 1 393 ? 12.633 -6.045 -24.386 1.00 81.94 393 ASP A C 1
ATOM 3289 O O . ASP A 1 393 ? 11.464 -6.430 -24.325 1.00 81.94 393 ASP A O 1
ATOM 3293 N N . VAL A 1 394 ? 13.618 -6.688 -23.750 1.00 82.44 394 VAL A N 1
ATOM 3294 C CA . VAL A 1 394 ? 13.402 -7.906 -22.953 1.00 82.44 394 VAL A CA 1
ATOM 3295 C C . VAL A 1 394 ? 12.425 -7.635 -21.807 1.00 82.44 394 VAL A C 1
ATOM 3297 O O . VAL A 1 394 ? 11.449 -8.369 -21.626 1.00 82.44 394 VAL A O 1
ATOM 3300 N N . LYS A 1 395 ? 12.634 -6.541 -21.063 1.00 88.19 395 LYS A N 1
ATOM 3301 C CA . LYS A 1 395 ? 11.743 -6.128 -19.967 1.00 88.19 395 LYS A CA 1
ATOM 3302 C C . LYS A 1 395 ? 10.334 -5.838 -20.474 1.00 88.19 395 LYS A C 1
ATOM 3304 O O . LYS A 1 395 ? 9.357 -6.286 -19.878 1.00 88.19 395 LYS A O 1
ATOM 3309 N N . ARG A 1 396 ? 10.211 -5.154 -21.611 1.00 89.44 396 ARG A N 1
ATOM 3310 C CA . ARG A 1 396 ? 8.932 -4.855 -22.255 1.00 89.44 396 ARG A CA 1
ATOM 3311 C C . ARG A 1 396 ? 8.165 -6.125 -22.611 1.00 89.44 396 ARG A C 1
ATOM 3313 O O . ARG A 1 396 ? 6.973 -6.194 -22.323 1.00 89.44 396 ARG A O 1
ATOM 3320 N N . ASN A 1 397 ? 8.825 -7.124 -23.195 1.00 86.56 397 ASN A N 1
ATOM 3321 C CA . ASN A 1 397 ? 8.186 -8.400 -23.521 1.00 86.56 397 ASN A CA 1
ATOM 3322 C C . ASN A 1 397 ? 7.676 -9.104 -22.261 1.00 86.56 397 ASN A C 1
ATOM 3324 O O . ASN A 1 397 ? 6.532 -9.558 -22.240 1.00 86.56 397 ASN A O 1
ATOM 3328 N N . LYS A 1 398 ? 8.454 -9.089 -21.173 1.00 87.25 398 LYS A N 1
ATOM 3329 C CA . LYS A 1 398 ? 8.007 -9.654 -19.896 1.00 87.25 398 LYS A CA 1
ATOM 3330 C C . LYS A 1 398 ? 6.794 -8.922 -19.317 1.00 87.25 398 LYS A C 1
ATOM 3332 O O . LYS A 1 398 ? 5.838 -9.559 -18.885 1.00 87.25 398 LYS A O 1
ATOM 3337 N N . ILE A 1 399 ? 6.798 -7.592 -19.353 1.00 90.56 399 ILE A N 1
ATOM 3338 C CA 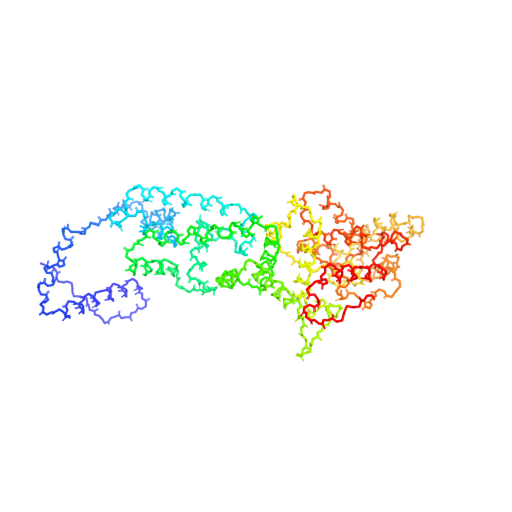. ILE A 1 399 ? 5.661 -6.780 -18.902 1.00 90.56 399 ILE A CA 1
ATOM 3339 C C . ILE A 1 399 ? 4.425 -7.033 -19.774 1.00 90.56 399 ILE A C 1
ATOM 3341 O O . ILE A 1 399 ? 3.323 -7.101 -19.244 1.00 90.56 399 ILE A O 1
ATOM 3345 N N . LEU A 1 400 ? 4.587 -7.235 -21.085 1.00 90.06 400 LEU A N 1
ATOM 3346 C CA . LEU A 1 400 ? 3.494 -7.622 -21.983 1.00 90.06 400 LEU A CA 1
ATOM 3347 C C . LEU A 1 400 ? 2.928 -9.011 -21.670 1.00 90.06 400 LEU A C 1
ATOM 3349 O O . LEU A 1 400 ? 1.729 -9.220 -21.828 1.00 90.06 400 LEU A O 1
ATOM 3353 N N . GLU A 1 401 ? 3.758 -9.969 -21.256 1.00 89.50 401 GLU A N 1
ATOM 3354 C CA . GLU A 1 401 ? 3.279 -11.271 -20.774 1.00 89.50 401 GLU A CA 1
ATOM 3355 C C . GLU A 1 401 ? 2.464 -11.118 -19.491 1.00 89.50 401 GLU A C 1
ATOM 3357 O O . GLU A 1 401 ? 1.357 -11.644 -19.416 1.00 89.50 401 GLU A O 1
ATOM 3362 N N . MET A 1 402 ? 2.975 -10.348 -18.526 1.00 89.12 402 MET A N 1
ATOM 3363 C CA . MET A 1 402 ? 2.286 -10.063 -17.264 1.00 89.12 402 MET A CA 1
ATOM 3364 C C . MET A 1 402 ? 0.972 -9.292 -17.472 1.00 89.12 402 MET A C 1
ATOM 3366 O O . MET A 1 402 ? 0.008 -9.490 -16.744 1.00 89.12 402 MET A O 1
ATOM 3370 N N . ASP A 1 403 ? 0.912 -8.404 -18.468 1.00 89.44 403 ASP A N 1
ATOM 3371 C CA . ASP A 1 403 ? -0.299 -7.631 -18.786 1.00 89.44 403 ASP A CA 1
ATOM 3372 C C . ASP A 1 403 ? -1.356 -8.488 -19.506 1.00 89.44 403 ASP A C 1
ATOM 3374 O O . ASP A 1 403 ? -2.546 -8.177 -19.473 1.00 89.44 403 ASP A O 1
ATOM 3378 N N . LYS A 1 404 ? -0.936 -9.588 -20.152 1.00 89.81 404 LYS A N 1
ATOM 3379 C CA . LYS A 1 404 ? -1.842 -10.607 -20.713 1.00 89.81 404 LYS A CA 1
ATOM 3380 C C . LYS A 1 404 ? -2.372 -11.560 -19.641 1.00 89.81 404 LYS A C 1
ATOM 3382 O O . LYS A 1 404 ? -3.453 -12.124 -19.821 1.00 89.81 404 LYS A O 1
ATOM 3387 N N . THR A 1 405 ? -1.618 -11.786 -18.569 1.00 87.38 405 THR A N 1
ATOM 3388 C CA . THR A 1 405 ? -2.080 -12.523 -17.388 1.00 87.38 405 THR A CA 1
ATOM 3389 C C . THR A 1 405 ? -2.848 -11.582 -16.451 1.00 87.38 405 THR A C 1
ATOM 3391 O O . THR A 1 405 ? -3.041 -10.402 -16.725 1.00 87.38 405 THR A O 1
ATOM 3394 N N . SER A 1 406 ? -3.380 -12.099 -15.341 1.00 76.38 406 SER A N 1
ATOM 3395 C CA . SER A 1 406 ? -4.108 -11.280 -14.353 1.00 76.38 406 SER A CA 1
ATOM 3396 C C . SER A 1 406 ? -3.186 -10.616 -13.319 1.00 76.38 406 SER A C 1
ATOM 3398 O O . SER A 1 406 ? -3.642 -10.268 -12.224 1.00 76.38 406 SER A O 1
ATOM 3400 N N . ASP A 1 407 ? -1.901 -10.452 -13.643 1.00 84.88 407 ASP A N 1
ATOM 3401 C CA . ASP A 1 407 ? -0.909 -9.923 -12.713 1.00 84.88 407 ASP A CA 1
ATOM 3402 C C . ASP A 1 407 ? -1.086 -8.414 -12.521 1.00 84.88 407 ASP A C 1
ATOM 3404 O O . ASP A 1 407 ? -1.370 -7.650 -13.446 1.00 84.88 407 ASP A O 1
ATOM 3408 N N . TYR A 1 408 ? -0.932 -7.947 -11.280 1.00 90.44 408 TYR A N 1
ATOM 3409 C CA . TYR A 1 408 ? -1.035 -6.519 -11.003 1.00 90.44 408 TYR A CA 1
ATOM 3410 C C . TYR A 1 408 ? 0.284 -5.806 -11.304 1.00 90.44 408 TYR A C 1
ATOM 3412 O O . TYR A 1 408 ? 1.270 -5.973 -10.579 1.00 90.44 408 TYR A O 1
ATOM 3420 N N . ILE A 1 409 ? 0.245 -4.961 -12.337 1.00 93.06 409 ILE A N 1
ATOM 3421 C CA . ILE A 1 409 ? 1.319 -4.051 -12.743 1.00 93.06 409 ILE A CA 1
ATOM 3422 C C . ILE A 1 409 ? 0.895 -2.610 -12.414 1.00 93.06 409 ILE A C 1
ATOM 3424 O O . ILE A 1 409 ? -0.197 -2.192 -12.826 1.00 93.06 409 ILE A O 1
ATOM 3428 N N . PRO A 1 410 ? 1.736 -1.812 -11.725 1.00 94.69 410 PRO A N 1
ATOM 3429 C CA . PRO A 1 410 ? 1.450 -0.403 -11.490 1.00 94.69 410 PRO A CA 1
ATOM 3430 C C . PRO A 1 410 ? 1.220 0.333 -12.816 1.00 94.69 410 PRO A C 1
ATOM 3432 O O . PRO A 1 410 ? 1.944 0.125 -13.793 1.00 94.69 410 PRO A O 1
ATOM 3435 N N . VAL A 1 411 ? 0.207 1.200 -12.863 1.00 94.94 411 VAL A N 1
ATOM 3436 C CA . VAL A 1 411 ? -0.233 1.852 -14.107 1.00 94.94 411 VAL A CA 1
ATOM 3437 C C . VAL A 1 411 ? 0.894 2.617 -14.805 1.00 94.94 411 VAL A C 1
ATOM 3439 O O . VAL A 1 411 ? 0.985 2.569 -16.031 1.00 94.94 411 VAL A O 1
ATOM 3442 N N . CYS A 1 412 ? 1.765 3.286 -14.051 1.00 96.50 412 CYS A N 1
ATOM 3443 C CA . CYS A 1 412 ? 2.881 4.043 -14.607 1.00 96.50 412 CYS A CA 1
ATOM 3444 C C . CYS A 1 412 ? 3.991 3.119 -15.108 1.00 96.50 412 CYS A C 1
ATOM 3446 O O . CYS A 1 412 ? 4.515 3.361 -16.189 1.00 96.50 412 CYS A O 1
ATOM 3448 N N . THR A 1 413 ? 4.277 2.015 -14.407 1.00 95.50 413 THR A N 1
ATOM 3449 C CA . THR A 1 413 ? 5.205 0.980 -14.893 1.00 95.50 413 THR A CA 1
ATOM 3450 C C . THR A 1 413 ? 4.714 0.408 -16.220 1.00 95.50 413 THR A C 1
ATOM 3452 O O . THR A 1 413 ? 5.455 0.389 -17.199 1.00 95.50 413 THR A O 1
ATOM 3455 N N . ARG A 1 414 ? 3.431 0.032 -16.305 1.00 94.75 414 ARG A N 1
ATOM 3456 C CA . ARG A 1 414 ? 2.836 -0.442 -17.562 1.00 94.75 414 ARG A CA 1
ATOM 3457 C C . ARG A 1 414 ? 2.970 0.604 -18.675 1.00 94.75 414 ARG A C 1
ATOM 3459 O O . ARG A 1 414 ? 3.358 0.276 -19.790 1.00 94.75 414 ARG A O 1
ATOM 3466 N N . ARG A 1 415 ? 2.686 1.874 -18.378 1.00 95.44 415 ARG A N 1
ATOM 3467 C CA . ARG A 1 415 ? 2.782 2.984 -19.343 1.00 95.44 415 ARG A CA 1
ATOM 3468 C C . ARG A 1 415 ? 4.202 3.239 -19.846 1.00 95.44 415 ARG A C 1
ATOM 3470 O O . ARG A 1 415 ? 4.348 3.527 -21.030 1.00 95.44 415 ARG A O 1
ATOM 3477 N N . VAL A 1 416 ? 5.215 3.106 -18.989 1.00 95.06 416 VAL A N 1
ATOM 3478 C CA . VAL A 1 416 ? 6.635 3.197 -19.370 1.00 95.06 416 VAL A CA 1
ATOM 3479 C C . VAL A 1 416 ? 6.962 2.156 -20.440 1.00 95.06 416 VAL A C 1
ATOM 3481 O O . VAL A 1 416 ? 7.367 2.509 -21.546 1.00 95.06 416 VAL A O 1
ATOM 3484 N N . PHE A 1 417 ? 6.713 0.875 -20.153 1.00 92.94 417 PHE A N 1
ATOM 3485 C CA . PHE A 1 417 ? 7.079 -0.213 -21.066 1.00 92.94 417 PHE A CA 1
ATOM 3486 C C . PHE A 1 417 ? 6.206 -0.263 -22.327 1.00 92.94 417 PHE A C 1
ATOM 3488 O O . PHE A 1 417 ? 6.630 -0.768 -23.365 1.00 92.94 417 PHE A O 1
ATOM 3495 N N . LEU A 1 418 ? 5.010 0.324 -22.285 1.00 92.69 418 LEU A N 1
ATOM 3496 C CA . LEU A 1 418 ? 4.153 0.493 -23.457 1.00 92.69 418 LEU A CA 1
ATOM 3497 C C . LEU A 1 418 ? 4.321 1.843 -24.173 1.00 92.69 418 LEU A C 1
ATOM 3499 O O . LEU A 1 418 ? 3.571 2.108 -25.110 1.00 92.69 418 LEU A O 1
ATOM 3503 N N . LYS A 1 419 ? 5.282 2.682 -23.765 1.00 91.88 419 LYS A N 1
ATOM 3504 C CA . LYS A 1 419 ? 5.603 3.960 -24.425 1.00 91.88 419 LYS A CA 1
ATOM 3505 C C . LYS A 1 419 ? 4.443 4.963 -24.484 1.00 91.88 419 LYS A C 1
ATOM 3507 O O . LYS A 1 419 ? 4.277 5.673 -25.467 1.00 91.88 419 LYS A O 1
ATOM 3512 N N . TYR A 1 420 ? 3.642 5.045 -23.422 1.00 93.81 420 TYR A N 1
ATOM 3513 C CA . TYR A 1 420 ? 2.487 5.957 -23.363 1.00 93.81 420 TYR A CA 1
ATOM 3514 C C . TYR A 1 420 ? 2.867 7.431 -23.189 1.00 93.81 420 TYR A C 1
ATOM 3516 O O . TYR A 1 420 ? 2.039 8.297 -23.458 1.00 93.81 420 TYR A O 1
ATOM 3524 N N . TYR A 1 421 ? 4.065 7.714 -22.678 1.00 93.94 421 TYR A N 1
ATOM 3525 C CA . TYR A 1 421 ? 4.513 9.083 -22.417 1.00 93.94 421 TYR A CA 1
ATOM 3526 C C . TYR A 1 421 ? 5.131 9.736 -23.658 1.00 93.94 421 TYR A C 1
ATOM 3528 O O . TYR A 1 421 ? 5.017 10.943 -23.838 1.00 93.94 421 TYR A O 1
ATOM 3536 N N . THR A 1 422 ? 5.735 8.939 -24.540 1.00 92.06 422 THR A N 1
ATOM 3537 C CA . THR A 1 422 ? 6.486 9.429 -25.699 1.00 92.06 422 THR A CA 1
ATOM 3538 C C . THR A 1 422 ? 5.580 9.578 -26.925 1.00 92.06 422 THR A C 1
ATOM 3540 O O . THR A 1 422 ? 4.920 8.609 -27.315 1.00 92.06 422 THR A O 1
ATOM 3543 N N . PRO A 1 423 ? 5.565 10.744 -27.599 1.00 88.06 423 PRO A N 1
ATOM 3544 C CA . PRO A 1 423 ? 4.816 10.925 -28.838 1.00 88.06 423 PRO A CA 1
ATOM 3545 C C . PRO A 1 423 ? 5.259 9.956 -29.937 1.00 88.06 423 PRO A C 1
ATOM 3547 O O . PRO A 1 423 ? 6.447 9.687 -30.099 1.00 88.06 423 PRO A O 1
ATOM 3550 N N . SER A 1 424 ? 4.313 9.500 -30.764 1.00 85.06 424 SER A N 1
ATOM 3551 C CA . SER A 1 424 ? 4.538 8.490 -31.812 1.00 85.06 424 SER A CA 1
ATOM 3552 C C . SER A 1 424 ? 5.692 8.806 -32.773 1.00 85.06 424 SER A C 1
ATOM 3554 O O . SER A 1 424 ? 6.332 7.889 -33.270 1.00 85.06 424 SER A O 1
ATOM 3556 N N . GLN A 1 425 ? 5.961 10.088 -33.038 1.00 83.19 425 GLN A N 1
ATOM 3557 C CA . GLN A 1 425 ? 7.015 10.539 -33.959 1.00 83.19 425 GLN A CA 1
ATOM 3558 C C . GLN A 1 425 ? 8.431 10.293 -33.417 1.00 83.19 425 GLN A C 1
ATOM 3560 O O . GLN A 1 425 ? 9.356 10.105 -34.199 1.00 83.19 425 GLN A O 1
ATOM 3565 N N . SER A 1 426 ? 8.581 10.272 -32.091 1.00 79.62 426 SER A N 1
ATOM 3566 C CA . SER A 1 426 ? 9.849 10.048 -31.386 1.00 79.62 426 SER A CA 1
ATOM 3567 C C . SER A 1 426 ? 9.885 8.683 -30.692 1.00 79.62 426 SER A C 1
ATOM 3569 O O . SER A 1 426 ? 10.790 8.408 -29.909 1.00 79.62 426 SER A O 1
ATOM 3571 N N . ASN A 1 427 ? 8.876 7.839 -30.929 1.00 80.38 427 ASN A N 1
ATOM 3572 C CA . ASN A 1 427 ? 8.690 6.585 -30.218 1.00 80.38 427 ASN A CA 1
ATOM 3573 C C . ASN A 1 427 ? 9.534 5.476 -30.851 1.00 80.38 427 ASN A C 1
ATOM 3575 O O . ASN A 1 427 ? 9.235 4.981 -31.939 1.00 80.38 427 ASN A O 1
ATOM 3579 N N . GLN A 1 428 ? 10.573 5.068 -30.133 1.00 79.31 428 GLN A N 1
ATOM 3580 C CA . GLN A 1 428 ? 11.375 3.906 -30.470 1.00 79.31 428 GLN A CA 1
ATOM 3581 C C . GLN A 1 428 ? 10.949 2.723 -29.601 1.00 79.31 428 GLN A C 1
ATOM 3583 O O . GLN A 1 428 ? 11.260 2.660 -28.414 1.00 79.31 428 GLN A O 1
ATOM 3588 N N . LEU A 1 429 ? 10.230 1.763 -30.185 1.00 79.50 429 LEU A N 1
ATOM 3589 C CA . LEU A 1 429 ? 9.605 0.675 -29.421 1.00 79.50 429 LEU A CA 1
ATOM 3590 C C . LEU A 1 429 ? 10.601 -0.231 -28.682 1.00 79.50 429 LEU A C 1
ATOM 3592 O O . LEU A 1 429 ? 10.247 -0.773 -27.638 1.00 79.50 429 LEU A O 1
ATOM 3596 N N . HIS A 1 430 ? 11.815 -0.386 -29.211 1.00 77.75 430 HIS A N 1
ATOM 3597 C CA . HIS A 1 430 ? 12.823 -1.314 -28.689 1.00 77.75 430 HIS A CA 1
ATOM 3598 C C . HIS A 1 430 ? 13.825 -0.664 -27.721 1.00 77.75 430 HIS A C 1
ATOM 3600 O O . HIS A 1 430 ? 14.544 -1.368 -27.015 1.00 77.75 430 HIS A O 1
ATOM 3606 N N . PHE A 1 431 ? 13.858 0.667 -27.641 1.00 82.12 431 PHE A N 1
ATOM 3607 C CA . PHE A 1 431 ? 14.893 1.414 -26.921 1.00 82.12 431 PHE A CA 1
ATOM 3608 C C . PHE A 1 431 ? 14.270 2.326 -25.877 1.00 82.12 431 PHE A C 1
ATOM 3610 O O . PHE A 1 431 ? 13.201 2.859 -26.121 1.00 82.12 431 PHE A O 1
ATOM 3617 N N . TRP A 1 432 ? 14.922 2.546 -24.734 1.00 87.19 432 TRP A N 1
ATOM 3618 C CA . TRP A 1 432 ? 14.527 3.592 -23.779 1.00 87.19 432 TRP A CA 1
ATOM 3619 C C . TRP A 1 432 ? 15.468 4.788 -23.918 1.00 87.19 432 TRP A C 1
ATOM 3621 O O . TRP A 1 432 ? 16.539 4.846 -23.307 1.00 87.19 432 TRP A O 1
ATOM 3631 N N . GLY A 1 433 ? 15.077 5.711 -24.787 1.00 84.38 433 GLY A N 1
ATOM 3632 C CA . GLY A 1 433 ? 15.909 6.801 -25.254 1.00 84.38 433 GLY A CA 1
ATOM 3633 C C . GLY A 1 433 ? 15.764 8.094 -24.466 1.00 84.38 433 GLY A C 1
ATOM 3634 O O . GLY A 1 433 ? 15.015 8.186 -23.490 1.00 84.38 433 GLY A O 1
ATOM 3635 N N . LYS A 1 434 ? 16.496 9.130 -24.893 1.00 84.25 434 LYS A N 1
ATOM 3636 C CA . LYS A 1 434 ? 16.430 10.454 -24.244 1.00 84.25 434 LYS A CA 1
ATOM 3637 C C . LYS A 1 434 ? 15.017 11.042 -24.285 1.00 84.25 434 LYS A C 1
ATOM 3639 O O . LYS A 1 434 ? 14.518 11.481 -23.256 1.00 84.25 434 LYS A O 1
ATOM 3644 N N . ALA A 1 435 ? 14.363 10.985 -25.446 1.00 87.38 435 ALA A N 1
ATOM 3645 C CA . ALA A 1 435 ? 13.006 11.503 -25.612 1.00 87.38 435 ALA A CA 1
ATOM 3646 C C . ALA A 1 435 ? 12.004 10.835 -24.654 1.00 87.38 435 ALA A C 1
ATOM 3648 O O . ALA A 1 435 ? 11.098 11.495 -24.155 1.00 87.38 435 ALA A O 1
ATOM 3649 N N . ASP A 1 436 ? 12.189 9.545 -24.359 1.00 90.38 436 ASP A N 1
ATOM 3650 C CA . ASP A 1 436 ? 11.336 8.821 -23.418 1.00 90.38 436 ASP A CA 1
ATOM 3651 C C . ASP A 1 436 ? 11.564 9.245 -21.970 1.00 90.38 436 ASP A C 1
ATOM 3653 O O . ASP A 1 436 ? 10.607 9.423 -21.217 1.00 90.38 436 ASP A O 1
ATOM 3657 N N . ARG A 1 437 ? 12.833 9.417 -21.583 1.00 89.88 437 ARG A N 1
ATOM 3658 C CA . ARG A 1 437 ? 13.220 9.886 -20.248 1.00 89.88 437 ARG A CA 1
ATOM 3659 C C . ARG A 1 437 ? 12.672 11.282 -19.978 1.00 89.88 437 ARG A C 1
ATOM 3661 O O . ARG A 1 437 ? 12.062 11.495 -18.931 1.00 89.88 437 ARG A O 1
ATOM 3668 N N . ASP A 1 438 ? 12.850 12.190 -20.934 1.00 89.62 438 ASP A N 1
ATOM 3669 C CA . ASP A 1 438 ? 12.381 13.572 -20.841 1.00 89.62 438 ASP A CA 1
ATOM 3670 C C . ASP A 1 438 ? 10.843 13.604 -20.725 1.00 89.62 438 ASP A C 1
ATOM 3672 O O . ASP A 1 438 ? 10.309 14.171 -19.770 1.00 89.62 438 ASP A O 1
ATOM 3676 N N . ALA A 1 439 ? 10.129 12.887 -21.603 1.00 93.38 439 ALA A N 1
ATOM 3677 C CA . ALA A 1 439 ? 8.665 12.814 -21.574 1.00 93.38 439 ALA A CA 1
ATOM 3678 C C . ALA A 1 439 ? 8.112 12.147 -20.299 1.00 93.38 439 ALA A C 1
ATOM 3680 O O . ALA A 1 439 ? 7.057 12.528 -19.787 1.00 93.38 439 ALA A O 1
ATOM 3681 N N . TYR A 1 440 ? 8.811 11.144 -19.757 1.00 94.94 440 TYR A N 1
ATOM 3682 C CA . TYR A 1 440 ? 8.419 10.483 -18.512 1.00 94.94 440 TYR A CA 1
ATOM 3683 C C . TYR A 1 440 ? 8.504 11.433 -17.311 1.00 94.94 440 TYR A C 1
ATOM 3685 O O . TYR A 1 440 ? 7.578 11.474 -16.498 1.00 94.94 440 TYR A O 1
ATOM 3693 N N . ILE A 1 441 ? 9.573 12.231 -17.222 1.00 93.50 441 ILE A N 1
ATOM 3694 C CA . ILE A 1 441 ? 9.732 13.250 -16.177 1.00 93.50 441 ILE A CA 1
ATOM 3695 C C . ILE A 1 441 ? 8.711 14.380 -16.345 1.00 93.50 441 ILE A C 1
ATOM 3697 O O . ILE A 1 441 ? 8.072 14.765 -15.365 1.00 93.50 441 ILE A O 1
ATOM 3701 N N . GLU A 1 442 ? 8.477 14.855 -17.569 1.00 93.56 442 GLU A N 1
ATOM 3702 C CA . GLU A 1 442 ? 7.451 15.866 -17.859 1.00 93.56 442 GLU A CA 1
ATOM 3703 C C . GLU A 1 442 ? 6.052 15.397 -17.417 1.00 93.56 442 GLU A C 1
ATOM 3705 O O . GLU A 1 442 ? 5.293 16.135 -16.774 1.00 93.56 442 GLU A O 1
ATOM 3710 N N . ALA A 1 443 ? 5.720 14.131 -17.686 1.00 95.88 443 ALA A N 1
ATOM 3711 C CA . ALA A 1 443 ? 4.465 13.534 -17.250 1.00 95.88 443 ALA A CA 1
ATOM 3712 C C . ALA A 1 443 ? 4.351 13.463 -15.718 1.00 95.88 443 ALA A C 1
ATOM 3714 O O . ALA A 1 443 ? 3.276 13.739 -15.178 1.00 95.88 443 ALA A O 1
ATOM 3715 N N . MET A 1 444 ? 5.438 13.138 -15.002 1.00 95.50 444 MET A N 1
ATOM 3716 C CA . MET A 1 444 ? 5.460 13.212 -13.534 1.00 95.50 444 MET A CA 1
ATOM 3717 C C . MET A 1 444 ? 5.226 14.638 -13.042 1.00 95.50 444 MET A C 1
ATOM 3719 O O . MET A 1 444 ? 4.376 14.843 -12.175 1.00 95.50 444 MET A O 1
ATOM 3723 N N . GLY A 1 445 ? 5.923 15.620 -13.618 1.00 93.12 445 GLY A N 1
ATOM 3724 C CA . GLY A 1 445 ? 5.763 17.031 -13.274 1.00 93.12 445 GLY A CA 1
ATOM 3725 C C . GLY A 1 445 ? 4.331 17.522 -13.482 1.00 93.12 445 GLY A C 1
ATOM 3726 O O . GLY A 1 445 ? 3.785 18.219 -12.628 1.00 93.12 445 GLY A O 1
ATOM 3727 N N . THR A 1 446 ? 3.687 17.090 -14.567 1.00 94.88 446 THR A N 1
ATOM 3728 C CA . THR A 1 446 ? 2.292 17.427 -14.880 1.00 94.88 446 THR A CA 1
ATOM 3729 C C . THR A 1 446 ? 1.316 16.807 -13.884 1.00 94.88 446 THR A C 1
ATOM 3731 O O . THR A 1 446 ? 0.494 17.519 -13.307 1.00 94.88 446 THR A O 1
ATOM 3734 N N . VAL A 1 447 ? 1.416 15.497 -13.640 1.00 96.44 447 VAL A N 1
ATOM 3735 C CA . VAL A 1 447 ? 0.508 14.781 -12.727 1.00 96.44 447 VAL A CA 1
ATOM 3736 C C . VAL A 1 447 ? 0.690 15.260 -11.286 1.00 96.44 447 VAL A C 1
ATOM 3738 O O . VAL A 1 447 ? -0.286 15.428 -10.562 1.00 96.44 447 VAL A O 1
ATOM 3741 N N . LEU A 1 448 ? 1.919 15.535 -10.851 1.00 95.25 448 LEU A N 1
ATOM 3742 C CA . LEU A 1 448 ? 2.211 15.924 -9.467 1.00 95.25 448 LEU A CA 1
ATOM 3743 C C . LEU A 1 448 ? 2.178 17.441 -9.232 1.00 95.25 448 LEU A C 1
ATOM 3745 O O . LEU A 1 448 ? 2.440 17.897 -8.117 1.00 95.25 448 LEU A O 1
ATOM 3749 N N . ARG A 1 449 ? 1.820 18.231 -10.253 1.00 93.06 449 ARG A N 1
ATOM 3750 C CA . ARG A 1 449 ? 1.893 19.699 -10.254 1.00 93.06 449 ARG A CA 1
ATOM 3751 C C . ARG A 1 449 ? 1.257 20.348 -9.029 1.00 93.06 449 ARG A C 1
ATOM 3753 O O . ARG A 1 449 ? 1.862 21.234 -8.431 1.00 93.06 449 ARG A O 1
ATOM 3760 N N . ASN A 1 450 ? 0.063 19.900 -8.641 1.00 92.56 450 ASN A N 1
ATOM 3761 C CA . ASN A 1 450 ? -0.677 20.486 -7.519 1.00 92.56 450 ASN A CA 1
ATOM 3762 C C . ASN A 1 450 ? 0.098 20.397 -6.198 1.00 92.56 450 ASN A C 1
ATOM 3764 O O . ASN A 1 450 ? 0.019 21.311 -5.385 1.00 92.56 450 ASN A O 1
ATOM 3768 N N . TYR A 1 451 ? 0.885 19.338 -6.006 1.00 94.12 451 TYR A N 1
ATOM 3769 C CA . TYR A 1 451 ? 1.709 19.154 -4.813 1.00 94.12 451 TYR A CA 1
ATOM 3770 C C . TYR A 1 451 ? 3.050 19.875 -4.929 1.00 94.12 451 TYR A C 1
ATOM 3772 O O . TYR A 1 451 ? 3.504 20.482 -3.964 1.00 94.12 451 TYR A O 1
ATOM 3780 N N . LEU A 1 452 ? 3.666 19.859 -6.115 1.00 89.81 452 LEU A N 1
ATOM 3781 C CA . LEU A 1 452 ? 4.948 20.524 -6.365 1.00 89.81 452 LEU A CA 1
ATOM 3782 C C . LEU A 1 452 ? 4.869 22.047 -6.159 1.00 89.81 452 LEU A C 1
ATOM 3784 O O . LEU A 1 452 ? 5.801 22.637 -5.614 1.00 89.81 452 LEU A O 1
ATOM 3788 N N . ILE A 1 453 ? 3.741 22.671 -6.523 1.00 89.94 453 ILE A N 1
ATOM 3789 C CA . ILE A 1 453 ? 3.501 24.110 -6.309 1.00 89.94 453 ILE A CA 1
ATOM 3790 C C . ILE A 1 453 ? 3.496 24.463 -4.816 1.00 89.94 453 ILE A C 1
ATOM 3792 O O . ILE A 1 453 ? 4.042 25.497 -4.437 1.00 89.94 453 ILE A O 1
ATOM 3796 N N . LEU A 1 454 ? 2.927 23.608 -3.959 1.00 88.88 454 LEU A N 1
ATOM 3797 C CA . LEU A 1 454 ? 2.829 23.865 -2.515 1.00 88.88 454 LEU A CA 1
ATOM 3798 C C . LEU A 1 454 ? 4.193 23.885 -1.810 1.00 88.88 454 LEU A C 1
ATOM 3800 O O . LEU A 1 454 ? 4.324 24.483 -0.746 1.00 88.88 454 LEU A O 1
ATOM 3804 N N . ILE A 1 455 ? 5.208 23.250 -2.398 1.00 85.06 455 ILE A N 1
ATOM 3805 C CA . ILE A 1 455 ? 6.570 23.178 -1.847 1.00 85.06 455 ILE A CA 1
ATOM 3806 C C . ILE A 1 455 ? 7.574 24.040 -2.622 1.00 85.06 455 ILE A C 1
ATOM 3808 O O . ILE A 1 455 ? 8.777 23.922 -2.401 1.00 85.06 455 ILE A O 1
ATOM 3812 N N . SER A 1 456 ? 7.092 24.933 -3.497 1.00 65.44 456 SER A N 1
ATOM 3813 C CA . SER A 1 456 ? 7.902 25.944 -4.194 1.00 65.44 456 SER A CA 1
ATOM 3814 C C . SER A 1 456 ? 9.114 25.380 -4.951 1.00 65.44 456 SER A C 1
ATOM 3816 O O . SER A 1 456 ? 10.158 26.031 -5.018 1.00 65.44 456 SER A O 1
ATOM 3818 N N . LYS A 1 457 ? 9.005 24.171 -5.518 1.00 56.62 457 LYS A N 1
ATOM 3819 C CA . LYS A 1 457 ? 10.031 23.625 -6.421 1.00 56.62 457 LYS A CA 1
ATOM 3820 C C . LYS A 1 457 ? 9.782 24.161 -7.834 1.00 56.62 457 LYS A C 1
ATOM 3822 O O . LYS A 1 457 ? 8.644 24.138 -8.300 1.00 56.62 457 LYS A O 1
ATOM 3827 N N . GLU A 1 458 ? 10.820 24.685 -8.491 1.00 48.25 458 GLU A N 1
ATOM 3828 C CA . GLU A 1 458 ? 10.731 25.170 -9.875 1.00 48.25 458 GLU A CA 1
ATOM 3829 C C . GLU A 1 458 ? 10.167 24.063 -10.776 1.00 48.25 458 GLU A C 1
ATOM 3831 O O . GLU A 1 458 ? 10.746 22.987 -10.900 1.00 48.25 458 GLU A O 1
ATOM 3836 N N . ILE A 1 459 ? 9.016 24.318 -11.401 1.00 46.75 459 ILE A N 1
ATOM 3837 C CA . ILE A 1 459 ? 8.474 23.440 -12.436 1.00 46.75 459 ILE A CA 1
ATOM 3838 C C . ILE A 1 459 ? 9.299 23.720 -13.690 1.00 46.75 459 ILE A C 1
ATOM 3840 O O . ILE A 1 459 ? 9.081 24.737 -14.350 1.00 46.75 459 ILE A O 1
ATOM 3844 N N . LYS A 1 460 ? 10.259 22.851 -14.014 1.00 46.72 460 LYS A N 1
ATOM 3845 C CA . LYS A 1 460 ? 10.851 22.850 -15.354 1.00 46.72 460 LYS A CA 1
ATOM 3846 C C . LYS A 1 460 ? 9.793 22.317 -16.321 1.00 46.72 460 LYS A C 1
ATOM 3848 O O . LYS A 1 460 ? 9.492 21.126 -16.299 1.00 46.72 460 LYS A O 1
ATOM 3853 N N . LEU A 1 461 ? 9.168 23.243 -17.051 1.00 41.19 461 LEU A N 1
ATOM 3854 C CA . LEU A 1 461 ? 8.360 22.970 -18.241 1.00 41.19 461 LEU A CA 1
ATOM 3855 C C . LEU A 1 461 ? 9.272 22.652 -19.422 1.00 41.19 461 LEU A C 1
ATOM 3857 O O . LEU A 1 461 ? 10.311 23.345 -19.546 1.00 41.19 461 LEU A O 1
#

Secondary structure (DSSP, 8-state):
------------S--HHHHHHHHHHHHHHHHHHTSS-HHHHHHHHHHHHHHT---------TTS-HHHHHHHHHTT-----HHHHHHHHHHSTTSS--HHHHHHHHHHHHHHHHHHT-HHHHHHH--S-GGG-SSTTHHHHHHHTTPPTT---TTHHHHHHHHHHHH-S-HHHHHHHHHHHHHHHHHHHHSHHHHHHHHHHHHTTSS-HHHHHHHTTTS-HHHHHHHHHHHHHHHT--EETTEE--GGG-BHHHHHHHHHHHHHHHHHHHHHTT--TT----HHHHHTS-EEEEESS----TT--SHHHHHHHHHHHHHHHHHHHTTTTHHHHHHHHHHHHTS---HHHHHHHHHHHHHHSS-TTGGGGTTBGGGEEEEEHHHHHHHTTS-HHHHHHHHHHHHHTT----HHHHHHHTT-SS-GGG--TT---HHHHHHHHHHHHHHTHHHHHHTT-----

InterPro domains:
  IPR011089 GmrSD restriction endonucleases, C-terminal domain [PF07510] (362-406)

pLDDT: mean 84.53, std 13.85, range [23.11, 98.5]

Organism: NCBI:txid433724